Protein 6YIO (pdb70)

Radius of gyration: 30.57 Å; Cα contacts (8 Å, |Δi|>4): 1506; chains: 3; bounding box: 86×61×85 Å

InterPro domains:
  IPR000436 Sushi/SCR/CCP domain [PF00084] (27-78)
  IPR000436 Sushi/SCR/CCP domain [PS50923] (123-186)
  IPR000436 Sushi/SCR/CCP domain [SM00032] (24-82)
  IPR000436 Sushi/SCR/CCP domain [SM00032] (125-184)
  IPR000436 Sushi/SCR/CCP domain [cd00033] (125-184)
  IPR015486 Interleukin-2 receptor alpha [PTHR10573] (1-272)
  IPR035976 Sushi/SCR/CCP superfamily [SSF57535] (23-82)
  IPR035976 Sushi/SCR/CCP superfamily [SSF57535] (124-184)

Solvent-accessible surface area: 27127 Å² total; per-residue (Å²): 167,76,8,125,84,100,6,17,161,21,102,88,16,73,66,77,10,81,22,14,59,65,23,0,44,0,30,1,55,28,106,230,78,98,213,104,72,192,129,29,31,96,94,1,57,1,40,35,89,113,84,70,0,34,35,65,89,92,6,106,28,204,156,135,113,87,137,47,13,145,58,29,81,1,132,94,2,64,104,26,127,58,27,21,134,139,61,73,30,50,14,7,45,40,4,62,0,22,1,7,10,64,176,76,78,36,12,127,51,71,8,60,1,50,0,29,1,98,102,62,193,67,146,19,164,9,46,107,11,133,10,130,7,102,189,24,116,11,71,9,36,54,80,48,75,57,103,69,60,37,47,2,114,0,28,0,91,4,38,55,35,88,7,7,0,0,0,0,0,0,0,25,24,31,89,84,116,26,14,44,5,0,0,0,11,15,0,21,49,43,73,37,44,86,5,157,126,4,137,77,27,7,70,4,60,22,54,48,92,75,7,13,0,62,0,60,0,38,65,2,111,72,108,1,25,0,34,0,7,0,0,19,0,0,5,0,13,14,2,29,2,4,0,30,37,28,0,101,12,2,80,0,10,5,21,89,20,76,80,82,19,12,44,10,16,24,5,28,49,98,88,13,4,0,0,0,3,0,14,37,0,3,9,71,83,15,88,27,45,2,40,99,40,93,34,96,71,33,38,15,57,3,68,24,34,98,26,132,78,21,32,22,11,14,9,0,0,0,30,8,76,52,102,11,39,84,123,93,65,7,42,0,26,3,62,0,158,56,35,131,35,143,44,69,58,114,6,93,74,153,107,2,107,15,84,15,43,54,87,81,31,49,4,42,84,44,51,166,6,67,0,23,0,118,9,67,101,66,0,60,31,50,0,0,0,0,10,16,41,100,85,119,26,4,86,4,0,0,34,68,2,71,42,65,31,105,81,13,49,100,58,6,60,10,64,37,76,19,63,94,1,31,0,27,0,37,58,0,65,95,78,1,31,8,33,0,12,0,0,0,7,35,75,88,30,4,28,21,2,65,9,0,58,2,10,59,102,75,103,77,22,43,10,61,9,44,30,7,47,4,10,85,85,3,19,184,85,37,47,0,2,0,0,0,0,0,4,54,0,10,35,122,135,18,99,22,42,6,42,6,65,131,58,107,41,109,86,42,53,77,87,18,19,17,97,32,39,119,159,57,17,4,2,0,3,6,3,25,0,63,20,53,81,59,71,7,72,153,65,98,59,0,8,0,41,0,60,9,130,31,34,128,70,75,41,71,81,62,28,57,55,82,176

B-factor: mean 33.89, std 12.56, range [16.95, 95.02]

Secondary structure (DSSP, 8-state):
-B-SSPPPP-TTEEEE-SSEETT-EEE--B-TT--PPTT--SEEEEEE-SS-EEEES------S----B-TTEEPPPPP-TTB-SS--EE-BTT-EEEEEEPTT--B-S-S--EEEEEEETTEEEE------B-/--EEEEPPPEEE-TT--EEEEEEEESS--TT--EEEEEE-TT---EEEEEE-TTT--EEE-GGGTT-EEEEEETTTTEEEEEE-S--GGG-EEEEEEEESSSSTTSS-EEEE---EEEEE-S---BPPEEEEE---EEEEEEEEEEEBSS--EEEEGGGTB-TTEEEPPPEE-TTS-EEEEEEEEEEGGGTTT--EEEEEEEGGGTEEEEEEE---/-PPEEEE-SEEEE-TT--EEEEEEESS--TT-EEEEEE-TTS--EEEEETTTEEPTT--TTEEEEEETTEEEEEESS--GGG-SEEEEEE-SSSSPEE---EEEEE----BPPEEEEEPPPHHHHTTTEEEEEEEEEEEBSS--EEEEEETTEEP-SSEEEEEPPPPTTT--EEEEEEEEEEHHHHHT--EEEEEEE-TTSSS-EEEEEETT-

Organism: Homo sapiens (NCBI:txid9606)

Structure (mmCIF, N/CA/C/O backbone):
data_6YIO
#
_entry.id   6YIO
#
_cell.length_a   51.381
_cell.length_b   44.321
_cell.length_c   140.085
_cell.angle_alpha   90.000
_cell.angle_beta   92.410
_cell.angle_gamma   90.000
#
_symmetry.space_group_name_H-M   'P 1 21 1'
#
loop_
_entity.id
_entity.type
_entity.pdbx_description
1 polymer 'Interleukin-2 receptor subunit alpha'
2 polymer 'FAB FRAGMENT HEAVY CHAIN'
3 polymer 'FAB FRGAMENT LIGHT CHAIN'
4 water water
#
loop_
_atom_site.group_PDB
_atom_site.id
_atom_site.type_symbol
_atom_site.label_atom_id
_atom_site.label_alt_id
_atom_site.label_comp_id
_atom_site.label_asym_id
_atom_site.label_entity_id
_atom_site.label_seq_id
_atom_site.pdbx_PDB_ins_code
_atom_site.Cartn_x
_atom_site.Cartn_y
_atom_site.Cartn_z
_atom_site.occupancy
_atom_site.B_iso_or_equiv
_atom_site.auth_seq_id
_atom_site.auth_comp_id
_atom_site.auth_asym_id
_atom_site.auth_atom_id
_atom_site.pdbx_PDB_model_num
ATOM 1 N N . GLU A 1 1 ? -22.310 23.133 -1.397 1.00 40.96 1 GLU B N 1
ATOM 2 C CA . GLU A 1 1 ? -21.861 22.560 -0.140 1.00 39.96 1 GLU B CA 1
ATOM 3 C C . GLU A 1 1 ? -22.277 21.104 0.038 1.00 37.57 1 GLU B C 1
ATOM 4 O O . GLU A 1 1 ? -21.511 20.355 0.618 1.00 36.10 1 GLU B O 1
ATOM 10 N N . LEU A 1 2 ? -23.483 20.703 -0.425 1.00 36.85 2 LEU B N 1
ATOM 11 C CA . LEU A 1 2 ? -23.947 19.318 -0.302 1.00 36.62 2 LEU B CA 1
ATOM 12 C C . LEU A 1 2 ? -23.129 18.390 -1.180 1.00 37.86 2 LEU B C 1
ATOM 13 O O . LEU A 1 2 ? -22.755 18.734 -2.296 1.00 37.05 2 LEU B O 1
ATOM 18 N N . CYS A 1 3 ? -22.942 17.173 -0.706 1.00 39.89 3 CYS B N 1
ATOM 19 C CA . CYS A 1 3 ? -22.297 16.128 -1.474 1.00 42.26 3 CYS B CA 1
ATOM 20 C C . CYS A 1 3 ? -23.430 15.418 -2.205 1.00 44.41 3 CYS B C 1
ATOM 21 O O . CYS A 1 3 ? -24.386 14.983 -1.561 1.00 44.84 3 CYS B O 1
ATOM 24 N N . ASP A 1 4 ? -23.324 15.271 -3.522 1.00 46.07 4 ASP B N 1
ATOM 25 C CA . ASP A 1 4 ? -24.365 14.594 -4.307 1.00 47.67 4 ASP B CA 1
ATOM 26 C C . ASP A 1 4 ? -24.522 13.137 -3.845 1.00 47.39 4 ASP B C 1
ATOM 27 O O . ASP A 1 4 ? -25.623 12.717 -3.476 1.00 48.15 4 ASP B O 1
ATOM 32 N N . ASP A 1 5 ? -23.396 12.419 -3.734 1.00 45.40 5 ASP B N 1
ATOM 33 C CA . ASP A 1 5 ? -23.411 11.038 -3.277 1.00 43.71 5 ASP B CA 1
ATOM 34 C C . ASP A 1 5 ? -23.619 10.883 -1.788 1.00 40.81 5 ASP B C 1
ATOM 35 O O . ASP A 1 5 ? -23.222 11.729 -0.980 1.00 40.09 5 ASP B O 1
ATOM 40 N N . ASP A 1 6 ? -24.231 9.762 -1.430 1.00 39.00 6 ASP B N 1
ATOM 41 C CA . ASP A 1 6 ? -24.328 9.315 -0.050 1.00 37.77 6 ASP B CA 1
ATOM 42 C C . ASP A 1 6 ? -22.944 8.721 0.274 1.00 35.27 6 ASP B C 1
ATOM 43 O O . ASP A 1 6 ? -22.197 8.339 -0.647 1.00 34.87 6 ASP B O 1
ATOM 48 N N . PRO A 1 7 ? -22.565 8.609 1.569 1.00 33.50 7 PRO B N 1
ATOM 49 C CA . PRO A 1 7 ? -21.267 7.991 1.896 1.00 32.17 7 PRO B CA 1
ATOM 50 C C . PRO A 1 7 ? -21.181 6.550 1.370 1.00 30.88 7 PRO B C 1
ATOM 51 O O . PRO A 1 7 ? -22.204 5.900 1.117 1.00 30.04 7 PRO B O 1
ATOM 55 N N . PRO A 1 8 ? -19.958 6.048 1.156 1.00 30.71 8 PRO B N 1
ATOM 56 C CA . PRO A 1 8 ? -19.818 4.695 0.594 1.00 30.32 8 PRO B CA 1
ATOM 57 C C . PRO A 1 8 ? -20.484 3.611 1.427 1.00 30.47 8 PRO B C 1
ATOM 58 O O . PRO A 1 8 ? -20.413 3.621 2.654 1.00 29.98 8 PRO B O 1
ATOM 62 N N . GLU A 1 9 ? -21.164 2.698 0.756 1.00 30.74 9 GLU B N 1
ATOM 63 C CA . GLU A 1 9 ? -21.754 1.544 1.428 1.00 31.95 9 GLU B CA 1
ATOM 64 C C . GLU A 1 9 ? -20.707 0.468 1.434 1.00 31.54 9 GLU B C 1
ATOM 65 O O . GLU A 1 9 ? -20.111 0.181 0.400 1.00 32.38 9 GLU B O 1
ATOM 71 N N . ILE A 1 10 ? -20.450 -0.100 2.589 1.00 30.47 10 ILE B N 1
ATOM 72 C CA . ILE A 1 10 ? -19.480 -1.167 2.716 1.00 29.84 10 ILE B CA 1
ATOM 73 C C . ILE A 1 10 ? -20.277 -2.412 3.084 1.00 28.84 10 ILE B C 1
ATOM 74 O O . ILE A 1 10 ? -20.978 -2.409 4.091 1.00 28.78 10 ILE B O 1
ATOM 79 N N . PRO A 1 11 ? -20.198 -3.479 2.288 1.00 28.11 11 PRO B N 1
ATOM 80 C CA . PRO A 1 11 ? -20.937 -4.711 2.640 1.00 28.08 11 PRO B CA 1
ATOM 81 C C . PRO A 1 11 ? -20.555 -5.257 4.014 1.00 28.40 11 PRO B C 1
ATOM 82 O O . PRO A 1 11 ? -19.362 -5.348 4.332 1.00 27.95 11 PRO B O 1
ATOM 86 N N . HIS A 1 12 ? -21.572 -5.584 4.831 1.00 28.45 12 HIS B N 1
ATOM 87 C CA . HIS A 1 12 ? -21.436 -6.108 6.198 1.00 28.59 12 HIS B CA 1
ATOM 88 C C . HIS A 1 12 ? -20.858 -5.091 7.186 1.00 27.93 12 HIS B C 1
ATOM 89 O O . HIS A 1 12 ? -20.219 -5.458 8.176 1.00 27.72 12 HIS B O 1
ATOM 96 N N . ALA A 1 13 ? -21.119 -3.818 6.931 1.00 27.46 13 ALA B N 1
ATOM 97 C CA . ALA A 1 13 ? -20.694 -2.713 7.760 1.00 27.31 13 ALA B CA 1
ATOM 98 C C . ALA A 1 13 ? -21.761 -1.629 7.750 1.00 27.00 13 ALA B C 1
ATOM 99 O O . ALA A 1 13 ? -22.611 -1.568 6.842 1.00 26.86 13 ALA B O 1
ATOM 101 N N . THR A 1 14 ? -21.756 -0.804 8.779 1.00 26.30 14 THR B N 1
ATOM 102 C CA . THR A 1 14 ? -22.609 0.374 8.833 1.00 27.17 14 THR B CA 1
ATOM 103 C C . THR A 1 14 ? -21.740 1.573 9.184 1.00 27.06 14 THR B C 1
ATOM 104 O O . THR A 1 14 ? -20.628 1.410 9.693 1.00 26.91 14 THR B O 1
ATOM 108 N N . PHE A 1 15 ? -22.240 2.776 8.902 1.00 26.69 15 PHE B N 1
ATOM 109 C CA . PHE A 1 15 ? -21.556 4.000 9.264 1.00 27.45 15 PHE B CA 1
ATOM 110 C C . PHE A 1 15 ? -22.482 4.886 10.088 1.00 28.51 15 PHE B C 1
ATOM 111 O O . PHE A 1 15 ? -23.718 4.737 10.045 1.00 28.69 15 PHE B O 1
ATOM 119 N N . LYS A 1 16 ? -21.886 5.804 10.844 1.00 28.79 16 LYS B N 1
ATOM 120 C CA . LYS A 1 16 ? -22.656 6.808 11.540 1.00 30.56 16 LYS B CA 1
ATOM 121 C C . LYS A 1 16 ? -21.801 8.024 11.806 1.00 31.13 16 LYS B C 1
ATOM 122 O O . LYS A 1 16 ? -20.565 7.937 11.878 1.00 31.09 16 LYS B O 1
ATOM 128 N N . ALA A 1 17 ? -22.452 9.182 11.834 1.00 31.68 17 ALA B N 1
ATOM 129 C CA . ALA A 1 17 ? -21.738 10.421 12.091 1.00 33.15 17 ALA B CA 1
ATOM 130 C C . ALA A 1 17 ? -21.611 10.629 13.588 1.00 34.39 17 ALA B C 1
ATOM 131 O O . ALA A 1 17 ? -22.493 10.245 14.365 1.00 34.71 17 ALA B O 1
ATOM 133 N N . MET A 1 18 ? -20.502 11.231 13.991 1.00 34.92 18 MET B N 1
ATOM 134 C CA . MET A 1 18 ? -20.288 11.585 15.379 1.00 36.13 18 MET B CA 1
ATOM 135 C C . MET A 1 18 ? -21.164 12.794 15.742 1.00 36.16 18 MET B C 1
ATOM 136 O O . MET A 1 18 ? -21.701 12.871 16.844 1.00 36.84 18 MET B O 1
ATOM 141 N N . ALA A 1 19 ? -21.300 13.738 14.794 1.00 35.06 19 ALA B N 1
ATOM 142 C CA . ALA A 1 19 ? -22.090 14.966 14.887 1.00 34.08 19 ALA B CA 1
ATOM 143 C C . ALA A 1 19 ? -22.294 15.482 13.432 1.00 32.41 19 ALA B C 1
ATOM 144 O O . ALA A 1 19 ? -21.479 15.209 12.547 1.00 32.36 19 ALA B O 1
ATOM 146 N N . TYR A 1 20 ? -23.372 16.217 13.193 1.00 31.05 20 TYR B N 1
ATOM 147 C CA . TYR A 1 20 ? -23.713 16.716 11.857 1.00 30.40 20 TYR B CA 1
ATOM 148 C C . TYR A 1 20 ? -23.213 18.123 11.603 1.00 30.03 20 TYR B C 1
ATOM 149 O O . TYR A 1 20 ? -23.563 19.018 12.360 1.00 30.82 20 TYR B O 1
ATOM 158 N N . LYS A 1 21 ? -22.421 18.340 10.541 1.00 28.94 21 LYS B N 1
ATOM 159 C CA . LYS A 1 21 ? -21.933 19.690 10.239 1.00 29.31 21 LYS B CA 1
ATOM 160 C C . LYS A 1 21 ? -23.081 20.646 9.892 1.00 29.64 21 LYS B C 1
ATOM 161 O O . LYS A 1 21 ? -24.147 20.209 9.440 1.00 29.08 21 LYS B O 1
ATOM 167 N N . GLU A 1 22 ? -22.846 21.970 10.046 1.00 30.03 22 GLU B N 1
ATOM 168 C CA . GLU A 1 22 ? -23.818 22.988 9.629 1.00 30.49 22 GLU B CA 1
ATOM 169 C C . GLU A 1 22 ? -23.988 22.872 8.107 1.00 30.85 22 GLU B C 1
ATOM 170 O O . GLU A 1 22 ? -23.006 22.704 7.383 1.00 31.55 22 GLU B O 1
ATOM 176 N N . GLY A 1 23 ? -25.227 22.859 7.653 1.00 30.27 23 GLY B N 1
ATOM 177 C CA . GLY A 1 23 ? -25.528 22.637 6.243 1.00 29.72 23 GLY B CA 1
ATOM 178 C C . GLY A 1 23 ? -26.146 21.265 6.004 1.00 28.79 23 GLY B C 1
ATOM 179 O O . GLY A 1 23 ? -26.773 21.047 4.967 1.00 29.38 23 GLY B O 1
ATOM 180 N N . THR A 1 24 ? -25.994 20.316 6.954 1.00 27.72 24 THR B N 1
ATOM 181 C CA . THR A 1 24 ? -26.593 18.982 6.809 1.00 28.14 24 THR B CA 1
ATOM 182 C C . THR A 1 24 ? -28.108 19.089 6.696 1.00 28.92 24 THR B C 1
ATOM 183 O O . THR A 1 24 ? -28.722 19.877 7.421 1.00 29.27 24 THR B O 1
ATOM 187 N N A MET A 1 25 ? -28.698 18.325 5.782 0.50 28.68 25 MET B N 1
ATOM 188 N N B MET A 1 25 ? -28.713 18.356 5.749 0.50 28.81 25 MET B N 1
ATOM 189 C CA A MET A 1 25 ? -30.135 18.323 5.610 0.50 29.52 25 MET B CA 1
ATOM 190 C CA B MET A 1 25 ? -30.159 18.369 5.582 0.50 29.82 25 MET B CA 1
ATOM 191 C C A MET A 1 25 ? -30.710 16.946 5.919 0.50 30.90 25 MET B C 1
ATOM 192 C C B MET A 1 25 ? -30.753 16.977 5.805 0.50 31.00 25 MET B C 1
ATOM 193 O O A MET A 1 25 ? -30.036 15.935 5.740 0.50 31.19 25 MET B O 1
ATOM 194 O O B MET A 1 25 ? -30.127 15.983 5.463 0.50 31.08 25 MET B O 1
ATOM 203 N N . LEU A 1 26 ? -31.959 16.903 6.375 1.00 31.53 26 LEU B N 1
ATOM 204 C CA . LEU A 1 26 ? -32.637 15.634 6.666 1.00 33.29 26 LEU B CA 1
ATOM 205 C C . LEU A 1 26 ? -34.034 15.751 6.095 1.00 35.12 26 LEU B C 1
ATOM 206 O O . LEU A 1 26 ? -34.716 16.711 6.429 1.00 35.56 26 LEU B O 1
ATOM 211 N N . ASN A 1 27 ? -34.466 14.825 5.226 1.00 36.34 27 ASN B N 1
ATOM 212 C CA . ASN A 1 27 ? -35.814 14.912 4.637 1.00 38.23 27 ASN B CA 1
ATOM 213 C C . ASN A 1 27 ? -36.918 14.737 5.688 1.00 40.57 27 ASN B C 1
ATOM 214 O O . ASN A 1 27 ? -36.802 13.885 6.573 1.00 40.06 27 ASN B O 1
ATOM 219 N N . CYS A 1 28 ? -37.990 15.530 5.578 1.00 42.87 28 CYS B N 1
ATOM 220 C CA . CYS A 1 28 ? -39.140 15.430 6.470 1.00 45.91 28 CYS B CA 1
ATOM 221 C C . CYS A 1 28 ? -40.032 14.313 5.943 1.00 49.21 28 CYS B C 1
ATOM 222 O O . CYS A 1 28 ? -41.038 14.575 5.292 1.00 49.37 28 CYS B O 1
ATOM 225 N N . GLU A 1 29 ? -39.617 13.066 6.165 1.00 51.87 29 GLU B N 1
ATOM 226 C CA . GLU A 1 29 ? -40.340 11.894 5.698 1.00 55.02 29 GLU B CA 1
ATOM 227 C C . GLU A 1 29 ? -41.348 11.433 6.742 1.00 57.99 29 GLU B C 1
ATOM 228 O O . GLU A 1 29 ? -41.101 11.544 7.945 1.00 57.86 29 GLU B O 1
ATOM 234 N N . CYS A 1 30 ? -42.458 10.863 6.281 1.00 60.46 30 CYS B N 1
ATOM 235 C CA . CYS A 1 30 ? -43.489 10.371 7.187 1.00 63.46 30 CYS B CA 1
ATOM 236 C C . CYS A 1 30 ? -43.730 8.864 7.059 1.00 66.24 30 CYS B C 1
ATOM 237 O O . CYS A 1 30 ? -43.378 8.253 6.049 1.00 66.22 30 CYS B O 1
ATOM 240 N N . LYS A 1 31 ? -44.291 8.266 8.124 1.00 68.47 31 LYS B N 1
ATOM 241 C CA . LYS A 1 31 ? -44.624 6.842 8.224 1.00 70.87 31 LYS B CA 1
ATOM 242 C C . LYS A 1 31 ? -45.792 6.483 7.279 1.00 72.85 31 LYS B C 1
ATOM 243 O O . LYS A 1 31 ? -46.539 7.373 6.860 1.00 72.93 31 LYS B O 1
ATOM 249 N N . ARG A 1 32 ? -45.961 5.180 6.952 1.00 74.27 32 ARG B N 1
ATOM 250 C CA . ARG A 1 32 ? -47.044 4.723 6.071 1.00 75.95 32 ARG B CA 1
ATOM 251 C C . ARG A 1 32 ? -48.410 5.135 6.620 1.00 77.31 32 ARG B C 1
ATOM 252 O O . ARG A 1 32 ? -48.679 4.967 7.811 1.00 77.61 32 ARG B O 1
ATOM 260 N N . GLY A 1 33 ? -49.234 5.724 5.763 1.00 77.87 33 GLY B N 1
ATOM 261 C CA . GLY A 1 33 ? -50.545 6.222 6.164 1.00 78.71 33 GLY B CA 1
ATOM 262 C C . GLY A 1 33 ? -50.527 7.673 6.617 1.00 79.30 33 GLY B C 1
ATOM 26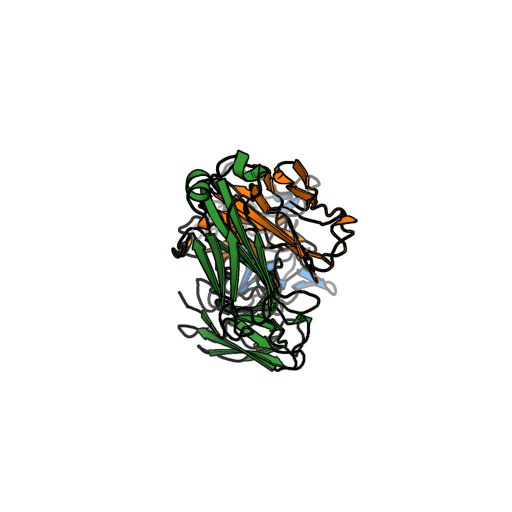3 O O . GLY A 1 33 ? -51.576 8.314 6.692 1.00 79.36 33 GLY B O 1
ATOM 264 N N . PHE A 1 34 ? -49.334 8.210 6.923 1.00 79.62 34 PHE B N 1
ATOM 265 C CA . PHE A 1 34 ? -49.183 9.591 7.366 1.00 80.24 34 PHE B CA 1
ATOM 266 C C . PHE A 1 34 ? -48.505 10.441 6.299 1.00 79.98 34 PHE B C 1
ATOM 267 O O . PHE A 1 34 ? -47.539 10.008 5.669 1.00 79.72 34 PHE B O 1
ATOM 275 N N . ARG A 1 35 ? -49.021 11.652 6.093 1.00 79.68 35 ARG B N 1
ATOM 276 C CA . ARG A 1 35 ? -48.463 12.561 5.101 1.00 79.66 35 ARG B CA 1
ATOM 277 C C . ARG A 1 35 ? -47.805 13.781 5.752 1.00 78.73 35 ARG B C 1
ATOM 278 O O . ARG A 1 35 ? -48.067 14.101 6.912 1.00 78.74 35 ARG B O 1
ATOM 286 N N . ARG A 1 36 ? -46.936 14.448 5.000 1.00 77.77 36 ARG B N 1
ATOM 287 C CA . ARG A 1 36 ? -46.260 15.659 5.441 1.00 77.27 36 ARG B CA 1
ATOM 288 C C . ARG A 1 36 ? -47.299 16.781 5.554 1.00 76.55 36 ARG B C 1
ATOM 289 O O . ARG A 1 36 ? -48.184 16.890 4.703 1.00 76.73 36 ARG B O 1
ATOM 297 N N . ILE A 1 37 ? -47.218 17.588 6.620 1.00 75.54 37 ILE B N 1
ATOM 298 C CA . ILE A 1 37 ? -48.173 18.666 6.871 1.00 74.90 37 ILE B CA 1
ATOM 299 C C . ILE A 1 37 ? -48.198 19.694 5.723 1.00 73.65 37 ILE B C 1
ATOM 300 O O . ILE A 1 37 ? -47.185 19.898 5.050 1.00 73.74 37 ILE B O 1
ATOM 305 N N . LYS A 1 38 ? -49.378 20.293 5.475 1.00 72.31 38 LYS B N 1
ATOM 306 C CA . LYS A 1 38 ? -49.585 21.278 4.410 1.00 71.44 38 LYS B CA 1
ATOM 307 C C . LYS A 1 38 ? -48.708 22.523 4.586 1.00 69.62 38 LYS B C 1
ATOM 308 O O . LYS A 1 38 ? -48.620 23.064 5.689 1.00 69.65 38 LYS B O 1
ATOM 314 N N . SER A 1 39 ? -48.033 22.944 3.493 1.00 67.82 39 SER B N 1
ATOM 315 C CA . SER A 1 39 ? -47.097 24.083 3.439 1.00 66.36 39 SER B CA 1
ATOM 316 C C . SER A 1 39 ? -45.923 23.982 4.441 1.00 63.86 39 SER B C 1
ATOM 317 O O . SER A 1 39 ? -45.253 24.979 4.723 1.00 64.10 39 SER B O 1
ATOM 320 N N . GLY A 1 40 ? -45.685 22.784 4.960 1.00 61.26 40 GLY B N 1
ATOM 321 C CA . GLY A 1 40 ? -44.631 22.552 5.930 1.00 59.12 40 GLY B CA 1
ATOM 322 C C . GLY A 1 40 ? -43.254 22.463 5.313 1.00 56.30 40 GLY B C 1
ATOM 323 O O . GLY A 1 40 ? -43.096 22.548 4.090 1.00 56.56 40 GLY B O 1
ATOM 324 N N . SER A 1 41 ? -42.246 22.294 6.168 1.00 53.15 41 SER B N 1
ATOM 325 C CA . SER A 1 41 ? -40.869 22.170 5.734 1.00 50.52 41 SER B CA 1
ATOM 326 C C . SER A 1 41 ? -40.638 20.800 5.089 1.00 46.90 41 SER B C 1
ATOM 327 O O . SER A 1 41 ? -41.137 19.793 5.592 1.00 46.77 41 SER B O 1
ATOM 330 N N . LEU A 1 42 ? -39.912 20.765 3.961 1.00 43.77 42 LEU B N 1
ATOM 331 C CA . LEU A 1 42 ? -39.573 19.494 3.312 1.00 41.24 42 LEU B CA 1
ATOM 332 C C . LEU A 1 42 ? -38.282 18.911 3.889 1.00 38.63 42 LEU B C 1
ATOM 333 O O . LEU A 1 42 ? -38.058 17.709 3.784 1.00 38.73 42 LEU B O 1
ATOM 338 N N . TYR A 1 43 ? -37.407 19.760 4.461 1.00 36.07 43 TYR B N 1
ATOM 339 C CA . TYR A 1 43 ? -36.152 19.310 5.039 1.00 34.46 43 TYR B CA 1
ATOM 340 C C . TYR A 1 43 ? -35.835 20.074 6.326 1.00 34.34 43 TYR B C 1
ATOM 341 O O . TYR A 1 43 ? -36.163 21.252 6.459 1.00 34.59 43 TYR B O 1
ATOM 350 N N . MET A 1 44 ? -35.127 19.425 7.243 1.00 34.04 44 MET B N 1
ATOM 351 C CA . MET A 1 44 ? -34.596 20.081 8.425 1.00 33.67 44 MET B CA 1
ATOM 352 C C . MET A 1 44 ? -33.163 20.432 8.052 1.00 33.10 44 MET B C 1
ATOM 353 O O . MET A 1 44 ? -32.508 19.666 7.353 1.00 33.25 44 MET B O 1
ATOM 358 N N . LEU A 1 45 ? -32.678 21.587 8.483 1.00 32.68 45 LEU B N 1
ATOM 359 C CA . LEU A 1 45 ? -31.343 22.047 8.126 1.00 32.60 45 LEU B CA 1
ATOM 360 C C . LEU A 1 45 ? -30.547 22.365 9.392 1.00 33.35 45 LEU B C 1
ATOM 361 O O . LEU A 1 45 ? -31.015 23.157 10.217 1.00 33.83 45 LEU B O 1
ATOM 366 N N . CYS A 1 46 ? -29.337 21.801 9.525 1.00 32.75 46 CYS B N 1
ATOM 367 C CA . CYS A 1 46 ? -28.501 22.123 10.681 1.00 33.24 46 CYS B CA 1
ATOM 368 C C . CYS A 1 46 ? -27.860 23.519 10.464 1.00 33.63 46 CYS B C 1
ATOM 369 O O . CYS A 1 46 ? -27.250 23.762 9.431 1.00 33.46 46 CYS B O 1
ATOM 372 N N . THR A 1 47 ? -28.070 24.456 11.393 1.00 34.15 47 THR B N 1
ATOM 373 C CA . THR A 1 47 ? -27.552 25.839 11.285 1.00 35.54 47 THR B CA 1
ATOM 374 C C . THR A 1 47 ? -26.751 26.179 12.555 1.00 36.93 47 THR B C 1
ATOM 375 O O . THR A 1 47 ? -26.762 25.389 13.491 1.00 36.72 47 THR B O 1
ATOM 379 N N . GLY A 1 48 ? -26.108 27.346 12.607 1.00 38.34 48 GLY B N 1
ATOM 380 C CA . GLY A 1 48 ? -25.349 27.732 13.784 1.00 39.78 48 GLY B CA 1
ATOM 381 C C . GLY A 1 48 ? -24.869 29.158 13.766 1.00 41.40 48 GLY B C 1
ATOM 382 O O . GLY A 1 48 ? -25.016 29.867 12.767 1.00 41.55 48 GLY B O 1
ATOM 383 N N . ASN A 1 49 ? -24.315 29.583 14.889 1.00 42.00 49 ASN B N 1
ATOM 384 C CA . ASN A 1 49 ? -23.766 30.921 15.056 1.00 43.33 49 ASN B CA 1
ATOM 385 C C . ASN A 1 49 ? -22.537 30.844 16.003 1.00 43.76 49 ASN B C 1
ATOM 386 O O . ASN A 1 49 ? -21.945 29.771 16.118 1.00 44.43 49 ASN B O 1
ATOM 391 N N . SER A 1 50 ? -22.134 31.940 16.656 1.00 44.02 50 SER B N 1
ATOM 392 C CA . SER A 1 50 ? -20.977 31.905 17.556 1.00 44.69 50 SER B CA 1
ATOM 393 C C . SER A 1 50 ? -21.273 31.235 18.918 1.00 44.49 50 SER B C 1
ATOM 394 O O . SER A 1 50 ? -20.340 30.912 19.653 1.00 44.64 50 SER B O 1
ATOM 397 N N . SER A 1 51 ? -22.560 31.014 19.246 1.00 43.44 51 SER B N 1
ATOM 398 C CA . SER A 1 51 ? -22.932 30.451 20.535 1.00 43.24 51 SER B CA 1
ATOM 399 C C . SER A 1 51 ? -23.539 29.054 20.497 1.00 41.87 51 SER B C 1
ATOM 400 O O . SER A 1 51 ? -23.363 28.307 21.460 1.00 41.66 51 SER B O 1
ATOM 403 N N . HIS A 1 52 ? -24.247 28.695 19.413 1.00 40.57 52 HIS B N 1
ATOM 404 C CA . HIS A 1 52 ? -24.879 27.387 19.355 1.00 40.03 52 HIS B CA 1
ATOM 405 C C . HIS A 1 52 ? -25.187 26.950 17.940 1.00 39.24 52 HIS B C 1
ATOM 406 O O . HIS A 1 52 ? -25.294 27.769 17.033 1.00 38.72 52 HIS B O 1
ATOM 413 N N . SER A 1 53 ? -25.416 25.651 17.780 1.00 38.46 53 SER B N 1
ATOM 414 C CA . SER A 1 53 ? -25.922 25.071 16.553 1.00 38.49 53 SER B CA 1
ATOM 415 C C . SER A 1 53 ? -27.269 24.419 16.887 1.00 37.66 53 SER B C 1
ATOM 416 O O . SER A 1 53 ? -27.513 24.041 18.030 1.00 37.70 53 SER B O 1
ATOM 419 N N . SER A 1 54 ? -28.133 24.292 15.902 1.00 37.05 54 SER B N 1
ATOM 420 C CA . SER A 1 54 ? -29.444 23.671 16.086 1.00 37.39 54 SER B CA 1
ATOM 421 C C . SER A 1 54 ? -30.078 23.359 14.722 1.00 37.36 54 SER B C 1
ATOM 422 O O . SER A 1 54 ? -29.557 23.779 13.690 1.00 37.20 54 SER B O 1
ATOM 425 N N . TRP A 1 55 ? -31.190 22.612 14.717 1.00 36.91 55 TRP B N 1
ATOM 426 C CA . TRP A 1 55 ? -31.886 22.276 13.500 1.00 37.30 55 TRP B CA 1
ATOM 427 C C . TRP A 1 55 ? -32.992 23.278 13.244 1.00 39.38 55 TRP B C 1
ATOM 428 O O . TRP A 1 55 ? -33.807 23.525 14.121 1.00 39.15 55 TRP B O 1
ATOM 439 N N . ASP A 1 56 ? -33.001 23.883 12.062 1.00 40.93 56 ASP B N 1
ATOM 440 C CA . ASP A 1 56 ? -34.014 24.847 11.639 1.00 43.13 56 ASP B CA 1
ATOM 441 C C . A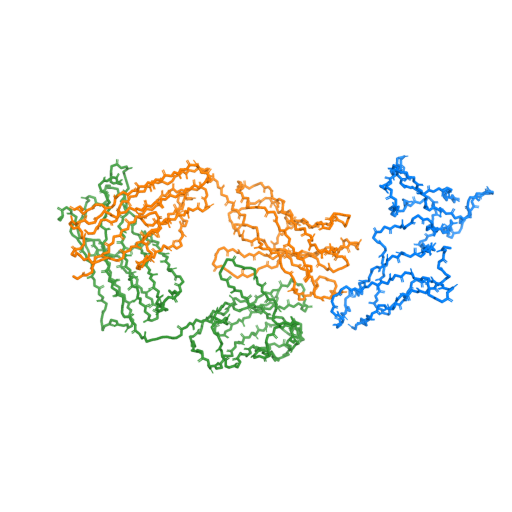SP A 1 56 ? -35.039 24.166 10.750 1.00 44.52 56 ASP B C 1
ATOM 442 O O . ASP A 1 56 ? -34.729 23.159 10.111 1.00 43.93 56 ASP B O 1
ATOM 447 N N . ASN A 1 57 ? -36.240 24.752 10.654 1.00 46.15 57 ASN B N 1
ATOM 448 C CA . ASN A 1 57 ? -37.319 24.260 9.787 1.00 48.55 57 ASN B CA 1
ATOM 449 C C . ASN A 1 57 ? -37.735 22.839 10.141 1.00 50.30 57 ASN B C 1
ATOM 450 O O . ASN A 1 57 ? -37.572 21.924 9.334 1.00 50.76 57 ASN B O 1
ATOM 455 N N . GLN A 1 58 ? -38.252 22.670 11.363 1.00 51.28 58 GLN B N 1
ATOM 456 C CA . GLN A 1 58 ? -38.724 21.422 11.974 1.00 52.84 58 GLN B CA 1
ATOM 457 C C . GLN A 1 58 ? -39.741 20.617 11.120 1.00 54.26 58 GLN B C 1
ATOM 458 O O . GLN A 1 58 ? -40.645 21.200 10.524 1.00 54.39 58 GLN B O 1
ATOM 464 N N . CYS A 1 59 ? -39.599 19.269 11.098 1.00 54.99 59 CYS B N 1
ATOM 465 C CA . CYS A 1 59 ? -40.473 18.338 10.372 1.00 55.98 59 CYS B CA 1
ATOM 466 C C . CYS A 1 59 ? -41.803 18.118 11.067 1.00 58.48 59 CYS B C 1
ATOM 467 O O . CYS A 1 59 ? -41.858 18.131 12.298 1.00 58.90 59 CYS B O 1
ATOM 470 N N . GLN A 1 60 ? -42.859 17.823 10.287 1.00 60.05 60 GLN B N 1
ATOM 471 C CA . GLN A 1 60 ? -44.195 17.588 10.828 1.00 62.28 60 GLN B CA 1
ATOM 472 C C . GLN A 1 60 ? -45.034 16.567 10.036 1.00 63.78 60 GLN B C 1
ATOM 473 O O . GLN A 1 60 ? -45.240 16.737 8.833 1.00 64.28 60 GLN B O 1
ATOM 479 N N . CYS A 1 61 ? -45.558 15.537 10.724 1.00 64.25 61 CYS B N 1
ATOM 480 C CA . CYS A 1 61 ? -46.411 14.514 10.111 1.00 65.16 61 CYS B CA 1
ATOM 481 C C . CYS A 1 61 ? -47.792 14.517 10.784 1.00 65.93 61 CYS B C 1
ATOM 482 O O . CYS A 1 61 ? -48.824 14.395 10.118 1.00 66.27 61 CYS B O 1
ATOM 485 N N . MET A 1 92 ? -41.683 14.796 21.528 1.00 63.00 92 MET B N 1
ATOM 486 C CA . MET A 1 92 ? -42.324 14.351 22.766 1.00 63.23 92 MET B CA 1
ATOM 487 C C . MET A 1 92 ? -41.854 15.230 23.935 1.00 62.41 92 MET B C 1
ATOM 488 O O . MET A 1 92 ? -42.680 15.759 24.686 1.00 62.63 92 MET B O 1
ATOM 493 N N . GLN A 1 93 ? -40.525 15.410 24.065 1.00 61.10 93 GLN B N 1
ATOM 494 C CA . GLN A 1 93 ? -39.930 16.242 25.111 1.00 59.98 93 GLN B CA 1
ATOM 495 C C . GLN A 1 93 ? -40.038 17.727 24.749 1.00 57.64 93 GLN B C 1
ATOM 496 O O . GLN A 1 93 ? -39.637 18.126 23.654 1.00 57.33 93 GLN B O 1
ATOM 502 N N . PRO A 1 94 ? -40.550 18.560 25.676 1.00 55.64 94 PRO B N 1
ATOM 503 C CA . PRO A 1 94 ? -40.709 19.996 25.373 1.00 54.10 94 PRO B CA 1
ATOM 504 C C . PRO A 1 94 ? -39.418 20.764 25.061 1.00 51.98 94 PRO B C 1
ATOM 505 O O . PRO A 1 94 ? -39.452 21.708 24.276 1.00 51.65 94 PRO B O 1
ATOM 509 N N . VAL A 1 95 ? -38.285 20.374 25.669 1.00 50.24 95 VAL B N 1
ATOM 510 C CA . VAL A 1 95 ? -37.019 21.064 25.422 1.00 48.96 95 VAL B CA 1
ATOM 511 C C . VAL A 1 95 ? -36.160 20.298 24.430 1.00 47.21 95 VAL B C 1
ATOM 512 O O . VAL A 1 95 ? -35.860 19.125 24.644 1.00 46.94 95 VAL B O 1
ATOM 516 N N . ASP A 1 96 ? -35.801 20.961 23.326 1.00 45.60 96 ASP B N 1
ATOM 517 C CA . ASP A 1 96 ? -34.957 20.411 22.279 1.00 44.76 96 ASP B CA 1
ATOM 518 C C . ASP A 1 96 ? -33.663 21.226 22.340 1.00 43.67 96 ASP B C 1
ATOM 519 O O . ASP A 1 96 ? -33.555 22.292 21.723 1.00 43.56 96 ASP B O 1
ATOM 524 N N . GLN A 1 97 ? -32.710 20.741 23.139 1.00 42.65 97 GLN B N 1
ATOM 525 C CA . GLN A 1 97 ? -31.447 21.413 23.388 1.00 42.41 97 GLN B CA 1
ATOM 526 C C . GLN A 1 97 ? -30.586 21.686 22.165 1.00 40.77 97 GLN B C 1
ATOM 527 O O . GLN A 1 97 ? -30.399 20.837 21.291 1.00 39.79 97 GLN B O 1
ATOM 533 N N . ALA A 1 98 ? -30.020 22.883 22.145 1.00 40.28 98 ALA B N 1
ATOM 534 C CA . ALA A 1 98 ? -29.094 23.274 21.096 1.00 40.34 98 ALA B CA 1
ATOM 535 C C . ALA A 1 98 ? -27.725 22.610 21.396 1.00 40.17 98 ALA B C 1
ATOM 536 O O . ALA A 1 98 ? -27.453 22.164 22.519 1.00 39.79 98 ALA B O 1
ATOM 538 N N . SER A 1 99 ? -26.881 22.519 20.383 1.00 40.39 99 SER B N 1
ATOM 539 C CA . SER A 1 99 ? -25.543 21.956 20.525 1.00 41.13 99 SER B CA 1
ATOM 540 C C . SER A 1 99 ? -24.509 23.092 20.539 1.00 41.45 99 SER B C 1
ATOM 541 O O . SER A 1 99 ? -24.854 24.248 20.282 1.00 40.42 99 SER B O 1
ATOM 544 N N . LEU A 1 100 ? -23.230 22.760 20.813 1.00 42.40 100 LEU B N 1
ATOM 545 C CA . LEU A 1 100 ? -22.164 23.747 20.719 1.00 43.69 100 LEU B CA 1
ATOM 546 C C . LEU A 1 100 ? -21.954 24.116 19.216 1.00 44.07 100 LEU B C 1
ATOM 547 O O . LEU A 1 100 ? -22.389 23.387 18.316 1.00 43.69 100 LEU B O 1
ATOM 552 N N . PRO A 1 101 ? -21.401 25.310 18.933 1.00 44.82 101 PRO B N 1
ATOM 553 C CA . PRO A 1 101 ? -21.267 25.743 17.525 1.00 45.42 101 PRO B CA 1
ATOM 554 C C . PRO A 1 101 ? -20.467 24.806 16.615 1.00 46.38 101 PRO B C 1
ATOM 555 O O . PRO A 1 101 ? -19.521 24.157 17.056 1.00 47.29 101 PRO B O 1
ATOM 559 N N . GLY A 1 102 ? -20.858 24.749 15.349 1.00 46.00 102 GLY B N 1
ATOM 560 C CA . GLY A 1 102 ? -20.151 23.957 14.354 1.00 45.88 102 GLY B CA 1
ATOM 561 C C . GLY A 1 102 ? -20.744 22.600 14.056 1.00 45.37 102 GLY B C 1
ATOM 562 O O . GLY A 1 102 ? -20.427 22.012 13.022 1.00 45.94 102 GLY B O 1
ATOM 563 N N . HIS A 1 103 ? -21.549 22.056 14.977 1.00 44.19 103 HIS B N 1
ATOM 564 C CA . HIS A 1 103 ? -22.134 20.732 14.780 1.00 43.62 103 HIS B CA 1
ATOM 565 C C . HIS A 1 103 ? -23.464 20.566 15.490 1.00 41.85 103 HIS B C 1
ATOM 566 O O . HIS A 1 103 ? -23.650 21.082 16.583 1.00 42.41 103 HIS B O 1
ATOM 573 N N . CYS A 1 104 ? -24.372 19.808 14.886 1.00 40.10 104 CYS B N 1
ATOM 574 C CA . CYS A 1 104 ? -25.668 19.470 15.455 1.00 39.23 104 CYS B CA 1
ATOM 575 C C . CYS A 1 104 ? -25.629 18.020 15.949 1.00 38.76 104 CYS B C 1
ATOM 576 O O . CYS A 1 104 ? -24.932 17.166 15.384 1.00 38.08 104 CYS B O 1
ATOM 579 N N . ARG A 1 105 ? -26.440 17.726 16.952 1.00 38.71 105 ARG B N 1
ATOM 580 C CA . ARG A 1 105 ? -26.587 16.361 17.448 1.00 39.56 105 ARG B CA 1
ATOM 581 C C . ARG A 1 105 ? -27.729 15.686 16.662 1.00 39.29 105 ARG B C 1
ATOM 582 O O . ARG A 1 105 ? -28.498 16.370 15.983 1.00 38.40 105 ARG B O 1
ATOM 590 N N . GLU A 1 106 ? -27.891 14.353 16.795 1.00 40.07 106 GLU B N 1
ATOM 591 C CA . GLU A 1 106 ? -28.992 13.618 16.153 1.00 41.02 106 GLU B CA 1
ATOM 592 C C . GLU A 1 106 ? -30.339 14.221 16.567 1.00 41.72 106 GLU B C 1
ATOM 593 O O . GLU A 1 106 ? -30.625 14.276 17.760 1.00 41.76 106 GLU B O 1
ATOM 599 N N . PRO A 1 107 ? -31.132 14.759 15.623 1.00 42.19 107 PRO B N 1
ATOM 600 C CA . PRO A 1 107 ? -32.410 15.377 16.017 1.00 43.17 107 PRO B CA 1
ATOM 601 C C . PRO A 1 107 ? -33.379 14.397 16.673 1.00 44.54 107 PRO B C 1
ATOM 602 O O . PRO A 1 107 ? -33.395 13.211 16.343 1.00 43.92 107 PRO B O 1
ATOM 606 N N . PRO A 1 108 ? -34.150 14.878 17.668 1.00 46.08 108 PRO B N 1
ATOM 607 C CA . PRO A 1 108 ? -35.100 13.991 18.348 1.00 47.25 108 PRO B CA 1
ATOM 608 C C . PRO A 1 108 ? -36.181 13.520 17.388 1.00 48.92 108 PRO B C 1
ATOM 609 O O . PRO A 1 108 ? -36.569 14.245 16.462 1.00 48.56 108 PRO B O 1
ATOM 613 N N . PRO A 1 109 ? -36.690 12.296 17.597 1.00 50.29 109 PRO B N 1
ATOM 614 C CA . PRO A 1 109 ? -37.751 11.795 16.717 1.00 51.29 109 PRO B CA 1
ATOM 615 C C . PRO A 1 109 ? -38.983 12.683 16.730 1.00 52.67 109 PRO B C 1
ATOM 616 O O . PRO A 1 109 ? -39.312 13.249 17.765 1.00 52.80 109 PRO B O 1
ATOM 620 N N . TRP A 1 110 ? -39.618 12.859 15.571 1.00 53.82 110 TRP B N 1
ATOM 621 C CA . TRP A 1 110 ? -40.869 13.604 15.481 1.00 55.63 110 TRP B CA 1
ATOM 622 C C . TRP A 1 110 ? -42.025 12.597 15.303 1.00 57.38 110 TRP B C 1
ATOM 623 O O . TRP A 1 110 ? -41.793 11.470 14.864 1.00 57.19 110 TRP B O 1
ATOM 634 N N . GLU A 1 111 ? -43.245 12.968 15.709 1.00 58.99 111 GLU B N 1
ATOM 635 C CA . GLU A 1 111 ? -44.383 12.054 15.640 1.00 61.16 111 GLU B CA 1
ATOM 636 C C . GLU A 1 111 ? -44.738 11.585 14.220 1.00 62.55 111 GLU B C 1
ATOM 637 O O . GLU A 1 111 ? -44.841 12.398 13.297 1.00 62.74 111 GLU B O 1
ATOM 643 N N . ASN A 1 112 ? -44.916 10.253 14.071 1.00 63.17 112 ASN B N 1
ATOM 644 C CA . ASN A 1 112 ? -45.286 9.563 12.832 1.00 64.14 112 ASN B CA 1
ATOM 645 C C . ASN A 1 112 ? -44.229 9.703 11.745 1.00 64.77 112 ASN B C 1
ATOM 646 O O . ASN A 1 112 ? -44.544 9.825 10.561 1.00 65.15 112 ASN B O 1
ATOM 651 N N . GLU A 1 113 ? -42.970 9.672 12.164 1.00 64.58 113 GLU B N 1
ATOM 652 C CA . GLU A 1 113 ? -41.812 9.802 11.303 1.00 64.75 113 GLU B CA 1
ATOM 653 C C . GLU A 1 113 ? -41.468 8.456 10.662 1.00 64.74 113 GLU B C 1
ATOM 654 O O . GLU A 1 113 ? -41.664 7.409 11.283 1.00 65.30 113 GLU B O 1
ATOM 660 N N . ALA A 1 114 ? -40.938 8.484 9.427 1.00 63.84 114 ALA B N 1
ATOM 661 C CA . ALA A 1 114 ? -40.530 7.271 8.724 1.00 63.40 114 ALA B CA 1
ATOM 662 C C . ALA A 1 114 ? -39.406 6.578 9.486 1.00 62.59 114 ALA B C 1
ATOM 663 O O . ALA A 1 114 ? -38.604 7.238 10.151 1.00 63.01 114 ALA B O 1
ATOM 665 N N . THR A 1 115 ? -39.358 5.250 9.414 1.00 61.38 115 THR B N 1
ATOM 666 C CA . THR A 1 115 ? -38.357 4.465 10.137 1.00 60.76 115 THR B CA 1
ATOM 667 C C . THR A 1 115 ? -36.928 4.699 9.617 1.00 59.25 115 THR B C 1
ATOM 668 O O . THR A 1 115 ? -35.972 4.605 10.390 1.00 59.72 115 THR B O 1
ATOM 672 N N . GLU A 1 116 ? -36.783 5.051 8.335 1.00 57.28 116 GLU B N 1
ATOM 673 C CA . GLU A 1 116 ? -35.468 5.312 7.761 1.00 55.75 116 GLU B CA 1
ATOM 674 C C . GLU A 1 116 ? -35.215 6.829 7.653 1.00 53.12 116 GLU B C 1
ATOM 675 O O . GLU A 1 116 ? -36.108 7.575 7.251 1.00 53.24 116 GLU B O 1
ATOM 681 N N . ARG A 1 117 ? -34.019 7.287 8.049 1.00 50.36 117 ARG B N 1
ATOM 682 C CA . ARG A 1 117 ? -33.679 8.709 7.975 1.00 48.25 117 ARG B CA 1
ATOM 683 C C . ARG A 1 117 ? -32.811 8.995 6.745 1.00 46.76 117 ARG B C 1
ATOM 684 O O . ARG A 1 117 ? -31.755 8.380 6.579 1.00 47.07 117 ARG B O 1
ATOM 692 N N . ILE A 1 118 ? -33.268 9.912 5.878 1.00 44.59 118 ILE B N 1
ATOM 693 C CA . ILE A 1 118 ? -32.527 10.290 4.680 1.00 42.91 118 ILE B CA 1
ATOM 694 C C . ILE A 1 118 ? -31.726 11.577 4.937 1.00 40.75 118 ILE B C 1
ATOM 695 O O . ILE A 1 118 ? -32.301 12.673 4.934 1.00 41.35 118 ILE B O 1
ATOM 700 N N . TYR A 1 119 ? -30.418 11.436 5.209 1.00 38.27 119 TYR B N 1
ATOM 701 C CA . TYR A 1 119 ? -29.515 12.565 5.468 1.00 36.70 119 TYR B CA 1
ATOM 702 C C . TYR A 1 119 ? -28.750 12.944 4.221 1.00 33.63 119 TYR B C 1
ATOM 703 O O . TYR A 1 119 ? -28.386 12.070 3.438 1.00 33.66 119 TYR B O 1
ATOM 712 N N . HIS A 1 120 ? -28.453 14.235 4.073 1.00 30.72 120 HIS B N 1
ATOM 713 C CA . HIS A 1 120 ? -27.676 14.806 2.986 1.00 29.68 120 HIS B CA 1
ATOM 714 C C . HIS A 1 120 ? -26.572 15.627 3.642 1.00 28.30 120 HIS B C 1
ATOM 715 O O . HIS A 1 120 ? -26.854 16.627 4.302 1.00 27.54 120 HIS B O 1
ATOM 722 N N . PHE A 1 121 ? -25.328 15.153 3.513 1.00 27.28 121 PHE B N 1
ATOM 723 C CA . PHE A 1 121 ? -24.159 15.733 4.141 1.00 27.51 121 PHE B CA 1
ATOM 724 C C . PHE A 1 121 ? -23.444 16.786 3.296 1.00 27.40 121 PHE B C 1
ATOM 725 O O . PHE A 1 121 ? -23.612 16.833 2.086 1.00 27.78 121 PHE B O 1
ATOM 733 N N . VAL A 1 122 ? -22.626 17.627 3.941 1.00 27.15 122 VAL B N 1
ATOM 734 C CA . VAL A 1 122 ? -21.868 18.664 3.264 1.00 27.98 122 VAL B CA 1
ATOM 735 C C . VAL A 1 122 ? -20.361 18.352 3.227 1.00 29.30 122 VAL B C 1
ATOM 736 O O . VAL A 1 122 ? -19.919 17.390 3.864 1.00 30.19 122 VAL B O 1
ATOM 740 N N . VAL A 1 123 ? -19.577 19.138 2.461 1.00 29.08 123 VAL B N 1
ATOM 741 C CA . VAL A 1 123 ? -18.120 18.999 2.360 1.00 29.59 123 VAL B CA 1
ATOM 742 C C . VAL A 1 123 ? -17.490 19.125 3.752 1.00 29.70 123 VAL B C 1
ATOM 743 O O . VAL A 1 123 ? -17.862 20.015 4.521 1.00 30.11 123 VAL B O 1
ATOM 747 N N . GLY A 1 124 ? -16.567 18.219 4.070 1.00 28.87 124 GLY B N 1
ATOM 748 C CA . GLY A 1 124 ? -15.897 18.174 5.361 1.00 29.21 124 GLY B CA 1
ATOM 749 C C . GLY A 1 124 ? -16.514 17.187 6.335 1.00 29.21 124 GLY B C 1
ATOM 750 O O . GLY A 1 124 ? -15.921 16.910 7.376 1.00 30.25 124 GLY B O 1
ATOM 751 N N . GLN A 1 125 ? -17.717 16.665 6.038 1.00 28.31 125 GLN B N 1
ATOM 752 C CA . GLN A 1 125 ? -18.396 15.722 6.930 1.00 28.02 125 GLN B CA 1
ATOM 753 C C . GLN A 1 125 ? -17.698 14.373 6.977 1.00 28.03 125 GLN B C 1
ATOM 754 O O . GLN A 1 125 ? -17.380 13.796 5.944 1.00 28.02 125 GLN B O 1
ATOM 760 N N A MET A 1 126 ? -17.483 13.858 8.182 0.50 27.82 126 MET B N 1
ATOM 761 N N B MET A 1 126 ? -17.489 13.855 8.181 0.50 27.84 126 MET B N 1
ATOM 762 C CA A MET A 1 126 ? -16.875 12.556 8.372 0.50 27.92 126 MET B CA 1
ATOM 763 C CA B MET A 1 126 ? -16.877 12.555 8.368 0.50 27.96 126 MET B CA 1
ATOM 764 C C A MET A 1 126 ? -17.894 11.578 8.932 0.50 27.50 126 MET B C 1
ATOM 765 C C B MET A 1 126 ? -17.889 11.576 8.936 0.50 27.52 126 MET B C 1
ATOM 766 O O A MET A 1 126 ? -18.726 11.935 9.773 0.50 27.71 126 MET B O 1
ATOM 767 O O B MET A 1 126 ? -18.715 11.930 9.783 0.50 27.75 126 MET B O 1
ATOM 776 N N . VAL A 1 127 ? -17.839 10.343 8.460 1.00 26.77 127 VAL B N 1
ATOM 777 C CA . VAL A 1 127 ? -18.677 9.267 8.978 1.00 26.14 127 VAL B CA 1
ATOM 778 C C . VAL A 1 127 ? -17.719 8.142 9.369 1.00 25.32 127 VAL B C 1
ATOM 779 O O . VAL A 1 127 ? -16.630 8.032 8.800 1.00 24.88 127 VAL B O 1
ATOM 783 N N . TYR A 1 128 ? -18.122 7.310 10.326 1.00 25.11 128 TYR B N 1
ATOM 784 C CA . TYR A 1 128 ? -17.255 6.274 10.887 1.00 25.80 128 TYR B CA 1
ATOM 785 C C . TYR A 1 128 ? -17.922 4.922 10.733 1.00 25.74 128 TYR B C 1
ATOM 786 O O . TYR A 1 128 ? -19.119 4.792 10.980 1.00 25.70 128 TYR B O 1
ATOM 795 N N . TYR A 1 129 ? -17.138 3.913 10.378 1.00 24.73 129 TYR B N 1
ATOM 796 C CA . TYR A 1 129 ? -17.646 2.588 10.095 1.00 25.13 129 TYR B CA 1
ATOM 797 C C . TYR A 1 129 ? -17.363 1.567 11.191 1.00 24.89 129 TYR B C 1
ATOM 798 O O . TYR A 1 129 ? -16.405 1.697 11.944 1.00 24.81 129 TYR B O 1
ATOM 807 N N . GLN A 1 130 ? -18.192 0.534 11.242 1.00 24.27 130 GLN B N 1
ATOM 808 C CA . GLN A 1 130 ? -18.024 -0.619 12.109 1.00 24.36 130 GLN B CA 1
ATOM 809 C C . GLN A 1 130 ? -18.555 -1.812 11.335 1.00 25.83 130 GLN B C 1
ATOM 810 O O . GLN A 1 130 ? -19.612 -1.712 10.697 1.00 25.97 130 GLN B O 1
ATOM 816 N N . CYS A 1 131 ? -17.889 -2.970 11.436 1.00 26.38 131 CYS B N 1
ATOM 817 C CA . CYS A 1 131 ? -18.414 -4.201 10.844 1.00 27.31 131 CYS B CA 1
ATOM 818 C C . CYS A 1 131 ? -19.675 -4.564 11.629 1.00 28.53 131 CYS B C 1
ATOM 819 O O . CYS A 1 131 ? -19.732 -4.333 12.838 1.00 28.02 131 CYS B O 1
ATOM 822 N N . VAL A 1 132 ? -20.629 -5.208 10.967 1.00 29.37 132 VAL B N 1
ATOM 823 C CA . VAL A 1 132 ? -21.825 -5.713 11.606 1.00 31.15 132 VAL B CA 1
ATOM 824 C C . VAL A 1 132 ? -21.390 -6.893 12.495 1.00 32.99 132 VAL B C 1
ATOM 825 O O . VAL A 1 132 ? -20.422 -7.587 12.181 1.00 32.42 132 VAL B O 1
ATOM 829 N N . GLN A 1 133 ? -22.063 -7.091 13.631 1.00 34.69 133 GLN B N 1
ATOM 830 C CA . GLN A 1 133 ? -21.720 -8.149 14.567 1.00 36.26 133 GLN B CA 1
ATOM 831 C C . GLN A 1 133 ? -21.725 -9.540 13.870 1.00 36.73 133 GLN B C 1
ATOM 832 O O . GLN A 1 133 ? -22.629 -9.857 13.100 1.00 37.78 133 GLN B O 1
ATOM 838 N N . GLY A 1 134 ? -20.626 -10.266 14.016 1.00 35.52 134 GLY B N 1
ATOM 839 C CA . GLY A 1 134 ? -20.425 -11.533 13.319 1.00 34.77 134 GLY B CA 1
ATOM 840 C C . GLY A 1 134 ? -19.477 -11.427 12.133 1.00 33.67 134 GLY B C 1
ATOM 841 O O . GLY A 1 134 ? -19.125 -12.437 11.519 1.00 34.29 134 GLY B O 1
ATOM 842 N N . TYR A 1 135 ? -19.038 -10.207 11.815 1.00 32.34 135 TYR B N 1
ATOM 843 C CA . TYR A 1 135 ? -18.119 -9.888 10.724 1.00 32.20 135 TYR B CA 1
ATOM 844 C C . TYR A 1 135 ? -16.903 -9.164 11.291 1.00 31.24 135 TYR B C 1
ATOM 845 O O . TYR A 1 135 ? -17.002 -8.442 12.285 1.00 30.93 135 TYR B O 1
ATOM 854 N N . ARG A 1 136 ? -15.752 -9.407 10.689 1.00 30.43 136 ARG B N 1
ATOM 855 C CA . ARG A 1 136 ? -14.504 -8.831 11.150 1.00 30.55 136 ARG B CA 1
ATOM 856 C C . ARG A 1 136 ? -13.737 -8.179 10.010 1.00 30.77 136 ARG B C 1
ATOM 857 O O . ARG A 1 136 ? -13.944 -8.504 8.838 1.00 30.64 136 ARG B O 1
ATOM 865 N N . ALA A 1 137 ? -12.867 -7.228 10.357 1.00 30.68 137 ALA B N 1
ATOM 866 C CA . ALA A 1 137 ? -12.054 -6.497 9.399 1.00 30.53 137 ALA B CA 1
ATOM 867 C C . ALA A 1 137 ? -10.558 -6.799 9.520 1.00 30.53 137 ALA B C 1
ATOM 868 O O . ALA A 1 137 ? -9.998 -6.759 10.618 1.00 29.75 137 ALA B O 1
ATOM 870 N N . LEU A 1 138 ? -9.884 -7.024 8.377 1.00 31.10 138 LEU B N 1
ATOM 871 C CA . LEU A 1 138 ? -8.420 -7.168 8.368 1.00 31.12 138 LEU B CA 1
ATOM 872 C C . LEU A 1 138 ? -7.788 -5.767 8.436 1.00 30.26 138 LEU B C 1
ATOM 873 O O . LEU A 1 138 ? -6.702 -5.609 9.003 1.00 31.25 138 LEU B O 1
ATOM 878 N N . HIS A 1 139 ? -8.473 -4.738 7.887 1.00 28.93 139 HIS B N 1
ATOM 879 C CA . HIS A 1 139 ? -8.045 -3.343 7.924 1.00 28.59 139 HIS B CA 1
ATOM 880 C C . HIS A 1 139 ? -7.676 -2.909 9.344 1.00 28.17 139 HIS B C 1
ATOM 881 O O . HIS A 1 139 ? -8.471 -3.081 10.271 1.00 28.93 139 HIS B O 1
ATOM 888 N N . ARG A 1 140 ? -6.468 -2.367 9.504 1.00 26.79 140 ARG B N 1
ATOM 889 C CA . ARG A 1 140 ? -6.016 -1.921 10.804 1.00 26.14 140 ARG B CA 1
ATOM 890 C C . ARG A 1 140 ? -6.342 -0.464 10.982 1.00 26.49 140 ARG B C 1
ATOM 891 O O . ARG A 1 140 ? -6.160 0.328 10.056 1.00 27.16 140 ARG B O 1
ATOM 899 N N . GLY A 1 141 ? -6.774 -0.114 12.189 1.00 25.84 141 GLY B N 1
ATOM 900 C CA . GLY A 1 141 ? -7.044 1.264 12.547 1.00 26.19 141 GLY B CA 1
ATOM 901 C C . GLY A 1 141 ? -8.398 1.789 12.127 1.00 26.04 141 GLY B C 1
ATOM 902 O O . GLY A 1 141 ? -9.305 1.028 11.765 1.00 25.33 141 GLY B O 1
ATOM 903 N N . PRO A 1 142 ? -8.531 3.130 12.190 1.00 26.42 142 PRO B N 1
ATOM 904 C CA . PRO A 1 142 ? -9.822 3.761 11.876 1.00 26.23 142 PRO B CA 1
ATOM 905 C C . PRO A 1 142 ? -10.355 3.490 10.468 1.00 26.60 142 PRO B C 1
ATOM 906 O O . PRO A 1 142 ? -9.575 3.381 9.528 1.00 27.19 142 PRO B O 1
ATOM 910 N N . ALA A 1 143 ? -11.693 3.356 10.333 1.00 25.73 143 ALA B N 1
ATOM 911 C CA . ALA A 1 143 ? -12.376 3.170 9.050 1.00 25.82 143 ALA B CA 1
ATOM 912 C C . ALA A 1 143 ? -13.344 4.353 8.997 1.00 25.38 143 ALA B C 1
ATOM 913 O O . ALA A 1 143 ? -14.288 4.432 9.792 1.00 24.11 143 ALA B O 1
ATOM 915 N N . GLU A 1 144 ? -13.011 5.334 8.170 1.00 26.06 144 GLU B N 1
ATOM 916 C CA . GLU A 1 144 ? -13.766 6.582 8.080 1.00 27.17 144 GLU B CA 1
ATOM 917 C C . GLU A 1 144 ? -13.892 7.014 6.618 1.00 27.82 144 GLU B C 1
ATOM 918 O O . GLU A 1 144 ? -13.093 6.615 5.768 1.00 28.09 144 GLU B O 1
ATOM 924 N N . SER A 1 145 ? -14.859 7.868 6.343 1.00 28.25 145 SER B N 1
ATOM 925 C CA . SER A 1 145 ? -15.024 8.444 5.018 1.00 29.53 145 SER B CA 1
ATOM 926 C C . SER A 1 145 ? -15.309 9.933 5.191 1.00 31.33 145 SER B C 1
ATOM 927 O O . SER A 1 145 ? -16.110 10.308 6.052 1.00 31.76 145 SER B O 1
ATOM 930 N N . VAL A 1 146 ? -14.641 10.779 4.408 1.00 32.09 146 VAL B N 1
ATOM 931 C CA . VAL A 1 146 ? -14.868 12.219 4.480 1.00 34.06 146 VAL B CA 1
ATOM 932 C C . VAL A 1 146 ? -15.314 12.750 3.109 1.00 35.18 146 VAL B C 1
ATOM 933 O O . VAL A 1 146 ? -14.831 12.276 2.067 1.00 35.00 146 VAL B O 1
ATOM 937 N N . CYS A 1 147 ? -16.257 13.702 3.103 1.00 36.02 147 CYS B N 1
ATOM 938 C CA . CYS A 1 147 ? -16.681 14.307 1.838 1.00 37.70 147 CYS B CA 1
ATOM 939 C C . CYS A 1 147 ? -15.719 15.404 1.454 1.00 39.45 147 CYS B C 1
ATOM 940 O O . CYS A 1 147 ? -15.565 16.362 2.202 1.00 38.93 147 CYS B O 1
ATOM 943 N N . LYS A 1 148 ? -15.074 15.275 0.294 1.00 41.27 148 LYS B N 1
ATOM 944 C CA . LYS A 1 148 ? -14.118 16.264 -0.173 1.00 44.48 148 LYS B CA 1
ATOM 945 C C . LYS A 1 148 ? -14.550 16.890 -1.482 1.00 48.30 148 LYS B C 1
ATOM 946 O O . LYS A 1 148 ? -15.212 16.246 -2.290 1.00 48.33 148 LYS B O 1
ATOM 952 N N . MET A 1 149 ? -14.146 18.136 -1.707 1.00 51.27 149 MET B N 1
ATOM 953 C CA . MET A 1 149 ? -14.395 18.806 -2.964 1.00 55.03 149 MET B CA 1
ATOM 954 C C . MET A 1 149 ? -13.089 18.592 -3.729 1.00 58.67 149 MET B C 1
ATOM 955 O O . MET A 1 149 ? -12.070 19.192 -3.397 1.00 59.14 149 MET B O 1
ATOM 960 N N . THR A 1 150 ? -13.099 17.654 -4.677 1.00 60.88 150 THR B N 1
ATOM 961 C CA . THR A 1 150 ? -11.936 17.297 -5.488 1.00 63.28 150 THR B CA 1
ATOM 962 C C . THR A 1 150 ? -12.259 17.452 -6.980 1.00 64.61 150 THR B C 1
ATOM 963 O O . THR A 1 150 ? -13.203 16.829 -7.471 1.00 65.18 150 THR B O 1
ATOM 967 N N . HIS A 1 151 ? -11.507 18.327 -7.678 1.00 64.88 151 HIS B N 1
ATOM 968 C CA . HIS A 1 151 ? -11.658 18.639 -9.110 1.00 65.31 151 HIS B CA 1
ATOM 969 C C . HIS A 1 151 ? -12.978 19.354 -9.460 1.00 64.83 151 HIS B C 1
ATOM 970 O O . HIS A 1 151 ? -13.517 19.150 -10.551 1.00 65.01 151 HIS B O 1
ATOM 977 N N . GLY A 1 152 ? -13.484 20.177 -8.544 1.00 63.72 152 GLY B N 1
ATOM 978 C CA . GLY A 1 152 ? -14.726 20.912 -8.767 1.00 62.71 152 GLY B CA 1
ATOM 979 C C . GLY A 1 152 ? -15.997 20.146 -8.441 1.00 61.33 152 GLY B C 1
ATOM 980 O O . GLY A 1 152 ? -17.100 20.685 -8.577 1.00 61.95 152 GLY B O 1
ATOM 981 N N . LYS A 1 153 ? -15.865 18.880 -8.013 1.00 59.40 153 LYS B N 1
ATOM 982 C CA . LYS A 1 153 ? -17.005 18.033 -7.661 1.00 57.54 153 LYS B CA 1
ATOM 983 C C . LYS A 1 153 ? -16.798 17.401 -6.288 1.00 54.21 153 LYS B C 1
ATOM 984 O O . LYS A 1 153 ? -15.660 17.250 -5.844 1.00 54.63 153 LYS B O 1
ATOM 990 N N . THR A 1 154 ? -17.889 17.002 -5.624 1.00 50.75 154 THR B N 1
ATOM 991 C CA . THR A 1 154 ? -17.781 16.348 -4.321 1.00 47.86 154 THR B CA 1
ATOM 992 C C . THR A 1 154 ? -17.617 14.844 -4.491 1.00 45.36 154 THR B C 1
ATOM 993 O O . THR A 1 154 ? -18.133 14.246 -5.442 1.00 45.13 154 THR B O 1
ATOM 997 N N . ARG A 1 155 ? -16.877 14.233 -3.574 1.00 42.88 155 ARG B N 1
ATOM 998 C CA . ARG A 1 155 ? -16.635 12.799 -3.591 1.00 41.31 155 ARG B CA 1
ATOM 999 C C . ARG A 1 155 ? -16.286 12.352 -2.173 1.00 38.12 155 ARG B C 1
ATOM 1000 O O . ARG A 1 155 ? -15.597 13.080 -1.456 1.00 38.46 155 ARG B O 1
ATOM 1008 N N . TRP A 1 156 ? -16.767 11.182 -1.757 1.00 34.56 156 TRP B N 1
ATOM 1009 C CA . TRP A 1 156 ? -16.427 10.659 -0.438 1.00 32.03 156 TRP B CA 1
ATOM 1010 C C . TRP A 1 156 ? -15.158 9.837 -0.580 1.00 31.06 156 TRP B C 1
ATOM 1011 O O . TRP A 1 156 ? -14.993 9.118 -1.576 1.00 30.00 156 TRP B O 1
ATOM 1022 N N . THR A 1 157 ? -14.250 9.921 0.413 1.00 31.29 157 THR B N 1
ATOM 1023 C CA . THR A 1 157 ? -13.052 9.082 0.396 1.00 31.86 157 THR B CA 1
ATOM 1024 C C . THR A 1 157 ? -13.486 7.640 0.636 1.00 32.47 157 THR B C 1
ATOM 1025 O O . THR A 1 157 ? -14.512 7.388 1.278 1.00 32.05 157 THR B O 1
ATOM 1029 N N . GLN A 1 158 ? -12.733 6.702 0.080 1.00 33.20 158 GLN B N 1
ATOM 1030 C CA . GLN A 1 158 ? -13.086 5.296 0.200 1.00 34.46 158 GLN B CA 1
ATOM 1031 C C . GLN A 1 158 ? -12.439 4.690 1.409 1.00 34.78 158 GLN B C 1
ATOM 1032 O O . GLN A 1 158 ? -11.211 4.595 1.462 1.00 35.77 158 GLN B O 1
ATOM 1038 N N . PRO A 1 159 ? -13.236 4.242 2.397 1.00 34.14 159 PRO B N 1
ATOM 1039 C CA . PRO A 1 159 ? -12.641 3.510 3.522 1.00 34.10 159 PRO B CA 1
ATOM 1040 C C . PRO A 1 159 ? -12.083 2.191 2.981 1.00 33.89 159 PRO B C 1
ATOM 1041 O O . PRO A 1 159 ? -12.707 1.551 2.130 1.00 34.39 159 PRO B O 1
ATOM 1045 N N . GLN A 1 160 ? -10.859 1.857 3.358 1.00 33.09 160 GLN B N 1
ATOM 1046 C CA . GLN A 1 160 ? -10.213 0.646 2.865 1.00 32.56 160 GLN B CA 1
ATOM 1047 C C . GLN A 1 160 ? -10.692 -0.498 3.731 1.00 31.26 160 GLN B C 1
ATOM 1048 O O . GLN A 1 160 ? -9.894 -1.150 4.396 1.00 31.36 160 GLN B O 1
ATOM 1054 N N . LEU A 1 161 ? -12.012 -0.723 3.741 1.00 29.78 161 LEU B N 1
ATOM 1055 C CA . LEU A 1 161 ? -12.624 -1.682 4.641 1.00 28.78 161 LEU B CA 1
ATOM 1056 C C . LEU A 1 161 ? -13.373 -2.825 3.972 1.00 29.00 161 LEU B C 1
ATOM 1057 O O . LEU A 1 161 ? -14.248 -2.608 3.123 1.00 28.69 161 LEU B O 1
ATOM 1062 N N . ILE A 1 162 ? -13.024 -4.056 4.372 1.00 28.97 162 ILE B N 1
ATOM 1063 C CA . ILE A 1 162 ? -13.694 -5.290 3.941 1.00 29.85 162 ILE B CA 1
ATOM 1064 C C . ILE A 1 162 ? -14.120 -6.030 5.226 1.00 29.25 162 ILE B C 1
ATOM 1065 O O . ILE A 1 162 ? -13.275 -6.319 6.068 1.00 29.28 162 ILE B O 1
ATOM 1070 N N . CYS A 1 163 ? -15.410 -6.346 5.372 1.00 28.69 163 CYS B N 1
ATOM 1071 C CA . CYS A 1 163 ? -15.919 -7.075 6.542 1.00 28.91 163 CYS B CA 1
ATOM 1072 C C . CYS A 1 163 ? -16.272 -8.509 6.144 1.00 30.31 163 CYS B C 1
ATOM 1073 O O . CYS A 1 163 ? -17.073 -8.722 5.231 1.00 30.83 163 CYS B O 1
ATOM 1076 N N . THR A 1 164 ? -15.624 -9.494 6.774 1.00 30.91 164 THR B N 1
ATOM 1077 C CA . THR A 1 164 ? -15.770 -10.895 6.388 1.00 33.36 164 THR B CA 1
ATOM 1078 C C . THR A 1 164 ? -16.321 -11.771 7.505 1.00 33.81 164 THR B C 1
ATOM 1079 O O . THR A 1 164 ? -15.968 -11.544 8.665 1.00 34.23 164 THR B O 1
ATOM 1083 N N . GLN B 2 1 ? 1.276 7.212 17.428 1.00 51.53 1 GLN H N 1
ATOM 1084 C CA . GLN B 2 1 ? 0.701 8.559 17.422 1.00 51.70 1 GLN H CA 1
ATOM 1085 C C . GLN B 2 1 ? -0.366 8.743 18.541 1.00 49.52 1 GLN H C 1
ATOM 1086 O O . GLN B 2 1 ? -0.121 9.470 19.506 1.00 49.72 1 GLN H O 1
ATOM 1092 N N . VAL B 2 2 ? -1.527 8.080 18.418 1.00 47.15 2 VAL H N 1
ATOM 1093 C CA . VAL B 2 2 ? -2.602 8.183 19.399 1.00 45.22 2 VAL H CA 1
ATOM 1094 C C . VAL B 2 2 ? -2.185 7.502 20.714 1.00 41.27 2 VAL H C 1
ATOM 1095 O O . VAL B 2 2 ? -1.558 6.444 20.701 1.00 40.88 2 VAL H O 1
ATOM 1099 N N . GLN B 2 3 ? -2.440 8.175 21.833 1.00 38.18 3 GLN H N 1
ATOM 1100 C CA . GLN B 2 3 ? -2.106 7.675 23.157 1.00 35.79 3 GLN H CA 1
ATOM 1101 C C . GLN B 2 3 ? -3.336 7.722 24.056 1.00 32.30 3 GLN H C 1
ATOM 1102 O O . GLN B 2 3 ? -4.277 8.474 23.801 1.00 32.54 3 GLN H O 1
ATOM 1108 N N . LEU B 2 4 ? -3.334 6.903 25.101 1.00 28.99 4 LEU H N 1
ATOM 1109 C CA . LEU B 2 4 ? -4.409 6.883 26.062 1.00 26.90 4 LEU H CA 1
ATOM 1110 C C . LEU B 2 4 ? -3.856 7.286 27.435 1.00 25.84 4 LEU H C 1
ATOM 1111 O O . LEU B 2 4 ? -2.923 6.665 27.949 1.00 25.63 4 LEU H O 1
ATOM 1116 N N . VAL B 2 5 ? -4.423 8.350 28.003 1.00 24.88 5 VAL H N 1
ATOM 1117 C CA . VAL B 2 5 ? -4.034 8.872 29.315 1.00 24.96 5 VAL H CA 1
ATOM 1118 C C . VAL B 2 5 ? -5.149 8.616 30.328 1.00 22.88 5 VAL H C 1
ATOM 1119 O O . VAL B 2 5 ? -6.253 9.119 30.177 1.00 22.64 5 VAL H O 1
ATOM 1123 N N . GLN B 2 6 ? -4.851 7.857 31.365 1.00 22.49 6 GLN H N 1
ATOM 1124 C CA . GLN B 2 6 ? -5.823 7.524 32.385 1.00 22.49 6 GLN H CA 1
ATOM 1125 C C . GLN B 2 6 ? -5.707 8.422 33.627 1.00 23.62 6 GLN H C 1
ATOM 1126 O O . GLN B 2 6 ? -4.660 9.016 33.902 1.00 23.08 6 GLN H O 1
ATOM 1132 N N . SER B 2 7 ? -6.785 8.471 34.390 1.00 23.54 7 SER H N 1
ATOM 1133 C CA . SER B 2 7 ? -6.828 9.216 35.639 1.00 23.80 7 SER H CA 1
ATOM 1134 C C . SER B 2 7 ? -5.924 8.571 36.707 1.00 24.03 7 SER H C 1
ATOM 1135 O O . SER B 2 7 ? -5.462 7.429 36.553 1.00 23.85 7 SER H O 1
ATOM 1138 N N . GLY B 2 8 ? -5.636 9.328 37.767 1.00 24.19 8 GLY H N 1
ATOM 1139 C CA . GLY B 2 8 ? -4.741 8.908 38.834 1.00 24.43 8 GLY H CA 1
ATOM 1140 C C . GLY B 2 8 ? -5.283 7.848 39.773 1.00 24.53 8 GLY H C 1
ATOM 1141 O O . GLY B 2 8 ? -6.476 7.541 39.768 1.00 24.50 8 GLY H O 1
ATOM 1142 N N . ALA B 2 9 ? -4.398 7.328 40.620 1.00 24.47 9 ALA H N 1
ATOM 1143 C CA . ALA B 2 9 ? -4.692 6.280 41.592 1.00 24.68 9 ALA H CA 1
ATOM 1144 C C . ALA B 2 9 ? -5.860 6.637 42.513 1.00 24.82 9 ALA H C 1
ATOM 1145 O O . ALA B 2 9 ? -6.039 7.798 42.872 1.00 25.74 9 ALA H O 1
ATOM 1147 N N . GLU B 2 10 ? -6.648 5.639 42.885 1.00 23.66 10 GLU H N 1
ATOM 1148 C CA . GLU B 2 10 ? -7.808 5.851 43.756 1.00 23.91 10 GLU H CA 1
ATOM 1149 C C . GLU B 2 10 ? -7.718 4.915 44.933 1.00 23.16 10 GLU H C 1
ATOM 1150 O O . GLU B 2 10 ? -7.281 3.765 44.801 1.00 23.55 10 GLU H O 1
ATOM 1156 N N . VAL B 2 11 ? -8.123 5.407 46.087 1.00 21.68 11 VAL H N 1
ATOM 1157 C CA . VAL B 2 11 ? -8.177 4.610 47.289 1.00 21.59 11 VAL H CA 1
ATOM 1158 C C . VAL B 2 11 ? -9.634 4.692 47.723 1.00 21.83 11 VAL H C 1
ATOM 1159 O O . VAL B 2 11 ? -10.196 5.783 47.841 1.00 22.07 11 VAL H O 1
ATOM 1163 N N . LYS B 2 12 ? -10.287 3.540 47.789 1.00 21.47 12 LYS H N 1
ATOM 1164 C CA . LYS B 2 12 ? -11.732 3.457 48.002 1.00 22.04 12 LYS H CA 1
ATOM 1165 C C . LYS B 2 12 ? -12.108 2.537 49.147 1.00 23.01 12 LYS H C 1
ATOM 1166 O O . LYS B 2 12 ? -11.452 1.526 49.366 1.00 23.45 12 LYS H O 1
ATOM 1172 N N . LYS B 2 13 ? -13.213 2.839 49.832 1.00 23.20 13 LYS H N 1
ATOM 1173 C CA . LYS B 2 13 ? -13.719 1.958 50.885 1.00 23.63 13 LYS H CA 1
ATOM 1174 C C . LYS B 2 13 ? -14.576 0.858 50.255 1.00 23.15 13 LYS H C 1
ATOM 1175 O O . LYS B 2 13 ? -15.293 1.150 49.301 1.00 22.55 13 LYS H O 1
ATOM 1181 N N . PRO B 2 14 ? -14.664 -0.365 50.837 1.00 23.98 14 PRO H N 1
ATOM 1182 C CA . PRO B 2 14 ? -15.632 -1.356 50.311 1.00 25.27 14 PRO H CA 1
ATOM 1183 C C . PRO B 2 14 ? -17.059 -0.821 50.284 1.00 25.46 14 PRO H C 1
ATOM 1184 O O . PRO B 2 14 ? -17.471 -0.052 51.165 1.00 25.87 14 PRO H O 1
ATOM 1188 N N . GLY B 2 15 ? -17.802 -1.230 49.276 1.00 25.49 15 GLY H N 1
ATOM 1189 C CA . GLY B 2 15 ? -19.186 -0.830 49.089 1.00 26.15 15 GLY H CA 1
ATOM 1190 C C . GLY B 2 15 ? -19.337 0.432 48.266 1.00 27.03 15 GLY H C 1
ATOM 1191 O O . GLY B 2 15 ? -20.444 0.754 47.852 1.00 27.47 15 GLY H O 1
ATOM 1192 N N . SER B 2 16 ? -18.230 1.167 47.994 1.00 26.52 16 SER H N 1
ATOM 1193 C CA . SER B 2 16 ? -18.312 2.403 47.206 1.00 26.31 16 SER H CA 1
ATOM 1194 C C . SER B 2 16 ? -18.166 2.122 45.684 1.00 25.96 16 SER H C 1
ATOM 1195 O O . SER B 2 16 ? -18.043 0.969 45.257 1.00 25.49 16 SER H O 1
ATOM 1198 N N . SER B 2 17 ? -18.246 3.173 44.874 1.00 25.60 17 SER H N 1
ATOM 1199 C CA . SER B 2 17 ? -18.074 3.072 43.436 1.00 26.20 17 SER H CA 1
ATOM 1200 C C . SER B 2 17 ? -16.877 3.893 43.030 1.00 26.24 17 SER H C 1
ATOM 1201 O O . SER B 2 17 ? -16.565 4.906 43.658 1.00 26.60 17 SER H O 1
ATOM 1204 N N . VAL B 2 18 ? -16.208 3.472 41.957 1.00 25.72 18 VAL H N 1
ATOM 1205 C CA . VAL B 2 18 ? -15.071 4.198 41.429 1.00 25.11 18 VAL H CA 1
ATOM 1206 C C . VAL B 2 18 ? -15.354 4.450 39.953 1.00 25.57 18 VAL H C 1
ATOM 1207 O O . VAL B 2 18 ? -15.932 3.590 39.265 1.00 25.76 18 VAL H O 1
ATOM 1211 N N . LYS B 2 19 ? -14.977 5.629 39.466 1.00 25.08 19 LYS H N 1
ATOM 1212 C CA . LYS B 2 19 ? -15.143 5.971 38.052 1.00 25.05 19 LYS H CA 1
ATOM 1213 C C . LYS B 2 19 ? -13.785 6.378 37.499 1.00 24.70 19 LYS H C 1
ATOM 1214 O O . LYS B 2 19 ? -13.233 7.398 37.898 1.00 25.20 19 LYS H O 1
ATOM 1220 N N . VAL B 2 20 ? -13.204 5.538 36.666 1.00 24.12 20 VAL H N 1
ATOM 1221 C CA . VAL B 2 20 ? -11.883 5.807 36.093 1.00 24.49 20 VAL H CA 1
ATOM 1222 C C . VAL B 2 20 ? -12.057 6.359 34.669 1.00 23.82 20 VAL H C 1
ATOM 1223 O O . VAL B 2 20 ? -12.942 5.908 33.950 1.00 23.90 20 VAL H O 1
ATOM 1227 N N . SER B 2 21 ? -11.224 7.326 34.257 1.00 23.74 21 SER H N 1
ATOM 1228 C CA . SER B 2 21 ? -11.309 7.905 32.912 1.00 23.30 21 SER H CA 1
ATOM 1229 C C . SER B 2 21 ? -10.099 7.543 32.053 1.00 23.29 21 SER H C 1
ATOM 1230 O O . SER B 2 21 ? -9.024 7.260 32.561 1.00 23.25 21 SER H O 1
ATOM 1233 N N . CYS B 2 22 ? -10.294 7.563 30.747 1.00 23.93 22 CYS H N 1
ATOM 1234 C CA . CYS B 2 22 ? -9.324 7.166 29.736 1.00 25.55 22 CYS H CA 1
ATOM 1235 C C . CYS B 2 22 ? -9.480 8.164 28.580 1.00 27.45 22 CYS H C 1
ATOM 1236 O O . CYS B 2 22 ? -10.451 8.113 27.839 1.00 27.86 22 CYS H O 1
ATOM 1239 N N . LYS B 2 23 ? -8.533 9.079 28.452 1.00 28.21 23 LYS H N 1
ATOM 1240 C CA . LYS B 2 23 ? -8.596 10.143 27.471 1.00 29.90 23 LYS H CA 1
ATOM 1241 C C . LYS B 2 23 ? -7.591 9.983 26.327 1.00 30.39 23 LYS H C 1
ATOM 1242 O O . LYS B 2 23 ? -6.400 9.757 26.551 1.00 29.56 23 LYS H O 1
ATOM 1248 N N . ALA B 2 24 ? -8.079 10.155 25.098 1.00 32.05 24 ALA H N 1
ATOM 1249 C CA . ALA B 2 24 ? -7.236 10.101 23.916 1.00 34.26 24 ALA H CA 1
ATOM 1250 C C . ALA B 2 24 ? -6.422 11.380 23.862 1.00 37.03 24 ALA H C 1
ATOM 1251 O O . ALA B 2 24 ? -6.962 12.471 24.023 1.00 37.02 24 ALA H O 1
ATOM 1253 N N . SER B 2 25 ? -5.122 11.245 23.657 1.00 39.41 25 SER H N 1
ATOM 1254 C CA . SER B 2 25 ? -4.209 12.374 23.564 1.00 42.19 25 SER H CA 1
ATOM 1255 C C . SER B 2 25 ? -3.503 12.261 22.213 1.00 43.98 25 SER H C 1
ATOM 1256 O O . SER B 2 25 ? -2.980 11.199 21.878 1.00 44.60 25 SER H O 1
ATOM 1259 N N . GLY B 2 26 ? -3.549 13.320 21.412 1.00 45.05 26 GLY H N 1
ATOM 1260 C CA . GLY B 2 26 ? -2.910 13.312 20.098 1.00 45.83 26 GLY H CA 1
ATOM 1261 C C . GLY B 2 26 ? -3.720 12.585 19.047 1.00 46.58 26 GLY H C 1
ATOM 1262 O O . GLY B 2 26 ? -3.172 11.903 18.175 1.00 46.84 26 GLY H O 1
ATOM 1263 N N . GLY B 2 27 ? -5.031 12.745 19.136 1.00 46.74 27 GLY H N 1
ATOM 1264 C CA . GLY B 2 27 ? -5.974 12.123 18.226 1.00 47.07 27 GLY H CA 1
ATOM 1265 C C . GLY B 2 27 ? -7.375 12.067 18.803 1.00 47.07 27 GLY H C 1
ATOM 1266 O O . GLY B 2 27 ? -7.689 12.736 19.799 1.00 47.51 27 GLY H O 1
ATOM 1267 N N . THR B 2 28 ? -8.231 11.290 18.150 1.00 46.19 28 THR H N 1
ATOM 1268 C CA . THR B 2 28 ? -9.631 11.106 18.530 1.00 45.56 28 THR H CA 1
ATOM 1269 C C . THR B 2 28 ? -9.956 9.621 18.653 1.00 43.34 28 THR H C 1
ATOM 1270 O O . THR B 2 28 ? -9.167 8.774 18.220 1.00 43.43 28 THR H O 1
ATOM 1274 N N . PHE B 2 29 ? -11.103 9.291 19.260 1.00 40.96 29 PHE H N 1
ATOM 1275 C CA . PHE B 2 29 ? -11.491 7.901 19.459 1.00 39.13 29 PHE H CA 1
ATOM 1276 C C . PHE B 2 29 ? -11.873 7.115 18.211 1.00 38.56 29 PHE H C 1
ATOM 1277 O O . PHE B 2 29 ? -11.781 5.863 18.218 1.00 39.55 29 PHE H O 1
ATOM 1285 N N . SER B 2 30 ? -12.429 7.818 17.207 1.00 35.79 30 SER H 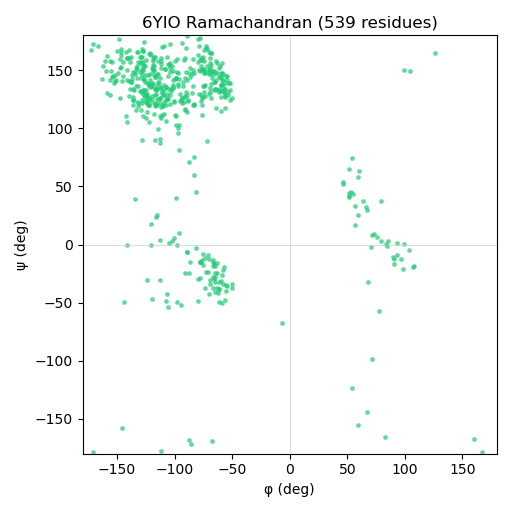N 1
ATOM 1286 C CA . SER B 2 30 ? -12.959 7.194 15.985 1.00 34.08 30 SER H CA 1
ATOM 1287 C C . SER B 2 30 ? -14.078 6.187 16.386 1.00 31.14 30 SER H C 1
ATOM 1288 O O . SER B 2 30 ? -14.647 6.334 17.466 1.00 31.67 30 SER H O 1
ATOM 1291 N N . SER B 2 31 ? -14.361 5.162 15.577 1.00 28.45 31 SER H N 1
ATOM 1292 C CA . SER B 2 31 ? -15.301 4.121 15.971 1.00 27.26 31 SER H CA 1
ATOM 1293 C C . SER B 2 31 ? -14.565 2.888 16.558 1.00 25.75 31 SER H C 1
ATOM 1294 O O . SER B 2 31 ? -15.203 1.872 16.777 1.00 26.43 31 SER H O 1
ATOM 1297 N N . LEU B 2 32 ? -13.257 2.977 16.828 1.00 23.71 32 LEU H N 1
ATOM 1298 C CA . LEU B 2 32 ? -12.516 1.858 17.414 1.00 22.83 32 LEU H CA 1
ATOM 1299 C C . LEU B 2 32 ? -12.934 1.607 18.866 1.00 22.05 32 LEU H C 1
ATOM 1300 O O . LEU B 2 32 ? -12.984 2.536 19.670 1.00 21.75 32 LEU H O 1
ATOM 1305 N N . ALA B 2 33 ? -13.225 0.350 19.205 1.00 21.36 33 ALA H N 1
ATOM 1306 C CA . ALA B 2 33 ? -13.640 -0.009 20.558 1.00 21.64 33 ALA H CA 1
ATOM 1307 C C . ALA B 2 33 ? -12.648 0.449 21.638 1.00 20.89 33 ALA H C 1
ATOM 1308 O O . ALA B 2 33 ? -11.433 0.436 21.409 1.00 20.50 33 ALA H O 1
ATOM 1310 N N . ILE B 2 34 ? -13.173 0.899 22.786 1.00 20.46 34 ILE H N 1
ATOM 1311 C CA . ILE B 2 34 ? -12.353 1.242 23.945 1.00 20.47 34 ILE H CA 1
ATOM 1312 C C . ILE B 2 34 ? -12.777 0.231 24.995 1.00 20.73 34 ILE H C 1
ATOM 1313 O O . ILE B 2 34 ? -13.964 0.131 25.325 1.00 20.26 34 ILE H O 1
ATOM 1318 N N . SER B 2 35 ? -11.820 -0.566 25.460 1.00 19.86 35 SER H N 1
ATOM 1319 C CA . SER B 2 35 ? -12.092 -1.648 26.392 1.00 19.74 35 SER H CA 1
ATOM 1320 C C . SER B 2 35 ? -11.299 -1.497 27.674 1.00 19.37 35 SER H C 1
ATOM 1321 O O . SER B 2 35 ? -10.303 -0.761 27.729 1.00 19.07 35 SER H O 1
ATOM 1324 N N . TRP B 2 36 ? -11.723 -2.232 28.704 1.00 19.79 36 TRP H N 1
ATOM 1325 C CA . TRP B 2 36 ? -11.101 -2.169 30.010 1.00 19.69 36 TRP H CA 1
ATOM 1326 C C . TRP B 2 36 ? -10.665 -3.553 30.448 1.00 19.00 36 TRP H C 1
ATOM 1327 O O . TRP B 2 36 ? -11.454 -4.499 30.391 1.00 18.79 36 TRP H O 1
ATOM 1338 N N . VAL B 2 37 ? -9.419 -3.649 30.936 1.00 18.11 37 VAL H N 1
ATOM 1339 C CA . VAL B 2 37 ? -8.754 -4.887 31.371 1.00 17.73 37 VAL H CA 1
ATOM 1340 C C . VAL B 2 37 ? -8.075 -4.594 32.689 1.00 17.78 37 VAL H C 1
ATOM 1341 O O . VAL B 2 37 ? -7.382 -3.591 32.796 1.00 17.71 37 VAL H O 1
ATOM 1345 N N . ARG B 2 38 ? -8.237 -5.467 33.683 1.00 16.95 38 ARG H N 1
ATOM 1346 C CA . ARG B 2 38 ? -7.611 -5.234 34.987 1.00 17.25 38 ARG H CA 1
ATOM 1347 C C . ARG B 2 38 ? -6.634 -6.326 35.342 1.00 17.78 38 ARG H C 1
ATOM 1348 O O . ARG B 2 38 ? -6.674 -7.421 34.786 1.00 18.09 38 ARG H O 1
ATOM 1356 N N . GLN B 2 39 ? -5.728 -6.007 36.261 1.00 17.55 39 GLN H N 1
ATOM 1357 C CA . GLN B 2 39 ? -4.704 -6.944 36.682 1.00 18.09 39 GLN H CA 1
ATOM 1358 C C . GLN B 2 39 ? -4.508 -6.750 38.177 1.00 19.85 39 GLN H C 1
ATOM 1359 O O . GLN B 2 39 ? -4.001 -5.712 38.609 1.00 18.85 39 GLN H O 1
ATOM 1365 N N . ALA B 2 40 ? -4.928 -7.746 38.955 1.00 21.11 40 ALA H N 1
ATOM 1366 C CA . ALA B 2 40 ? -4.785 -7.767 40.409 1.00 22.73 40 ALA H CA 1
ATOM 1367 C C . ALA B 2 40 ? -3.293 -7.936 40.737 1.00 25.14 40 ALA H C 1
ATOM 1368 O O . ALA B 2 40 ? -2.549 -8.490 39.929 1.00 25.20 40 ALA H O 1
ATOM 1370 N N . PRO B 2 41 ? -2.807 -7.406 41.877 1.00 27.15 41 PRO H N 1
ATOM 1371 C CA . PRO B 2 41 ? -1.354 -7.512 42.169 1.00 28.31 41 PRO H CA 1
ATOM 1372 C C . PRO B 2 41 ? -0.805 -8.950 42.068 1.00 28.84 41 PRO H C 1
ATOM 1373 O O . PRO B 2 41 ? -1.372 -9.882 42.644 1.00 29.88 41 PRO H O 1
ATOM 1377 N N . GLY B 2 42 ? 0.214 -9.133 41.235 1.00 28.63 42 GLY H N 1
ATOM 1378 C CA . GLY B 2 42 ? 0.841 -10.435 41.015 1.00 29.15 42 GLY H CA 1
ATOM 1379 C C . GLY B 2 42 ? 0.034 -11.430 40.198 1.00 29.16 42 GLY H C 1
ATOM 1380 O O . GLY B 2 42 ? 0.400 -12.601 40.104 1.00 29.75 42 GLY H O 1
ATOM 1381 N N . GLN B 2 43 ? -1.074 -10.982 39.601 1.00 27.79 43 GLN H N 1
ATOM 1382 C CA . GLN B 2 43 ? -1.927 -11.851 38.817 1.00 27.11 43 GLN H CA 1
ATOM 1383 C C . GLN B 2 43 ? -1.877 -11.490 37.300 1.00 26.33 43 GLN H C 1
ATOM 1384 O O . GLN B 2 43 ? -1.113 -10.624 36.876 1.00 25.36 43 GLN H O 1
ATOM 1390 N N . GLY B 2 44 ? -2.661 -12.207 36.511 1.00 25.86 44 GLY H N 1
ATOM 1391 C CA . GLY B 2 44 ? -2.765 -12.006 35.079 1.00 25.74 44 GLY H CA 1
ATOM 1392 C C . GLY B 2 44 ? -3.814 -10.971 34.709 1.00 24.70 44 GLY H C 1
ATOM 1393 O O . GLY B 2 44 ? -4.293 -10.225 35.557 1.00 24.28 44 GLY H O 1
ATOM 1394 N N . LEU B 2 45 ? -4.141 -10.910 33.436 1.00 24.33 45 LEU H N 1
ATOM 1395 C CA . LEU B 2 45 ? -5.070 -9.932 32.860 1.00 23.10 45 LEU H CA 1
ATOM 1396 C C . LEU B 2 45 ? -6.493 -10.452 32.848 1.00 22.70 45 LEU H C 1
ATOM 1397 O O . LEU B 2 45 ? -6.703 -11.627 32.606 1.00 22.98 45 LEU H O 1
ATOM 1402 N N . GLU B 2 46 ? -7.475 -9.577 33.095 1.00 21.35 46 GLU H N 1
ATOM 1403 C CA . GLU B 2 46 ? -8.870 -9.973 33.072 1.00 21.19 46 GLU H CA 1
ATOM 1404 C C . GLU B 2 46 ? -9.701 -8.910 32.333 1.00 20.73 46 GLU H C 1
ATOM 1405 O O . GLU B 2 46 ? -9.702 -7.732 32.707 1.00 20.20 46 GLU H O 1
ATOM 1411 N N . TRP B 2 47 ? -10.430 -9.343 31.297 1.00 19.36 47 TRP H N 1
ATOM 1412 C CA . TRP B 2 47 ? -11.278 -8.447 30.528 1.00 18.99 47 TRP H CA 1
ATOM 1413 C C . TRP B 2 47 ? -12.543 -8.098 31.322 1.00 19.79 47 TRP H C 1
ATOM 1414 O O . TRP B 2 47 ? -13.196 -8.978 31.915 1.00 21.29 47 TRP H O 1
ATOM 1425 N N . MET B 2 48 ? -12.907 -6.825 31.305 1.00 19.46 48 MET H N 1
ATOM 1426 C CA . MET B 2 48 ? -14.112 -6.373 32.001 1.00 19.62 48 MET H CA 1
ATOM 1427 C C . MET B 2 48 ? -15.228 -6.059 30.999 1.00 19.86 48 MET H C 1
ATOM 1428 O O . MET B 2 48 ? -16.400 -6.330 31.260 1.00 20.51 48 MET H O 1
ATOM 1433 N N . GLY B 2 49 ? -14.867 -5.406 29.916 1.00 18.64 49 GLY H N 1
ATOM 1434 C CA . GLY B 2 49 ? -15.834 -5.014 28.905 1.00 19.09 49 GLY H CA 1
ATOM 1435 C C . GLY B 2 49 ? -15.266 -4.024 27.915 1.00 19.02 49 GLY H C 1
ATOM 1436 O O . GLY B 2 49 ? -14.089 -3.660 27.990 1.00 19.27 49 GLY H O 1
ATOM 1437 N N . GLY B 2 50 ? -16.105 -3.598 26.981 1.00 19.75 50 GLY H N 1
ATOM 1438 C CA . GLY B 2 50 ? -15.721 -2.613 25.992 1.00 20.25 50 GLY H CA 1
ATOM 1439 C C . GLY B 2 50 ? -16.910 -1.867 25.419 1.00 20.50 50 GLY H C 1
ATOM 1440 O O . GLY B 2 50 ? -18.037 -2.361 25.457 1.00 20.79 50 GLY H O 1
ATOM 1441 N N . ILE B 2 51 ? -16.671 -0.689 24.886 1.00 19.82 51 ILE H N 1
ATOM 1442 C CA . ILE B 2 51 ? -17.716 0.107 24.240 1.00 20.75 51 ILE H CA 1
ATOM 1443 C C . ILE B 2 51 ? -17.244 0.504 22.857 1.00 20.41 51 ILE H C 1
ATOM 1444 O O . ILE B 2 51 ? -16.056 0.702 22.650 1.00 20.36 51 ILE H O 1
ATOM 1449 N N . ILE B 2 52 ? -18.174 0.676 21.933 1.00 20.64 52 ILE H N 1
ATOM 1450 C CA . ILE B 2 52 ? -17.864 1.181 20.615 1.00 21.47 52 ILE H CA 1
ATOM 1451 C C . ILE B 2 52 ? -18.222 2.663 20.642 1.00 22.78 52 ILE H C 1
ATOM 1452 O O . ILE B 2 52 ? -19.403 2.986 20.753 1.00 22.27 52 ILE H O 1
ATOM 1457 N N . PRO B 2 53 ? -17.248 3.588 20.575 1.00 23.61 53 PRO H N 1
ATOM 1458 C CA . PRO B 2 53 ? -17.606 5.023 20.551 1.00 24.82 53 PRO H CA 1
ATOM 1459 C C . PRO B 2 53 ? -18.447 5.344 19.315 1.00 26.21 53 PRO H C 1
ATOM 1460 O O . PRO B 2 53 ? -18.346 4.676 18.276 1.00 25.75 53 PRO H O 1
ATOM 1464 N N . ILE B 2 54 ? -19.300 6.365 19.444 1.00 27.31 54 ILE H N 1
ATOM 1465 C CA . ILE B 2 54 ? -20.245 6.852 18.435 1.00 28.39 54 ILE H CA 1
ATOM 1466 C C . ILE B 2 54 ? -21.452 5.919 18.370 1.00 28.82 54 ILE H C 1
ATOM 1467 O O . ILE B 2 54 ? -22.579 6.360 18.596 1.00 29.73 54 ILE H O 1
ATOM 1472 N N . PHE B 2 55 ? -21.218 4.631 18.100 1.00 27.96 55 PHE H N 1
ATOM 1473 C CA . PHE B 2 55 ? -22.276 3.639 18.022 1.00 28.09 55 PHE H CA 1
ATOM 1474 C C . PHE B 2 55 ? -22.916 3.423 19.414 1.00 29.09 55 PHE H C 1
ATOM 1475 O O . PHE B 2 55 ? -24.129 3.319 19.501 1.00 29.56 55 PHE H O 1
ATOM 1483 N N . GLY B 2 56 ? -22.103 3.449 20.471 1.00 28.62 56 GLY H N 1
ATOM 1484 C CA . GLY B 2 56 ? -22.529 3.353 21.866 1.00 28.93 56 GLY H CA 1
ATOM 1485 C C . GLY B 2 56 ? -22.748 1.955 22.412 1.00 29.07 56 GLY H C 1
ATOM 1486 O O . GLY B 2 56 ? -23.120 1.798 23.574 1.00 30.88 56 GLY H O 1
ATOM 1487 N N . THR B 2 57 ? -22.531 0.940 21.592 1.00 27.33 57 THR H N 1
ATOM 1488 C CA . THR B 2 57 ? -22.715 -0.471 21.916 1.00 27.12 57 THR H CA 1
ATOM 1489 C C . THR B 2 57 ? -21.676 -0.951 22.935 1.00 26.86 57 THR H C 1
ATOM 1490 O O . THR B 2 57 ? -20.491 -0.837 22.670 1.00 26.26 57 THR H O 1
ATOM 1494 N N . ALA B 2 58 ? -22.115 -1.546 24.054 1.00 26.83 58 ALA H N 1
ATOM 1495 C CA . ALA B 2 58 ? -21.197 -2.027 25.093 1.00 27.12 58 ALA H CA 1
ATOM 1496 C C . ALA B 2 58 ? -21.437 -3.485 25.418 1.00 28.02 58 ALA H C 1
ATOM 1497 O O . ALA B 2 58 ? -22.579 -3.951 25.352 1.00 29.24 58 ALA H O 1
ATOM 1499 N N . ASN B 2 59 ? -20.363 -4.214 25.739 1.00 26.66 59 ASN H N 1
ATOM 1500 C CA . ASN B 2 59 ? -20.408 -5.637 26.103 1.00 26.40 59 ASN H CA 1
ATOM 1501 C C . ASN B 2 59 ? -19.634 -5.769 27.415 1.00 25.50 59 ASN H C 1
ATOM 1502 O O . ASN B 2 59 ? -18.612 -5.100 27.598 1.00 25.08 59 ASN H O 1
ATOM 1507 N N . TYR B 2 60 ? -20.095 -6.640 28.309 1.00 24.59 60 TYR H N 1
ATOM 1508 C CA . TYR B 2 60 ? -19.441 -6.826 29.600 1.00 23.98 60 TYR H CA 1
ATOM 1509 C C . TYR B 2 60 ? -19.212 -8.276 29.922 1.00 24.03 60 TYR H C 1
ATOM 1510 O O . TYR B 2 60 ? -19.964 -9.120 29.455 1.00 24.08 60 TYR H O 1
ATOM 1519 N N . ALA B 2 61 ? -18.243 -8.561 30.798 1.00 24.24 61 ALA H N 1
ATOM 1520 C CA . ALA B 2 61 ? -17.996 -9.905 31.314 1.00 24.61 61 ALA H CA 1
ATOM 1521 C C . ALA B 2 61 ? -19.130 -10.155 32.340 1.00 26.49 61 ALA H C 1
ATOM 1522 O O . ALA B 2 61 ? -19.370 -9.308 33.203 1.00 26.01 61 ALA H O 1
ATOM 1524 N N . GLN B 2 62 ? -19.874 -11.276 32.202 1.00 27.81 62 GLN H N 1
ATOM 1525 C CA . GLN B 2 62 ? -21.001 -11.619 33.095 1.00 28.76 62 GLN H CA 1
ATOM 1526 C C . GLN B 2 62 ? -20.567 -11.754 34.544 1.00 28.31 62 GLN H C 1
ATOM 1527 O O . GLN B 2 62 ? -21.348 -11.436 35.443 1.00 28.20 62 GLN H O 1
ATOM 1533 N N . LYS B 2 63 ? -19.315 -12.198 34.789 1.00 27.50 63 LYS H N 1
ATOM 1534 C CA . LYS B 2 63 ? -18.813 -12.355 36.155 1.00 28.40 63 LYS H CA 1
ATOM 1535 C C . LYS B 2 63 ? -18.854 -11.062 36.976 1.00 27.74 63 LYS H C 1
ATOM 1536 O O . LYS B 2 63 ? -18.874 -11.131 38.204 1.00 28.41 63 LYS H O 1
ATOM 1542 N N . PHE B 2 64 ? -18.882 -9.893 36.317 1.00 26.56 64 PHE H N 1
ATOM 1543 C CA . PHE B 2 64 ? -18.983 -8.635 37.039 1.00 26.79 64 PHE H CA 1
ATOM 1544 C C . PHE B 2 64 ? -20.395 -8.385 37.606 1.00 28.07 64 PHE H C 1
ATOM 1545 O O . PHE B 2 64 ? -20.547 -7.477 38.418 1.00 28.97 64 PHE H O 1
ATOM 1553 N N . GLN B 2 65 ? -21.403 -9.187 37.194 1.00 28.07 65 GLN H N 1
ATOM 1554 C CA . GLN B 2 65 ? -22.771 -9.141 37.703 1.00 28.86 65 GLN H CA 1
ATOM 1555 C C . GLN B 2 65 ? -23.398 -7.744 37.632 1.00 28.27 65 GLN H C 1
ATOM 1556 O O . GLN B 2 65 ? -24.016 -7.295 38.598 1.00 28.89 65 GLN H O 1
ATOM 1562 N N . GLY B 2 66 ? -23.222 -7.068 36.495 1.00 26.69 66 GLY H N 1
ATOM 1563 C CA . GLY B 2 66 ? -23.772 -5.736 36.291 1.00 25.91 66 GLY H CA 1
ATOM 1564 C C . GLY B 2 66 ? -23.096 -4.624 37.076 1.00 24.34 66 GLY H C 1
ATOM 1565 O O . GLY B 2 66 ? -23.577 -3.488 37.046 1.00 24.44 66 GLY H O 1
ATOM 1566 N N . ARG B 2 67 ? -21.954 -4.911 37.748 1.00 22.69 67 ARG H N 1
ATOM 1567 C CA . ARG B 2 67 ? -21.258 -3.865 38.514 1.00 22.15 67 ARG H CA 1
ATOM 1568 C C . ARG B 2 67 ? -20.440 -2.897 37.652 1.00 22.14 67 ARG H C 1
ATOM 1569 O O . ARG B 2 67 ? -20.008 -1.849 38.148 1.00 22.26 67 ARG H O 1
ATOM 1577 N N . VAL B 2 68 ? -20.181 -3.245 36.397 1.00 21.55 68 VAL H N 1
ATOM 1578 C CA . VAL B 2 68 ? -19.382 -2.402 35.505 1.00 21.35 68 VAL H CA 1
ATOM 1579 C C . VAL B 2 68 ? -20.257 -1.641 34.500 1.00 20.70 68 VAL H C 1
ATOM 1580 O O . VAL B 2 68 ? -21.114 -2.235 33.836 1.00 20.43 68 VAL H O 1
ATOM 1584 N N . THR B 2 69 ? -20.017 -0.330 34.368 1.00 20.35 69 THR H N 1
ATOM 1585 C CA . THR B 2 69 ? -20.683 0.472 33.346 1.00 21.65 69 THR H CA 1
ATOM 1586 C C . THR B 2 69 ? -19.568 1.177 32.578 1.00 21.88 69 THR H C 1
ATOM 1587 O O . THR B 2 69 ? -18.698 1.805 33.183 1.00 22.48 69 THR H O 1
ATOM 1591 N N . ILE B 2 70 ? -19.569 1.063 31.255 1.00 21.57 70 ILE H N 1
ATOM 1592 C CA . ILE B 2 70 ? -18.575 1.724 30.413 1.00 21.70 70 ILE H CA 1
ATOM 1593 C C . ILE B 2 70 ? -19.275 2.730 29.506 1.00 23.12 70 ILE H C 1
ATOM 1594 O O . ILE B 2 70 ? -20.288 2.402 28.892 1.00 23.68 70 ILE H O 1
ATOM 1599 N N . THR B 2 71 ? -18.788 3.972 29.488 1.00 23.68 71 THR H N 1
ATOM 1600 C CA . THR B 2 71 ? -19.377 5.037 28.655 1.00 25.45 71 THR H CA 1
ATOM 1601 C C . THR B 2 71 ? -18.265 5.768 27.869 1.00 26.16 71 THR H C 1
ATOM 1602 O O . THR B 2 71 ? -17.074 5.577 28.138 1.00 25.49 71 THR H O 1
ATOM 1606 N N . ALA B 2 72 ? -18.648 6.552 26.858 1.00 27.66 72 ALA H N 1
ATOM 1607 C CA . ALA B 2 72 ? -17.686 7.322 26.087 1.00 29.25 72 ALA H CA 1
ATOM 1608 C C . ALA B 2 72 ? -18.278 8.694 25.753 1.00 31.07 72 ALA H C 1
ATOM 1609 O O . ALA B 2 72 ? -19.480 8.825 25.503 1.00 30.92 72 ALA H O 1
ATOM 1611 N N . ASP B 2 73 ? -17.434 9.726 25.804 1.00 31.76 73 ASP H N 1
ATOM 1612 C CA . ASP B 2 73 ? -17.814 11.095 25.479 1.00 32.43 73 ASP H CA 1
ATOM 1613 C C . ASP B 2 73 ? -17.005 11.393 24.241 1.00 32.66 73 ASP H C 1
ATOM 1614 O O . ASP B 2 73 ? -15.810 11.665 24.334 1.00 32.32 73 ASP H O 1
ATOM 1619 N N . GLU B 2 74 ? -17.642 11.291 23.070 1.00 32.73 74 GLU H N 1
ATOM 1620 C CA . GLU B 2 74 ? -16.964 11.490 21.793 1.00 33.27 74 GLU H CA 1
ATOM 1621 C C . GLU B 2 74 ? -16.368 12.891 21.612 1.00 33.58 74 GLU H C 1
ATOM 1622 O O . GLU B 2 74 ? -15.258 13.007 21.086 1.00 34.29 74 GLU H O 1
ATOM 1628 N N . SER B 2 75 ? -17.062 13.937 22.076 1.00 33.14 75 SER H N 1
ATOM 1629 C CA . SER B 2 75 ? -16.567 15.311 21.939 1.00 33.88 75 SER H CA 1
ATOM 1630 C C . SER B 2 75 ? -15.241 15.552 22.704 1.00 33.43 75 SER H C 1
ATOM 1631 O O . SER B 2 75 ? -14.364 16.244 22.196 1.00 34.47 75 SER H O 1
ATOM 1634 N N . THR B 2 76 ? -15.073 14.950 23.888 1.00 31.99 76 THR H N 1
ATOM 1635 C CA . THR B 2 76 ? -13.815 15.098 24.642 1.00 31.14 76 THR H CA 1
ATOM 1636 C C . THR B 2 76 ? -12.874 13.900 24.494 1.00 30.59 76 THR H C 1
ATOM 1637 O O . THR B 2 76 ? -11.873 13.847 25.220 1.00 30.94 76 THR H O 1
ATOM 1641 N N . SER B 2 77 ? -13.220 12.907 23.626 1.00 29.75 77 SER H N 1
ATOM 1642 C CA . SER B 2 77 ? -12.472 11.662 23.417 1.00 30.03 77 SER H CA 1
ATOM 1643 C C . SER B 2 77 ? -12.063 11.014 24.752 1.00 28.46 77 SER H C 1
ATOM 1644 O O . SER B 2 77 ? -10.894 10.728 24.991 1.00 28.67 77 SER H O 1
ATOM 1647 N N . THR B 2 78 ? -13.045 10.832 25.637 1.00 27.33 78 THR H N 1
ATOM 1648 C CA . THR B 2 78 ? -12.812 10.237 26.937 1.00 26.49 78 THR H CA 1
ATOM 1649 C C . THR B 2 78 ? -13.757 9.071 27.173 1.00 25.06 78 THR H C 1
ATOM 1650 O O . THR B 2 78 ? -14.955 9.201 26.989 1.00 25.65 78 THR H O 1
ATOM 1654 N N . ALA B 2 79 ? -13.231 7.948 27.641 1.00 24.48 79 ALA H N 1
ATOM 1655 C CA . ALA B 2 79 ? -14.048 6.790 27.997 1.00 24.00 79 ALA H CA 1
ATOM 1656 C C . ALA B 2 79 ? -13.967 6.642 29.496 1.00 24.07 79 ALA H C 1
ATOM 1657 O O . ALA B 2 79 ? -12.971 7.020 30.123 1.00 24.13 79 ALA H O 1
ATOM 1659 N N . TYR B 2 80 ? -15.009 6.092 30.068 1.00 23.83 80 TYR H N 1
ATOM 1660 C CA . TYR B 2 80 ? -15.073 5.902 31.499 1.00 24.68 80 TYR H CA 1
ATOM 1661 C C . TYR B 2 80 ? -15.421 4.474 31.830 1.00 23.68 80 TYR H C 1
ATOM 1662 O O . TYR B 2 80 ? -16.166 3.831 31.095 1.00 24.44 80 TYR H O 1
ATOM 1671 N N . MET B 2 81 ? -14.955 4.003 32.983 1.00 22.31 81 MET H N 1
ATOM 1672 C CA . MET B 2 81 ? -15.328 2.708 33.505 1.00 21.96 81 MET H CA 1
ATOM 1673 C C . MET B 2 81 ? -15.731 2.967 34.939 1.00 22.06 81 MET H C 1
ATOM 1674 O O . MET B 2 81 ? -14.923 3.455 35.734 1.00 22.80 81 MET H O 1
ATOM 1679 N N . GLU B 2 82 ? -16.9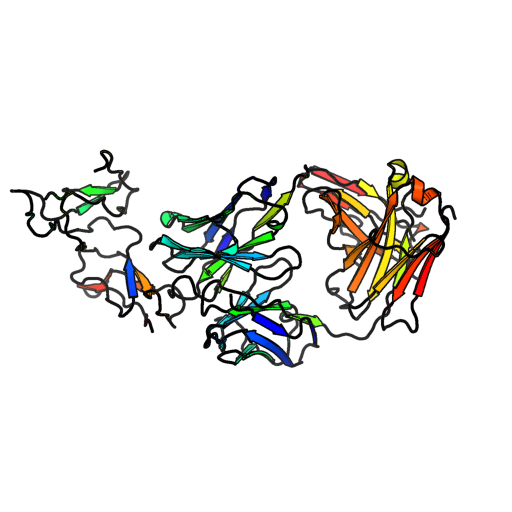58 2.615 35.282 1.00 21.07 82 GLU H N 1
ATOM 1680 C CA . GLU B 2 82 ? -17.450 2.766 36.632 1.00 21.40 82 GLU H CA 1
ATOM 1681 C C . GLU B 2 82 ? -17.677 1.366 37.195 1.00 21.04 82 GLU H C 1
ATOM 1682 O O . GLU B 2 82 ? -18.399 0.583 36.587 1.00 21.43 82 GLU H O 1
ATOM 1688 N N . LEU B 2 83 ? -17.069 1.053 38.339 1.00 20.89 83 LEU H N 1
ATOM 1689 C CA . LEU B 2 83 ? -17.238 -0.227 39.014 1.00 20.56 83 LEU H CA 1
ATOM 1690 C C . LEU B 2 83 ? -17.895 0.068 40.373 1.00 20.85 83 LEU H C 1
ATOM 1691 O O . LEU B 2 83 ? -17.353 0.816 41.185 1.00 21.14 83 LEU H O 1
ATOM 1696 N N . SER B 2 84 ? -19.084 -0.499 40.586 1.00 20.38 84 SER H N 1
ATOM 1697 C CA A SER B 2 84 ? -19.876 -0.313 41.799 0.50 21.53 84 SER H CA 1
ATOM 1698 C CA B SER B 2 84 ? -19.879 -0.303 41.797 0.50 20.71 84 SER H CA 1
ATOM 1699 C C . SER B 2 84 ? -19.712 -1.458 42.795 1.00 22.18 84 SER H C 1
ATOM 1700 O O . SER B 2 84 ? -19.155 -2.504 42.437 1.00 22.75 84 SER H O 1
ATOM 1705 N N . SER B 2 85 ? -20.165 -1.257 44.069 1.00 23.46 85 SER H N 1
ATOM 1706 C CA . SER B 2 85 ? -20.080 -2.219 45.188 1.00 24.37 85 SER H CA 1
ATOM 1707 C C . SER B 2 85 ? -18.701 -2.829 45.290 1.00 23.05 85 SER H C 1
ATOM 1708 O O . SER B 2 85 ? -18.530 -4.057 45.278 1.00 22.00 85 SER H O 1
ATOM 1711 N N . LEU B 2 86 ? -17.702 -1.961 45.368 1.00 23.16 86 LEU H N 1
ATOM 1712 C CA . LEU B 2 86 ? -16.319 -2.387 45.425 1.00 23.20 86 LEU H CA 1
ATOM 1713 C C . LEU B 2 86 ? -16.010 -3.308 46.592 1.00 25.09 86 LEU H C 1
ATOM 1714 O O . LEU B 2 86 ? -16.516 -3.126 47.689 1.00 25.63 86 LEU H O 1
ATOM 1719 N N . ARG B 2 87 ? -15.171 -4.297 46.354 1.00 25.84 87 ARG H N 1
ATOM 1720 C CA . ARG B 2 87 ? -14.709 -5.166 47.420 1.00 27.01 87 ARG H CA 1
ATOM 1721 C C . ARG B 2 87 ? -13.207 -5.315 47.315 1.00 26.44 87 ARG H C 1
ATOM 1722 O O . ARG B 2 87 ? -12.616 -4.898 46.315 1.00 25.91 87 ARG H O 1
ATOM 1730 N N . SER B 2 88 ? -12.562 -5.835 48.357 1.00 26.79 88 SER H N 1
ATOM 1731 C CA . SER B 2 88 ? -11.103 -5.965 48.385 1.00 28.13 88 SER H CA 1
ATOM 1732 C C . SER B 2 88 ? -10.510 -6.643 47.139 1.00 28.11 88 SER H C 1
ATOM 1733 O O . SER B 2 88 ? -9.466 -6.201 46.664 1.00 28.55 88 SER H O 1
ATOM 1736 N N . GLU B 2 89 ? -11.210 -7.661 46.586 1.00 27.79 89 GLU H N 1
ATOM 1737 C CA . GLU B 2 89 ? -10.830 -8.392 45.369 1.00 27.67 89 GLU H CA 1
ATOM 1738 C C . GLU B 2 89 ? -10.801 -7.519 44.122 1.00 25.65 89 GLU H C 1
ATOM 1739 O O . GLU B 2 89 ? -10.223 -7.928 43.126 1.00 25.55 89 GLU H O 1
ATOM 1745 N N . ASP B 2 90 ? -11.419 -6.324 44.162 1.00 23.08 90 ASP H N 1
ATOM 1746 C CA . ASP B 2 90 ? -11.345 -5.371 43.061 1.00 21.90 90 ASP H CA 1
ATOM 1747 C C . ASP B 2 90 ? -10.045 -4.553 43.076 1.00 21.81 90 ASP H C 1
ATOM 1748 O O . ASP B 2 90 ? -9.836 -3.770 42.155 1.00 21.93 90 ASP H O 1
ATOM 1753 N N . THR B 2 91 ? -9.154 -4.735 44.084 1.00 21.27 91 THR H N 1
ATOM 1754 C CA . THR B 2 91 ? -7.864 -4.047 44.125 1.00 20.44 91 THR H CA 1
ATOM 1755 C C . THR B 2 91 ? -7.042 -4.516 42.929 1.00 20.60 91 THR H C 1
ATOM 1756 O O . THR B 2 91 ? -6.794 -5.711 42.783 1.00 21.42 91 THR H O 1
ATOM 1760 N N . ALA B 2 92 ? -6.705 -3.595 42.039 1.00 19.88 92 ALA H N 1
ATOM 1761 C CA . ALA B 2 92 ? -6.023 -3.941 40.797 1.00 20.89 92 ALA H CA 1
ATOM 1762 C C . ALA B 2 92 ? -5.588 -2.672 40.053 1.00 21.14 92 ALA H C 1
ATOM 1763 O O . ALA B 2 92 ? -6.051 -1.561 40.371 1.00 21.88 92 ALA H O 1
ATOM 1765 N N . VAL B 2 93 ? -4.721 -2.846 39.025 1.00 19.71 93 VAL H N 1
ATOM 1766 C CA . VAL B 2 93 ? -4.403 -1.801 38.091 1.00 19.64 93 VAL H CA 1
ATOM 1767 C C . VAL B 2 93 ? -5.439 -2.003 36.978 1.00 20.19 93 VAL H C 1
ATOM 1768 O O . VAL B 2 93 ? -5.561 -3.121 36.452 1.00 19.81 93 VAL H O 1
ATOM 1772 N N . TYR B 2 94 ? -6.170 -0.943 36.623 1.00 19.62 94 TYR H N 1
ATOM 1773 C CA . TYR B 2 94 ? -7.181 -0.979 35.568 1.00 18.85 94 TYR H CA 1
ATOM 1774 C C . TYR B 2 94 ? -6.616 -0.294 34.342 1.00 19.72 94 TYR H C 1
ATOM 1775 O O . TYR B 2 94 ? -6.095 0.814 34.454 1.00 20.64 94 TYR H O 1
ATOM 1784 N N . TYR B 2 95 ? -6.688 -0.950 33.191 1.00 18.69 95 TYR H N 1
ATOM 1785 C CA . TYR B 2 95 ? -6.191 -0.403 31.950 1.00 19.06 95 TYR H CA 1
ATOM 1786 C C . TYR B 2 95 ? -7.316 -0.180 30.981 1.00 19.27 95 TYR H C 1
ATOM 1787 O O . TYR B 2 95 ? -8.206 -1.016 30.859 1.00 18.64 95 TYR H O 1
ATOM 1796 N N . CYS B 2 96 ? -7.175 0.849 30.176 1.00 19.68 96 CYS H N 1
ATOM 1797 C CA . CYS B 2 96 ? -8.043 1.017 29.031 1.00 20.76 96 CYS H CA 1
ATOM 1798 C C . CYS B 2 96 ? -7.166 0.711 27.800 1.00 20.60 96 CYS H C 1
ATOM 1799 O O . CYS B 2 96 ? -5.933 0.848 27.845 1.00 19.72 96 CYS H O 1
ATOM 1802 N N . ALA B 2 97 ? -7.794 0.220 26.729 1.00 19.68 97 ALA H N 1
ATOM 1803 C CA . ALA B 2 97 ? -7.058 -0.154 25.535 1.00 20.28 97 ALA H CA 1
ATOM 1804 C C . ALA B 2 97 ? -7.959 -0.021 24.319 1.00 20.42 97 ALA H C 1
ATOM 1805 O O . ALA B 2 97 ? -9.149 -0.312 24.387 1.00 20.08 97 ALA H O 1
ATOM 1807 N N . ARG B 2 98 ? -7.398 0.488 23.243 1.00 21.29 98 ARG H N 1
ATOM 1808 C CA . ARG B 2 98 ? -8.084 0.685 21.984 1.00 22.49 98 ARG H CA 1
ATOM 1809 C C . ARG B 2 98 ? -8.030 -0.589 21.129 1.00 22.00 98 ARG H C 1
ATOM 1810 O O . ARG B 2 98 ? -7.022 -1.290 21.139 1.00 22.05 98 ARG H O 1
ATOM 1818 N N . GLY B 2 99 ? -9.103 -0.859 20.393 1.00 20.65 99 GLY H N 1
ATOM 1819 C CA . GLY B 2 99 ? -9.142 -2.000 19.483 1.00 21.01 99 GLY H CA 1
ATOM 1820 C C . GLY B 2 99 ? -8.319 -1.770 18.228 1.00 21.05 99 GLY H C 1
ATOM 1821 O O . GLY B 2 99 ? -8.225 -0.646 17.732 1.00 21.59 99 GLY H O 1
ATOM 1822 N N . GLY B 2 100 ? -7.740 -2.847 17.707 1.00 20.71 100 GLY H N 1
ATOM 1823 C CA . GLY B 2 100 ? -6.902 -2.840 16.518 1.00 21.11 100 GLY H CA 1
ATOM 1824 C C . GLY B 2 100 ? -7.654 -2.638 15.217 1.00 21.75 100 GLY H C 1
ATOM 1825 O O . GLY B 2 100 ? -7.061 -2.229 14.222 1.00 22.81 100 GLY H O 1
ATOM 1826 N N . SER B 2 101 ? -8.951 -2.958 15.200 1.00 21.02 101 SER H N 1
ATOM 1827 C CA . SER B 2 101 ? -9.784 -2.840 14.001 1.00 20.87 101 SER H CA 1
ATOM 1828 C C . SER B 2 101 ? -11.254 -2.553 14.357 1.00 20.43 101 SER H C 1
ATOM 1829 O O . SER B 2 101 ? -11.646 -2.661 15.528 1.00 20.09 101 SER H O 1
ATOM 1832 N N . VAL B 2 102 ? -12.064 -2.143 13.352 1.00 20.82 102 VAL H N 1
ATOM 1833 C CA . VAL B 2 102 ? -13.484 -1.821 13.577 1.00 21.59 102 VAL H CA 1
ATOM 1834 C C . VAL B 2 102 ? -14.350 -3.104 13.589 1.00 23.80 102 VAL H C 1
ATOM 1835 O O . VAL B 2 102 ? -15.431 -3.145 12.995 1.00 24.48 102 VAL H O 1
ATOM 1839 N N . SER B 2 103 ? -13.874 -4.136 14.301 1.00 24.18 103 SER H N 1
ATOM 1840 C CA . SER B 2 103 ? -14.523 -5.438 14.456 1.00 24.87 103 SER H CA 1
ATOM 1841 C C . SER B 2 103 ? -15.293 -5.529 15.799 1.00 24.95 103 SER H C 1
ATOM 1842 O O . SER B 2 103 ? -15.255 -6.553 16.471 1.00 25.35 103 SER H O 1
ATOM 1845 N N . GLY B 2 104 ? -15.965 -4.457 16.179 1.00 24.38 104 GLY H N 1
ATOM 1846 C CA . GLY B 2 104 ? -16.727 -4.427 17.421 1.00 24.30 104 GLY H CA 1
ATOM 1847 C C . GLY B 2 104 ? -15.826 -4.504 18.638 1.00 24.08 104 GLY H C 1
ATOM 1848 O O . GLY B 2 104 ? -14.701 -4.012 18.599 1.00 24.36 104 GLY H O 1
ATOM 1849 N N . THR B 2 105 ? -16.268 -5.192 19.689 1.00 23.26 105 THR H N 1
ATOM 1850 C CA . THR B 2 105 ? -15.460 -5.318 20.902 1.00 23.84 105 THR H CA 1
ATOM 1851 C C . THR B 2 105 ? -14.674 -6.641 20.963 1.00 24.07 105 THR H C 1
ATOM 1852 O O . THR B 2 105 ? -13.904 -6.833 21.909 1.00 25.14 105 THR H O 1
ATOM 1856 N N . LEU B 2 106 ? -14.803 -7.526 19.959 1.00 23.44 106 LEU H N 1
ATOM 1857 C CA . LEU B 2 106 ? -14.027 -8.777 19.945 1.00 24.39 106 LEU H CA 1
ATOM 1858 C C . LEU B 2 106 ? -12.804 -8.517 19.091 1.00 24.60 106 LEU H C 1
ATOM 1859 O O . LEU B 2 106 ? -12.799 -8.815 17.899 1.00 26.02 106 LEU H O 1
ATOM 1864 N N . VAL B 2 107 ? -11.796 -7.883 19.685 1.00 22.69 107 VAL H N 1
ATOM 1865 C CA . VAL B 2 107 ? -10.626 -7.402 18.971 1.00 22.14 107 VAL H CA 1
ATOM 1866 C C . VAL B 2 107 ? -9.341 -7.594 19.806 1.00 21.40 107 VAL H C 1
ATOM 1867 O O . VAL B 2 107 ? -9.379 -7.800 21.026 1.00 20.37 107 VAL H O 1
ATOM 1871 N N . ASP B 2 108 ? -8.206 -7.461 19.136 1.00 21.45 108 ASP H N 1
ATOM 1872 C CA . ASP B 2 108 ? -6.907 -7.365 19.774 1.00 20.73 108 ASP H CA 1
ATOM 1873 C C . ASP B 2 108 ? -6.783 -5.872 20.276 1.00 20.61 108 ASP H C 1
ATOM 1874 O O . ASP B 2 108 ? -7.434 -4.968 19.731 1.00 20.75 108 ASP H O 1
ATOM 1879 N N . PHE B 2 109 ? -5.943 -5.615 21.274 1.00 19.77 109 PHE H N 1
ATOM 1880 C CA . PHE B 2 109 ? -5.773 -4.278 21.853 1.00 20.63 109 PHE H CA 1
ATOM 1881 C C . PHE B 2 109 ? -4.428 -3.706 21.428 1.00 20.76 109 PHE H C 1
ATOM 1882 O O . PHE B 2 109 ? -3.397 -4.158 21.937 1.00 20.01 109 PHE H O 1
ATOM 1890 N N . ASP B 2 110 ? -4.423 -2.722 20.491 1.00 20.81 110 ASP H N 1
ATOM 1891 C CA . ASP B 2 110 ? -3.135 -2.237 19.974 1.00 21.55 110 ASP H CA 1
ATOM 1892 C C . ASP B 2 110 ? -2.543 -1.059 20.727 1.00 22.36 110 ASP H C 1
ATOM 1893 O O . ASP B 2 110 ? -1.339 -0.858 20.641 1.00 21.87 110 ASP H O 1
ATOM 1898 N N . ILE B 2 111 ? -3.368 -0.250 21.407 1.00 22.63 111 ILE H N 1
ATOM 1899 C CA . ILE B 2 111 ? -2.879 0.926 22.158 1.00 24.12 111 ILE H CA 1
ATOM 1900 C C . ILE B 2 111 ? -3.438 0.818 23.556 1.00 23.59 111 ILE H C 1
ATOM 1901 O O . ILE B 2 111 ? -4.637 0.636 23.697 1.00 23.76 111 ILE H O 1
ATOM 1906 N N . TRP B 2 112 ? -2.609 0.965 24.575 1.00 23.25 112 TRP H N 1
ATOM 1907 C CA . TRP B 2 112 ? -3.024 0.836 25.964 1.00 22.92 112 TRP H CA 1
ATOM 1908 C C . TRP B 2 112 ? -2.747 2.102 26.755 1.00 23.18 112 TRP H C 1
ATOM 1909 O O . TRP B 2 112 ? -1.718 2.772 26.540 1.00 22.75 112 TRP H O 1
ATOM 1920 N N . GLY B 2 113 ? -3.622 2.367 27.722 1.00 22.03 113 GLY H N 1
ATOM 1921 C CA . GLY B 2 113 ? -3.401 3.409 28.717 1.00 21.73 113 GLY H CA 1
ATOM 1922 C C . GLY B 2 113 ? -2.305 2.979 29.688 1.00 21.35 113 GLY H C 1
ATOM 1923 O O . GLY B 2 113 ? -1.846 1.821 29.670 1.00 21.33 113 GLY H O 1
ATOM 1924 N N . GLN B 2 114 ? -1.815 3.908 30.512 1.00 21.97 114 GLN H N 1
ATOM 1925 C CA . GLN B 2 114 ? -0.729 3.600 31.459 1.00 22.46 114 GLN H CA 1
ATOM 1926 C C . GLN B 2 114 ? -1.185 2.787 32.689 1.00 22.91 114 GLN H C 1
ATOM 1927 O O . GLN B 2 114 ? -0.354 2.229 33.405 1.00 23.09 114 GLN H O 1
ATOM 1933 N N . GLY B 2 115 ? -2.480 2.766 32.956 1.00 22.65 115 GLY H N 1
ATOM 1934 C CA . GLY B 2 115 ? -3.022 2.030 34.086 1.00 22.97 115 GLY H CA 1
ATOM 1935 C C . GLY B 2 115 ? -3.409 2.948 35.227 1.00 22.66 115 GLY H C 1
ATOM 1936 O O . GLY B 2 115 ? -2.830 4.024 35.396 1.00 23.06 115 GLY H O 1
ATOM 1937 N N . THR B 2 116 ? -4.415 2.549 35.989 1.00 21.84 116 THR H N 1
ATOM 1938 C CA . THR B 2 116 ? -4.903 3.289 37.151 1.00 21.69 116 THR H CA 1
ATOM 1939 C C . THR B 2 116 ? -4.961 2.290 38.295 1.00 21.29 116 THR H C 1
ATOM 1940 O O . THR B 2 116 ? -5.729 1.326 38.221 1.00 20.84 116 THR H O 1
ATOM 1944 N N . MET B 2 117 ? -4.159 2.498 39.342 1.00 21.13 117 MET H N 1
ATOM 1945 C CA . MET B 2 117 ? -4.209 1.615 40.500 1.00 21.76 117 MET H CA 1
ATOM 1946 C C . MET B 2 117 ? -5.444 2.000 41.318 1.00 21.90 117 MET H C 1
ATOM 1947 O O . MET B 2 117 ? -5.664 3.174 41.584 1.00 22.66 117 MET H O 1
ATOM 1952 N N . VAL B 2 118 ? -6.282 1.034 41.654 1.00 21.29 118 VAL H N 1
ATOM 1953 C CA . VAL B 2 118 ? -7.441 1.253 42.499 1.00 20.82 118 VAL H CA 1
ATOM 1954 C C . VAL B 2 118 ? -7.257 0.302 43.693 1.00 21.28 118 VAL H C 1
ATOM 1955 O O . VAL B 2 118 ? -7.177 -0.915 43.498 1.00 20.85 118 VAL H O 1
ATOM 1959 N N . THR B 2 119 ? -7.187 0.855 44.917 1.00 20.97 119 THR H N 1
ATOM 1960 C CA . THR B 2 119 ? -7.069 0.060 46.136 1.00 21.67 119 THR H CA 1
ATOM 1961 C C . THR B 2 119 ? -8.418 0.103 46.863 1.00 21.82 119 THR H C 1
ATOM 1962 O O . THR B 2 119 ? -8.914 1.188 47.137 1.00 22.49 119 THR H O 1
ATOM 1966 N N . VAL B 2 120 ? -8.996 -1.055 47.182 1.00 20.79 120 VAL H N 1
ATOM 1967 C CA . VAL B 2 120 ? -10.251 -1.125 47.919 1.00 20.29 120 VAL H CA 1
ATOM 1968 C C . VAL B 2 120 ? -9.903 -1.706 49.285 1.00 20.73 120 VAL H C 1
ATOM 1969 O O . VAL B 2 120 ? -9.410 -2.847 49.385 1.00 20.40 120 VAL H O 1
ATOM 1973 N N . SER B 2 121 ? -10.149 -0.921 50.324 1.00 20.90 121 SER H N 1
ATOM 1974 C CA . SER B 2 121 ? -9.804 -1.334 51.676 1.00 22.06 121 SER H CA 1
ATOM 1975 C C . SER B 2 121 ? -10.574 -0.578 52.742 1.00 22.92 121 SER H C 1
ATOM 1976 O O . SER B 2 121 ? -10.878 0.612 52.592 1.00 22.48 121 SER H O 1
ATOM 1979 N N . SER B 2 122 ? -10.823 -1.261 53.864 1.00 23.60 122 SER H N 1
ATOM 1980 C CA . SER B 2 122 ? -11.460 -0.629 55.008 1.00 25.24 122 SER H CA 1
ATOM 1981 C C . SER B 2 122 ? -10.444 0.237 55.810 1.00 26.28 122 SER H C 1
ATOM 1982 O O . SER B 2 122 ? -10.870 1.036 56.649 1.00 26.42 122 SER H O 1
ATOM 1985 N N . ALA B 2 123 ? -9.116 0.064 55.568 1.00 25.94 123 ALA H N 1
ATOM 1986 C CA . ALA B 2 123 ? -8.047 0.784 56.262 1.00 26.60 123 ALA H CA 1
ATOM 1987 C C . ALA B 2 123 ? -8.090 2.298 55.999 1.00 28.11 123 ALA H C 1
ATOM 1988 O O . ALA B 2 123 ? -8.652 2.754 55.014 1.00 28.87 123 ALA H O 1
ATOM 1990 N N . SER B 2 124 ? -7.519 3.063 56.912 1.00 28.35 124 SER H N 1
ATOM 1991 C CA . SER B 2 124 ? -7.438 4.503 56.786 1.00 29.11 124 SER H CA 1
ATOM 1992 C C . SER B 2 124 ? -5.970 4.879 56.583 1.00 27.48 124 SER H C 1
ATOM 1993 O O . SER B 2 124 ? -5.083 4.124 56.993 1.00 27.05 124 SER H O 1
ATOM 1996 N N . THR B 2 125 ? -5.694 6.063 56.008 1.00 26.47 125 THR H N 1
ATOM 1997 C CA . THR B 2 125 ? -4.312 6.532 55.837 1.00 26.83 125 THR H CA 1
ATOM 1998 C C . THR B 2 125 ? -3.522 6.486 57.146 1.00 26.53 125 THR H C 1
ATOM 1999 O O . THR B 2 125 ? -4.033 6.875 58.178 1.00 26.93 125 THR H O 1
ATOM 2003 N N . LYS B 2 126 ? -2.314 5.946 57.094 1.00 25.41 126 LYS H N 1
ATOM 2004 C CA . LYS B 2 126 ? -1.467 5.788 58.256 1.00 25.37 126 LYS H CA 1
ATOM 2005 C C . LYS B 2 126 ? -0.036 5.722 57.777 1.00 25.63 126 LYS H C 1
ATOM 2006 O O . LYS B 2 126 ? 0.263 4.971 56.843 1.00 25.62 126 LYS H O 1
ATOM 2012 N N . GLY B 2 127 ? 0.818 6.540 58.376 1.00 25.32 127 GLY H N 1
ATOM 2013 C CA . GLY B 2 127 ? 2.248 6.560 58.083 1.00 26.00 127 GLY H CA 1
ATOM 2014 C C . GLY B 2 127 ? 2.937 5.371 58.728 1.00 26.19 127 GLY H C 1
ATOM 2015 O O . GLY B 2 127 ? 2.425 4.792 59.690 1.00 26.43 127 GLY H O 1
ATOM 2016 N N . PRO B 2 128 ? 4.109 4.988 58.223 1.00 26.45 128 PRO H N 1
ATOM 2017 C CA . PRO B 2 128 ? 4.763 3.793 58.756 1.00 26.72 128 PRO H CA 1
ATOM 2018 C C . PRO B 2 128 ? 5.579 4.025 60.000 1.00 26.97 128 PRO H C 1
ATOM 2019 O O . PRO B 2 128 ? 5.999 5.145 60.284 1.00 27.44 128 PRO H O 1
ATOM 2023 N N . SER B 2 129 ? 5.833 2.943 60.728 1.00 26.21 129 SER H N 1
ATOM 2024 C CA . SER B 2 129 ? 6.794 2.974 61.818 1.00 26.43 129 SER H CA 1
ATOM 2025 C C . SER B 2 129 ? 8.055 2.418 61.130 1.00 25.06 129 SER H C 1
ATOM 2026 O O . SER B 2 129 ? 7.948 1.453 60.375 1.00 25.97 129 SER H O 1
ATOM 2029 N N . VAL B 2 130 ? 9.228 3.006 61.351 1.00 23.61 130 VAL H N 1
ATOM 2030 C CA . VAL B 2 130 ? 10.455 2.532 60.696 1.00 23.28 130 VAL H CA 1
ATOM 2031 C C . VAL B 2 130 ? 11.417 1.939 61.731 1.00 23.30 130 VAL H C 1
ATOM 2032 O O . VAL B 2 130 ? 11.915 2.653 62.602 1.00 23.70 130 VAL H O 1
ATOM 2036 N N . PHE B 2 131 ? 11.609 0.619 61.695 1.00 22.55 131 PHE H N 1
ATOM 2037 C CA . PHE B 2 131 ? 12.457 -0.067 62.657 1.00 22.76 131 PHE H CA 1
ATOM 2038 C C . PHE B 2 131 ? 13.767 -0.482 62.003 1.00 23.44 131 PHE H C 1
ATOM 2039 O O . PHE B 2 131 ? 13.780 -0.898 60.840 1.00 23.07 131 PHE H O 1
ATOM 2047 N N . PRO B 2 132 ? 14.876 -0.448 62.760 1.00 23.28 132 PRO H N 1
ATOM 2048 C CA . PRO B 2 132 ? 16.144 -0.871 62.180 1.00 23.17 132 PRO H CA 1
ATOM 2049 C C . PRO B 2 132 ? 16.271 -2.389 62.127 1.00 23.43 132 PRO H C 1
ATOM 2050 O O . PRO B 2 132 ? 15.694 -3.109 62.937 1.00 22.97 132 PRO H O 1
ATOM 2054 N N . LEU B 2 133 ? 17.008 -2.870 61.140 1.00 23.51 133 LEU H N 1
ATOM 2055 C CA . LEU B 2 133 ? 17.415 -4.263 61.017 1.00 23.87 133 LEU H CA 1
ATOM 2056 C C . LEU B 2 133 ? 18.925 -4.110 61.238 1.00 24.61 133 LEU H C 1
ATOM 2057 O O . LEU B 2 133 ? 19.663 -3.834 60.307 1.00 24.37 133 LEU H O 1
ATOM 2062 N N . ALA B 2 134 ? 19.345 -4.144 62.506 1.00 26.13 134 ALA H N 1
ATOM 2063 C CA . ALA B 2 134 ? 20.723 -3.881 62.915 1.00 27.78 134 ALA H CA 1
ATOM 2064 C C . ALA B 2 134 ? 21.743 -4.881 62.400 1.00 30.12 134 ALA H C 1
ATOM 2065 O O . ALA B 2 134 ? 21.493 -6.089 62.374 1.00 30.58 134 ALA H O 1
ATOM 2067 N N . PRO B 2 135 ? 22.941 -4.392 62.015 1.00 31.77 135 PRO H N 1
ATOM 2068 C CA . PRO B 2 135 ? 23.971 -5.321 61.536 1.00 33.19 135 PRO H CA 1
ATOM 2069 C C . PRO B 2 135 ? 24.458 -6.215 62.671 1.00 35.34 135 PRO H C 1
ATOM 2070 O O . PRO B 2 135 ? 24.886 -5.671 63.687 1.00 37.02 135 PRO H O 1
ATOM 2074 N N . GLY B 2 143 ? 33.389 -10.471 56.920 1.00 33.26 143 GLY H N 1
ATOM 2075 C CA . GLY B 2 143 ? 33.575 -9.846 55.615 1.00 32.24 143 GLY H CA 1
ATOM 2076 C C . GLY B 2 143 ? 32.458 -8.884 55.244 1.00 30.57 143 GLY H C 1
ATOM 2077 O O . GLY B 2 143 ? 32.666 -7.670 55.175 1.00 30.56 143 GLY H O 1
ATOM 2078 N N . THR B 2 144 ? 31.266 -9.416 55.018 1.00 28.86 144 THR H N 1
ATOM 2079 C CA . THR B 2 144 ? 30.124 -8.611 54.599 1.00 29.31 144 THR H CA 1
ATOM 2080 C C . THR B 2 144 ? 29.038 -8.620 55.669 1.00 28.10 144 THR H C 1
ATOM 2081 O O . THR B 2 144 ? 28.751 -9.664 56.233 1.00 29.17 144 THR H O 1
ATOM 2085 N N . ALA B 2 145 ? 28.446 -7.468 55.940 1.00 26.04 145 ALA H N 1
ATOM 2086 C CA . ALA B 2 145 ? 27.371 -7.311 56.905 1.00 25.79 145 ALA H CA 1
ATOM 2087 C C . ALA B 2 145 ? 26.099 -6.901 56.187 1.00 25.59 145 ALA H C 1
ATOM 2088 O O . ALA B 2 145 ? 26.161 -6.177 55.203 1.00 26.22 145 ALA H O 1
ATOM 2090 N N . ALA B 2 146 ? 24.957 -7.340 56.679 1.00 24.14 146 ALA H N 1
ATOM 2091 C CA . ALA B 2 146 ? 23.679 -6.927 56.134 1.00 23.21 146 ALA H CA 1
ATOM 2092 C C . ALA B 2 146 ? 22.956 -6.102 57.189 1.00 22.91 146 ALA H C 1
ATOM 2093 O O . ALA B 2 146 ? 23.078 -6.353 58.404 1.00 23.14 146 ALA H O 1
ATOM 2095 N N . LEU B 2 147 ? 22.324 -5.035 56.744 1.00 21.44 147 LEU H N 1
ATOM 2096 C CA . LEU B 2 147 ? 21.532 -4.175 57.604 1.00 21.46 147 LEU H CA 1
ATOM 2097 C C . LEU B 2 147 ? 20.357 -3.637 56.768 1.00 21.63 147 LEU H C 1
ATOM 2098 O O . LEU B 2 147 ? 20.363 -3.758 55.549 1.00 21.91 147 LEU H O 1
ATOM 2103 N N . GLY B 2 148 ? 19.390 -3.026 57.416 1.00 21.52 148 GLY H N 1
ATOM 2104 C CA . GLY B 2 148 ? 18.249 -2.481 56.699 1.00 21.46 148 GLY H CA 1
ATOM 2105 C C . GLY B 2 148 ? 17.246 -1.797 57.573 1.00 21.06 148 GLY H C 1
ATOM 2106 O O . GLY B 2 148 ? 17.540 -1.425 58.718 1.00 20.87 148 GLY H O 1
ATOM 2107 N N A CYS B 2 149 ? 16.048 -1.632 57.022 0.50 20.19 149 CYS H N 1
ATOM 2108 N N B CYS B 2 149 ? 16.048 -1.600 57.030 0.50 21.17 149 CYS H N 1
ATOM 2109 C CA A CYS B 2 149 ? 14.924 -1.017 57.687 0.50 20.06 149 CYS H CA 1
ATOM 2110 C CA B CYS B 2 149 ? 14.955 -0.993 57.759 0.50 22.02 149 CYS H CA 1
ATOM 2111 C C A CYS B 2 149 ? 13.675 -1.812 57.401 0.50 20.97 149 CYS H C 1
ATOM 2112 C C B CYS B 2 149 ? 13.653 -1.698 57.401 0.50 21.92 149 CYS H C 1
ATOM 2113 O O A CYS B 2 149 ? 13.462 -2.265 56.272 0.50 21.18 149 CYS H O 1
ATOM 2114 O O B CYS B 2 149 ? 13.419 -2.041 56.237 0.50 22.17 149 CYS H O 1
ATOM 2119 N N . LEU B 2 150 ? 12.828 -1.946 58.418 1.00 21.46 150 LEU H N 1
ATOM 2120 C CA . LEU B 2 150 ? 11.547 -2.584 58.290 1.00 22.30 150 LEU H CA 1
ATOM 2121 C C . LEU B 2 150 ? 10.554 -1.413 58.409 1.00 22.55 150 LEU H C 1
ATOM 2122 O O . LEU B 2 150 ? 10.479 -0.769 59.454 1.00 22.05 150 LEU H O 1
ATOM 2127 N N . VAL B 2 151 ? 9.878 -1.093 57.300 1.00 22.40 151 VAL H N 1
ATOM 2128 C CA . VAL B 2 151 ? 8.902 0.008 57.162 1.00 22.03 151 VAL H CA 1
ATOM 2129 C C . VAL B 2 151 ? 7.552 -0.634 57.344 1.00 23.21 151 VAL H C 1
ATOM 2130 O O . VAL B 2 151 ? 7.016 -1.235 56.422 1.00 23.80 151 VAL H O 1
ATOM 2134 N N . LYS B 2 152 ? 7.030 -0.575 58.562 1.00 22.87 152 LYS H N 1
ATOM 2135 C CA . LYS B 2 152 ? 5.855 -1.325 58.929 1.00 23.41 152 LYS H CA 1
ATOM 2136 C C . LYS B 2 152 ? 4.577 -0.534 59.131 1.00 23.31 152 LYS H C 1
ATOM 2137 O O . LYS B 2 152 ? 4.602 0.601 59.598 1.00 22.96 152 LYS H O 1
ATOM 2143 N N . ASP B 2 153 ? 3.456 -1.191 58.867 1.00 22.77 153 ASP H N 1
ATOM 2144 C CA . ASP B 2 153 ? 2.114 -0.713 59.190 1.00 22.96 153 ASP H CA 1
ATOM 2145 C C . ASP B 2 153 ? 1.730 0.621 58.567 1.00 23.57 153 ASP H C 1
ATOM 2146 O O . ASP B 2 153 ? 1.281 1.544 59.275 1.00 24.78 153 ASP H O 1
ATOM 2151 N N . TYR B 2 154 ? 1.789 0.683 57.231 1.00 22.58 154 TYR H N 1
ATOM 2152 C CA . TYR B 2 154 ? 1.337 1.895 56.554 1.00 22.52 154 TYR H CA 1
ATOM 2153 C C . TYR B 2 154 ? 0.209 1.590 55.583 1.00 22.32 154 TYR H C 1
ATOM 2154 O O . TYR B 2 154 ? -0.025 0.438 55.204 1.00 22.03 154 TYR H O 1
ATOM 2163 N N . PHE B 2 155 ? -0.481 2.643 55.154 1.00 22.42 155 PHE H N 1
ATOM 2164 C CA . PHE B 2 155 ? -1.565 2.526 54.193 1.00 23.12 155 PHE H CA 1
ATOM 2165 C C . PHE B 2 155 ? -1.822 3.928 53.643 1.00 24.20 155 PHE H C 1
ATOM 2166 O O . PHE B 2 155 ? -1.866 4.889 54.406 1.00 24.62 155 PHE H O 1
ATOM 2174 N N . PRO B 2 156 ? -2.129 4.045 52.346 1.00 24.60 156 PRO H N 1
ATOM 2175 C CA . PRO B 2 156 ? -2.047 3.003 51.312 1.00 24.68 156 PRO H CA 1
ATOM 2176 C C . PRO B 2 156 ? -0.620 2.950 50.732 1.00 25.46 156 PRO H C 1
ATOM 2177 O O . PRO B 2 156 ? 0.295 3.578 51.253 1.00 25.67 156 PRO H O 1
ATOM 2181 N N . GLU B 2 157 ? -0.420 2.181 49.657 1.00 25.55 157 GLU H N 1
ATOM 2182 C CA . GLU B 2 157 ? 0.835 2.200 48.908 1.00 25.95 157 GLU H CA 1
ATOM 2183 C C . GLU B 2 157 ? 0.859 3.561 48.155 1.00 26.48 157 GLU H C 1
ATOM 2184 O O . GLU B 2 157 ? -0.183 4.176 47.901 1.00 26.63 157 GLU H O 1
ATOM 2190 N N . PRO B 2 158 ? 2.044 4.082 47.839 1.00 26.58 158 PRO H N 1
ATOM 2191 C CA . PRO B 2 158 ? 3.359 3.473 48.034 1.00 25.82 158 PRO H CA 1
ATOM 2192 C C . PRO B 2 158 ? 4.214 4.164 49.094 1.00 25.38 158 PRO H C 1
ATOM 2193 O O . PRO B 2 158 ? 3.919 5.268 49.559 1.00 24.90 158 PRO H O 1
ATOM 2197 N N . VAL B 2 159 ? 5.322 3.520 49.441 1.00 25.70 159 VAL H N 1
ATOM 2198 C CA . VAL B 2 159 ? 6.380 4.162 50.193 1.00 26.41 159 VAL H CA 1
ATOM 2199 C C . VAL B 2 159 ? 7.620 4.129 49.279 1.00 26.49 159 VAL H C 1
ATOM 2200 O O . VAL B 2 159 ? 7.749 3.240 48.415 1.00 26.17 159 VAL H O 1
ATOM 2204 N N . THR B 2 160 ? 8.536 5.082 49.479 1.00 26.13 160 THR H N 1
ATOM 2205 C CA . THR B 2 160 ? 9.802 5.055 48.760 1.00 26.49 160 THR H CA 1
ATOM 2206 C C . THR B 2 160 ? 10.905 4.929 49.779 1.00 25.40 160 THR H C 1
ATOM 2207 O O . THR B 2 160 ? 10.793 5.460 50.884 1.00 25.02 160 THR H O 1
ATOM 2211 N N . VAL B 2 161 ? 11.984 4.211 49.415 1.00 24.49 161 VAL H N 1
ATOM 2212 C CA . VAL B 2 161 ? 13.117 4.069 50.307 1.00 23.09 161 VAL H CA 1
ATOM 2213 C C . VAL B 2 161 ? 14.403 4.392 49.553 1.00 23.19 161 VAL H C 1
ATOM 2214 O O . VAL B 2 161 ? 14.628 3.839 48.482 1.00 23.79 161 VAL H O 1
ATOM 2218 N N . SER B 2 162 ? 15.274 5.212 50.127 1.00 22.89 162 SER H N 1
ATOM 2219 C CA . SER B 2 162 ? 16.617 5.436 49.600 1.00 23.59 162 SER H CA 1
ATOM 2220 C C . SER B 2 162 ? 17.602 5.215 50.787 1.00 22.72 162 SER H C 1
ATOM 2221 O O . SER B 2 162 ? 17.182 5.090 51.943 1.00 22.52 162 SER H O 1
ATOM 2224 N N . TRP B 2 163 ? 18.892 5.138 50.486 1.00 22.55 163 TRP H N 1
ATOM 2225 C CA . TRP B 2 163 ? 19.932 4.967 51.482 1.00 22.67 163 TRP H CA 1
ATOM 2226 C C . TRP B 2 163 ? 20.933 6.068 51.315 1.00 23.52 163 TRP H C 1
ATOM 2227 O O . TRP B 2 163 ? 21.341 6.367 50.181 1.00 23.59 163 TRP H O 1
ATOM 2238 N N . ASN B 2 164 ? 21.253 6.739 52.432 1.00 24.48 164 ASN H N 1
ATOM 2239 C CA . ASN B 2 164 ? 22.182 7.877 52.500 1.00 26.41 164 ASN H CA 1
ATOM 2240 C C . ASN B 2 164 ? 21.848 8.958 51.477 1.00 28.20 164 ASN H C 1
ATOM 2241 O O . ASN B 2 164 ? 22.723 9.449 50.765 1.00 28.28 164 ASN H O 1
ATOM 2246 N N . SER B 2 165 ? 20.550 9.281 51.377 1.00 29.09 165 SER H N 1
ATOM 2247 C CA . SER B 2 165 ? 19.994 10.280 50.463 1.00 30.74 165 SER H CA 1
ATOM 2248 C C . SER B 2 165 ? 20.343 10.007 48.998 1.00 32.08 165 SER H C 1
ATOM 2249 O O . SER B 2 165 ? 20.522 10.939 48.222 1.00 32.87 165 SER H O 1
ATOM 2252 N N . GLY B 2 166 ? 20.440 8.733 48.635 1.00 31.51 166 GLY H N 1
ATOM 2253 C CA . GLY B 2 166 ? 20.743 8.360 47.264 1.00 32.01 166 GLY H CA 1
ATOM 2254 C C . GLY B 2 166 ? 22.209 8.133 46.968 1.00 32.25 166 GLY H C 1
ATOM 2255 O O . GLY B 2 166 ? 22.540 7.632 45.893 1.00 33.17 166 GLY H O 1
ATOM 2256 N N . ALA B 2 167 ? 23.092 8.466 47.898 1.00 31.82 167 ALA H N 1
ATOM 2257 C CA . ALA B 2 167 ? 24.528 8.241 47.727 1.00 31.92 167 ALA H CA 1
ATOM 2258 C C . ALA B 2 167 ? 24.885 6.737 47.797 1.00 31.89 167 ALA H C 1
ATOM 2259 O O . ALA B 2 167 ? 25.914 6.328 47.258 1.00 32.89 167 ALA H O 1
ATOM 2261 N N . LEU B 2 168 ? 24.045 5.917 48.457 1.00 30.64 168 LEU H N 1
ATOM 2262 C CA . LEU B 2 168 ? 24.293 4.486 48.560 1.00 29.14 168 LEU H CA 1
ATOM 2263 C C . LEU B 2 168 ? 23.252 3.711 47.736 1.00 27.76 168 LEU H C 1
ATOM 2264 O O . LEU B 2 168 ? 22.078 3.671 48.095 1.00 26.50 168 LEU H O 1
ATOM 2269 N N . THR B 2 169 ? 23.694 3.085 46.635 1.00 28.03 169 THR H N 1
ATOM 2270 C CA . THR B 2 169 ? 22.830 2.279 45.759 1.00 28.55 169 THR H CA 1
ATOM 2271 C C . THR B 2 169 ? 23.364 0.845 45.591 1.00 27.58 169 THR H C 1
ATOM 2272 O O . THR B 2 169 ? 22.588 -0.068 45.345 1.00 27.03 169 THR H O 1
ATOM 2276 N N . SER B 2 170 ? 24.689 0.659 45.661 1.00 27.36 170 SER H N 1
ATOM 2277 C CA . SER B 2 170 ? 25.270 -0.678 45.523 1.00 27.98 170 SER H CA 1
ATOM 2278 C C . SER B 2 170 ? 24.821 -1.584 46.681 1.00 27.47 170 SER H C 1
ATOM 2279 O O . SER B 2 170 ? 24.856 -1.174 47.848 1.00 27.90 170 SER H O 1
ATOM 2282 N N . GLY B 2 171 ? 24.410 -2.794 46.352 1.00 25.82 171 GLY H N 1
ATOM 2283 C CA . GLY B 2 171 ? 24.016 -3.777 47.352 1.00 25.38 171 GLY H CA 1
ATOM 2284 C C . GLY B 2 171 ? 22.659 -3.576 47.993 1.00 23.74 171 GLY H C 1
ATOM 2285 O O . GLY B 2 171 ? 22.307 -4.304 48.928 1.00 23.63 171 GLY H O 1
ATOM 2286 N N . VAL B 2 172 ? 21.881 -2.603 47.506 1.00 22.10 172 VAL H N 1
ATOM 2287 C CA . VAL B 2 172 ? 20.565 -2.305 48.076 1.00 21.41 172 VAL H CA 1
ATOM 2288 C C . VAL B 2 172 ? 19.494 -3.225 47.485 1.00 21.73 172 VAL H C 1
ATOM 2289 O O . VAL B 2 172 ? 19.447 -3.396 46.276 1.00 22.08 172 VAL H O 1
ATOM 2293 N N . HIS B 2 173 ? 18.603 -3.765 48.318 1.00 21.54 173 HIS H N 1
ATOM 2294 C CA . HIS B 2 173 ? 17.461 -4.525 47.837 1.00 22.35 173 HIS H CA 1
ATOM 2295 C C . HIS B 2 173 ? 16.237 -4.016 48.591 1.00 22.73 173 HIS H C 1
ATOM 2296 O O . HIS B 2 173 ? 16.172 -4.166 49.807 1.00 23.61 173 HIS H O 1
ATOM 2303 N N . THR B 2 174 ? 15.273 -3.406 47.879 1.00 21.96 174 THR H N 1
ATOM 2304 C CA . THR B 2 174 ? 14.041 -2.913 48.467 1.00 21.60 174 THR H CA 1
ATOM 2305 C C . THR B 2 174 ? 12.949 -3.846 47.961 1.00 21.23 174 THR H C 1
ATOM 2306 O O . THR B 2 174 ? 12.679 -3.906 46.754 1.00 21.58 174 THR H O 1
ATOM 2310 N N . PHE B 2 175 ? 12.382 -4.612 48.874 1.00 19.96 175 PHE H N 1
ATOM 2311 C CA . PHE B 2 175 ? 11.427 -5.647 48.573 1.00 20.18 175 PHE H CA 1
ATOM 2312 C C . PHE B 2 175 ? 10.051 -5.123 48.261 1.00 20.67 175 PHE H C 1
ATOM 2313 O O . PHE B 2 175 ? 9.664 -4.049 48.737 1.00 20.38 175 PHE H O 1
ATOM 2321 N N . PRO B 2 176 ? 9.259 -5.881 47.472 1.00 20.55 176 PRO H N 1
ATOM 2322 C CA . PRO B 2 176 ? 7.858 -5.486 47.280 1.00 20.97 176 PRO H CA 1
ATOM 2323 C C . PRO B 2 176 ? 7.136 -5.484 48.642 1.00 21.70 176 PRO H C 1
ATOM 2324 O O . PRO B 2 176 ? 7.419 -6.323 49.509 1.00 22.17 176 PRO H O 1
ATOM 2328 N N . ALA B 2 177 ? 6.225 -4.552 48.824 1.00 21.09 177 ALA H N 1
ATOM 2329 C CA . ALA B 2 177 ? 5.419 -4.495 50.039 1.00 22.62 177 ALA H CA 1
ATOM 2330 C C . ALA B 2 177 ? 4.512 -5.700 50.116 1.00 23.13 177 ALA H C 1
ATOM 2331 O O . ALA B 2 177 ? 4.076 -6.220 49.084 1.00 23.99 177 ALA H O 1
ATOM 2333 N N . VAL B 2 178 ? 4.211 -6.130 51.323 1.00 22.08 178 VAL H N 1
ATOM 2334 C CA . VAL B 2 178 ? 3.248 -7.186 51.547 1.00 23.59 178 VAL H CA 1
ATOM 2335 C C . VAL B 2 178 ? 2.072 -6.597 52.338 1.00 23.81 178 VAL H C 1
ATOM 2336 O O . VAL B 2 178 ? 2.254 -5.728 53.198 1.00 23.41 178 VAL H O 1
ATOM 2340 N N . LEU B 2 179 ? 0.876 -7.077 52.040 1.00 23.74 179 LEU H N 1
ATOM 2341 C CA . LEU B 2 179 ? -0.335 -6.674 52.737 1.00 24.16 179 LEU H CA 1
ATOM 2342 C C . LEU B 2 179 ? -0.532 -7.642 53.882 1.00 25.07 179 LEU H C 1
ATOM 2343 O O . LEU B 2 179 ? -0.690 -8.846 53.658 1.00 24.79 179 LEU H O 1
ATOM 2348 N N . GLN B 2 180 ? -0.484 -7.134 55.112 1.00 25.23 180 GLN H N 1
ATOM 2349 C CA . GLN B 2 180 ? -0.666 -7.938 56.303 1.00 26.32 180 GLN H CA 1
ATOM 2350 C C . GLN B 2 180 ? -2.151 -8.202 56.551 1.00 28.43 180 GLN H C 1
ATOM 2351 O O . GLN B 2 180 ? -2.999 -7.492 56.014 1.00 28.10 180 GLN H O 1
ATOM 2357 N N . SER B 2 181 ? -2.453 -9.201 57.399 1.00 29.56 181 SER H N 1
ATOM 2358 C CA . SER B 2 181 ? -3.823 -9.569 57.797 1.00 30.68 181 SER H CA 1
ATOM 2359 C C . SER B 2 181 ? -4.554 -8.388 58.467 1.00 30.61 181 SER H C 1
ATOM 2360 O O . SER B 2 181 ? -5.770 -8.312 58.404 1.00 30.98 181 SER H O 1
ATOM 2363 N N . SER B 2 182 ? -3.806 -7.454 59.080 1.00 29.97 182 SER H N 1
ATOM 2364 C CA . SER B 2 182 ? -4.356 -6.229 59.673 1.00 29.59 182 SER H CA 1
ATOM 2365 C C . SER B 2 182 ? -4.931 -5.271 58.622 1.00 28.86 182 SER H C 1
ATOM 2366 O O . SER B 2 182 ? -5.653 -4.356 58.991 1.00 30.02 182 SER H O 1
ATOM 2369 N N . GLY B 2 183 ? -4.553 -5.436 57.362 1.00 27.27 183 GLY H N 1
ATOM 2370 C CA . GLY B 2 183 ? -4.934 -4.550 56.267 1.00 26.50 183 GLY H CA 1
ATOM 2371 C C . GLY B 2 183 ? -3.916 -3.448 56.007 1.00 24.95 183 GLY H C 1
ATOM 2372 O O . GLY B 2 183 ? -4.102 -2.617 55.112 1.00 25.73 183 GLY H O 1
ATOM 2373 N N . LEU B 2 184 ? -2.818 -3.439 56.756 1.00 22.64 184 LEU H N 1
ATOM 2374 C CA . LEU B 2 184 ? -1.756 -2.469 56.576 1.00 22.06 184 LEU H CA 1
ATOM 2375 C C . LEU B 2 184 ? -0.568 -3.148 55.817 1.00 21.54 184 LEU H C 1
ATOM 2376 O O . LEU B 2 184 ? -0.388 -4.365 55.898 1.00 22.37 184 LEU H O 1
ATOM 2381 N N . TYR B 2 185 ? 0.231 -2.370 55.097 1.00 20.05 185 TYR H N 1
ATOM 2382 C CA . TYR B 2 185 ? 1.363 -2.900 54.359 1.00 19.50 185 TYR H CA 1
ATOM 2383 C C . TYR B 2 185 ? 2.649 -2.876 55.200 1.00 19.34 185 TYR H C 1
ATOM 2384 O O . TYR B 2 185 ? 2.771 -2.103 56.154 1.00 19.00 185 TYR H O 1
ATOM 2393 N N . SER B 2 186 ? 3.615 -3.698 54.822 1.00 19.16 186 SER H N 1
ATOM 2394 C CA . SER B 2 186 ? 4.942 -3.690 55.448 1.00 20.16 186 SER H CA 1
ATOM 2395 C C . SER B 2 186 ? 5.935 -3.879 54.293 1.00 21.09 186 SER H C 1
ATOM 2396 O O . SER B 2 186 ? 5.661 -4.629 53.337 1.00 20.35 186 SER H O 1
ATOM 2399 N N . LEU B 2 187 ? 7.074 -3.165 54.347 1.00 21.62 187 LEU H N 1
ATOM 2400 C CA . LEU B 2 187 ? 8.098 -3.248 53.309 1.00 22.66 187 LEU H CA 1
ATOM 2401 C C . LEU B 2 187 ? 9.459 -3.292 54.020 1.00 22.82 187 LEU H C 1
ATOM 2402 O O . LEU B 2 187 ? 9.660 -2.619 55.027 1.00 22.60 187 LEU H O 1
ATOM 2407 N N . SER B 2 188 ? 10.375 -4.108 53.523 1.00 23.08 188 SER H N 1
ATOM 2408 C CA . SER B 2 188 ? 11.723 -4.172 54.050 1.00 23.93 188 SER H CA 1
ATOM 2409 C C . SER B 2 188 ? 12.680 -3.726 52.941 1.00 22.17 188 SER H C 1
ATOM 2410 O O . SER B 2 188 ? 12.443 -3.988 51.756 1.00 21.22 188 SER H O 1
ATOM 2413 N N . SER B 2 189 ? 13.744 -3.028 53.330 1.00 21.60 189 SER H N 1
ATOM 2414 C CA . SER B 2 189 ? 14.797 -2.568 52.427 1.00 20.78 189 SER H CA 1
ATOM 2415 C C . SER B 2 189 ? 16.088 -2.877 53.162 1.00 20.34 189 SER H C 1
ATOM 2416 O O . SER B 2 189 ? 16.212 -2.575 54.350 1.00 19.49 189 SER H O 1
ATOM 2419 N N . VAL B 2 190 ? 16.981 -3.579 52.509 1.00 20.17 190 VAL H N 1
ATOM 2420 C CA . VAL B 2 190 ? 18.243 -3.992 53.112 1.00 21.34 190 VAL H CA 1
ATOM 2421 C C . VAL B 2 190 ? 19.413 -3.570 52.213 1.00 22.08 190 VAL H C 1
ATOM 2422 O O . VAL B 2 190 ? 19.244 -3.234 51.032 1.00 21.71 190 VAL H O 1
ATOM 2426 N N . VAL B 2 191 ? 20.620 -3.634 52.766 1.00 22.81 191 VAL H N 1
ATOM 2427 C CA . VAL B 2 191 ? 21.834 -3.341 52.039 1.00 23.22 191 VAL H CA 1
ATOM 2428 C C . VAL B 2 191 ? 22.964 -4.142 52.670 1.00 24.02 191 VAL H C 1
ATOM 2429 O O . VAL B 2 191 ? 22.995 -4.301 53.901 1.00 24.49 191 VAL H O 1
ATOM 2433 N N . THR B 2 192 ? 23.866 -4.685 51.835 1.00 23.51 192 THR H N 1
ATOM 2434 C CA . THR B 2 192 ? 25.041 -5.359 52.339 1.00 23.63 192 THR H CA 1
ATOM 2435 C C . THR B 2 192 ? 26.201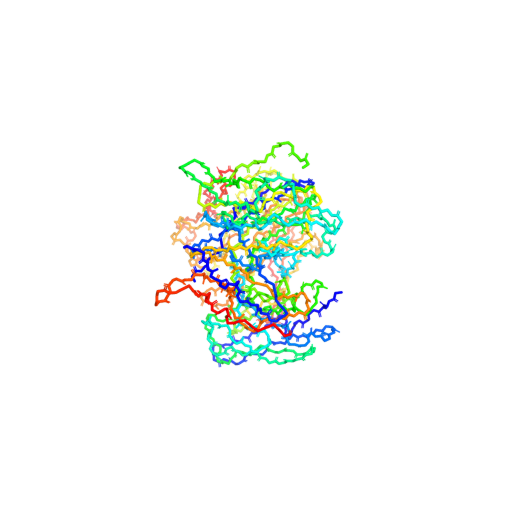 -4.383 52.187 1.00 23.68 192 THR H C 1
ATOM 2436 O O . THR B 2 192 ? 26.349 -3.727 51.151 1.00 23.36 192 THR H O 1
ATOM 2440 N N . VAL B 2 193 ? 27.017 -4.279 53.228 1.00 23.26 193 VAL H N 1
ATOM 2441 C CA . VAL B 2 193 ? 28.150 -3.372 53.306 1.00 24.12 193 VAL H CA 1
ATOM 2442 C C . VAL B 2 193 ? 29.332 -4.122 53.929 1.00 25.51 193 VAL H C 1
ATOM 2443 O O . VAL B 2 193 ? 29.158 -5.161 54.574 1.00 26.14 193 VAL H O 1
ATOM 2447 N N . PRO B 2 194 ? 30.556 -3.628 53.748 1.00 26.04 194 PRO H N 1
ATOM 2448 C CA . PRO B 2 194 ? 31.699 -4.279 54.409 1.00 25.96 194 PRO H CA 1
ATOM 2449 C C . PRO B 2 194 ? 31.549 -4.139 55.933 1.00 25.61 194 PRO H C 1
ATOM 2450 O O . PRO B 2 194 ? 31.144 -3.075 56.429 1.00 24.85 194 PRO H O 1
ATOM 2454 N N . SER B 2 195 ? 31.874 -5.212 56.680 1.00 25.93 195 SER H N 1
ATOM 2455 C CA A SER B 2 195 ? 31.796 -5.156 58.141 0.50 26.48 195 SER H CA 1
ATOM 2456 C CA B SER B 2 195 ? 31.825 -5.183 58.144 0.50 26.40 195 SER H CA 1
ATOM 2457 C C . SER B 2 195 ? 32.818 -4.149 58.693 1.00 26.41 195 SER H C 1
ATOM 2458 O O . SER B 2 195 ? 32.562 -3.533 59.728 1.00 27.32 195 SER H O 1
ATOM 2463 N N . SER B 2 196 ? 33.936 -3.947 57.986 1.00 24.86 196 SER H N 1
ATOM 2464 C CA . SER B 2 196 ? 34.985 -3.000 58.362 1.00 25.29 196 SER H CA 1
ATOM 2465 C C . SER B 2 196 ? 34.510 -1.535 58.308 1.00 25.65 196 SER H C 1
ATOM 2466 O O . SER B 2 196 ? 35.190 -0.665 58.840 1.00 26.81 196 SER H O 1
ATOM 2469 N N . SER B 2 197 ? 33.399 -1.251 57.637 1.00 24.92 197 SER H N 1
ATOM 2470 C CA . SER B 2 197 ? 32.859 0.101 57.541 1.00 24.59 197 SER H CA 1
ATOM 2471 C C . SER B 2 197 ? 31.929 0.494 58.723 1.00 25.67 197 SER H C 1
ATOM 2472 O O . SER B 2 197 ? 31.599 1.671 58.879 1.00 25.45 197 SER H O 1
ATOM 2475 N N . LEU B 2 198 ? 31.479 -0.481 59.511 1.00 26.41 198 LEU H N 1
ATOM 2476 C CA . LEU B 2 198 ? 30.466 -0.275 60.564 1.00 27.61 198 LEU H CA 1
ATOM 2477 C C . LEU B 2 198 ? 30.877 0.633 61.729 1.00 28.44 198 LEU H C 1
ATOM 2478 O O . LEU B 2 198 ? 30.025 1.271 62.343 1.00 29.41 198 LEU H O 1
ATOM 2483 N N . GLY B 2 199 ? 32.160 0.694 62.020 1.00 28.48 199 GLY H N 1
ATOM 2484 C CA . GLY B 2 199 ? 32.646 1.577 63.069 1.00 29.45 199 GLY H CA 1
ATOM 2485 C C . GLY B 2 199 ? 32.726 3.021 62.591 1.00 30.10 199 GLY H C 1
ATOM 2486 O O . GLY B 2 199 ? 32.626 3.939 63.397 1.00 30.95 199 GLY H O 1
ATOM 2487 N N . THR B 2 200 ? 32.944 3.243 61.287 1.00 29.12 200 THR H N 1
ATOM 2488 C CA . THR B 2 200 ? 33.121 4.579 60.729 1.00 30.36 200 THR H CA 1
ATOM 2489 C C . THR B 2 200 ? 31.875 5.218 60.093 1.00 31.29 200 THR H C 1
ATOM 2490 O O . THR B 2 200 ? 31.564 6.380 60.361 1.00 32.48 200 THR H O 1
ATOM 2494 N N . GLN B 2 201 ? 31.189 4.481 59.220 1.00 30.76 201 GLN H N 1
ATOM 2495 C CA . GLN B 2 201 ? 30.079 5.011 58.467 1.00 30.72 201 GLN H CA 1
ATOM 2496 C C . GLN B 2 201 ? 28.774 4.918 59.188 1.00 30.12 201 GLN H C 1
ATOM 2497 O O . GLN B 2 201 ? 28.560 4.009 59.985 1.00 31.35 201 GLN H O 1
ATOM 2503 N N . THR B 2 202 ? 27.879 5.841 58.873 1.00 28.72 202 THR H N 1
ATOM 2504 C CA . THR B 2 202 ? 26.520 5.860 59.391 1.00 28.20 202 THR H CA 1
ATOM 2505 C C . THR B 2 202 ? 25.622 5.575 58.189 1.00 26.18 202 THR H C 1
ATOM 2506 O O . THR B 2 202 ? 25.753 6.234 57.151 1.00 25.94 202 THR H O 1
ATOM 2510 N N . TYR B 2 203 ? 24.766 4.565 58.304 1.00 24.07 203 TYR H N 1
ATOM 2511 C CA . TYR B 2 203 ? 23.871 4.194 57.228 1.00 23.66 203 TYR H CA 1
ATOM 2512 C C . TYR B 2 203 ? 22.488 4.645 57.603 1.00 24.13 203 TYR H C 1
ATOM 2513 O O . TYR B 2 203 ? 22.008 4.316 58.683 1.00 24.22 203 TYR H O 1
ATOM 2522 N N . ILE B 2 204 ? 21.868 5.437 56.729 1.00 23.46 204 ILE H N 1
ATOM 2523 C CA . ILE B 2 204 ? 20.565 6.009 56.961 1.00 24.07 204 ILE H CA 1
ATOM 2524 C C . ILE B 2 204 ? 19.572 5.582 55.904 1.00 24.18 204 ILE H C 1
ATOM 2525 O O . ILE B 2 204 ? 19.833 5.720 54.715 1.00 23.86 204 ILE H O 1
ATOM 2530 N N A CYS B 2 205 ? 18.420 5.036 56.330 0.50 23.82 205 CYS H N 1
ATOM 2531 N N B CYS B 2 205 ? 18.433 5.084 56.350 0.50 24.81 205 CYS H N 1
ATOM 2532 C CA A CYS B 2 205 ? 17.361 4.736 55.372 0.50 23.65 205 CYS H CA 1
ATOM 2533 C CA B CYS B 2 205 ? 17.338 4.645 55.510 0.50 25.64 205 CYS H CA 1
ATOM 2534 C C A CYS B 2 205 ? 16.399 5.903 55.418 0.50 24.07 205 CYS H C 1
ATOM 2535 C C B CYS B 2 205 ? 16.325 5.821 55.455 0.50 25.10 205 CYS H C 1
ATOM 2536 O O A CYS B 2 205 ? 15.992 6.351 56.483 0.50 24.11 205 CYS H O 1
ATOM 2537 O O B CYS B 2 205 ? 15.779 6.177 56.495 0.50 25.35 205 CYS H O 1
ATOM 2542 N N . ASN B 2 206 ? 16.128 6.458 54.267 1.00 24.37 206 ASN H N 1
ATOM 2543 C CA . ASN B 2 206 ? 15.226 7.600 54.101 1.00 24.06 206 ASN H CA 1
ATOM 2544 C C . ASN B 2 206 ? 13.934 7.077 53.534 1.00 23.95 206 ASN H C 1
ATOM 2545 O O . ASN B 2 206 ? 13.905 6.595 52.407 1.00 23.83 206 ASN H O 1
ATOM 2550 N N . VAL B 2 207 ? 12.874 7.146 54.324 1.00 23.94 207 VAL H N 1
ATOM 2551 C CA . VAL B 2 207 ? 11.574 6.613 53.991 1.00 24.74 207 VAL H CA 1
ATOM 2552 C C . VAL B 2 207 ? 10.612 7.764 53.766 1.00 25.52 207 VAL H C 1
ATOM 2553 O O . VAL B 2 207 ? 10.579 8.699 54.574 1.00 26.29 207 VAL H O 1
ATOM 2557 N N . ASN B 2 208 ? 9.859 7.715 52.666 1.00 25.22 208 ASN H N 1
ATOM 2558 C CA . ASN B 2 208 ? 8.854 8.727 52.414 1.00 26.61 208 ASN H CA 1
ATOM 2559 C C . ASN B 2 208 ? 7.540 8.038 52.147 1.00 25.54 208 ASN H C 1
ATOM 2560 O O . ASN B 2 208 ? 7.502 7.104 51.354 1.00 24.98 208 ASN H O 1
ATOM 2565 N N . HIS B 2 209 ? 6.462 8.511 52.784 1.00 25.08 209 HIS H N 1
ATOM 2566 C CA . HIS B 2 209 ? 5.142 7.961 52.543 1.00 25.42 209 HIS H CA 1
ATOM 2567 C C . HIS B 2 209 ? 4.286 9.181 52.231 1.00 26.86 209 HIS H C 1
ATOM 2568 O O . HIS B 2 209 ? 3.777 9.814 53.162 1.00 26.36 209 HIS H O 1
ATOM 2575 N N . LYS B 2 210 ? 4.210 9.564 50.932 1.00 27.74 210 LYS H N 1
ATOM 2576 C CA . LYS B 2 210 ? 3.478 10.769 50.506 1.00 29.45 210 LYS H CA 1
ATOM 2577 C C . LYS B 2 210 ? 1.992 10.820 50.938 1.00 30.12 210 LYS H C 1
ATOM 2578 O O . LYS B 2 210 ? 1.568 11.881 51.406 1.00 30.42 210 LYS H O 1
ATOM 2584 N N . PRO B 2 211 ? 1.211 9.722 50.898 1.00 29.90 211 PRO H N 1
ATOM 2585 C CA . PRO B 2 211 ? -0.206 9.821 51.333 1.00 30.21 211 PRO H CA 1
ATOM 2586 C C . PRO B 2 211 ? -0.429 10.382 52.739 1.00 31.26 211 PRO H C 1
ATOM 2587 O O . PRO B 2 211 ? -1.390 11.129 52.960 1.00 31.67 211 PRO H O 1
ATOM 2591 N N . SER B 2 212 ? 0.467 10.074 53.692 1.00 30.73 212 SER H N 1
ATOM 2592 C CA . SER B 2 212 ? 0.342 10.607 55.049 1.00 31.42 212 SER H CA 1
ATOM 2593 C C . SER B 2 212 ? 1.305 11.786 55.325 1.00 33.03 212 SER H C 1
ATOM 2594 O O . SER B 2 212 ? 1.379 12.230 56.466 1.00 33.45 212 SER H O 1
ATOM 2597 N N . ASN B 2 213 ? 2.080 12.235 54.321 1.00 34.52 213 ASN H N 1
ATOM 2598 C CA . ASN B 2 213 ? 3.101 13.287 54.464 1.00 36.78 213 ASN H CA 1
ATOM 2599 C C . ASN B 2 213 ? 4.096 12.929 55.557 1.00 37.18 213 ASN H C 1
ATOM 2600 O O . ASN B 2 213 ? 4.429 13.757 56.411 1.00 37.44 213 ASN H O 1
ATOM 2605 N N . THR B 2 214 ? 4.518 11.662 55.573 1.00 36.73 214 THR H N 1
ATOM 2606 C CA . THR B 2 214 ? 5.457 11.176 56.578 1.00 37.08 214 THR H CA 1
ATOM 2607 C C . THR B 2 214 ? 6.812 11.033 55.914 1.00 36.29 214 THR H C 1
ATOM 2608 O O . THR B 2 214 ? 6.905 10.489 54.820 1.00 36.63 214 THR H O 1
ATOM 2612 N N . LYS B 2 215 ? 7.850 11.520 56.560 1.00 35.43 215 LYS H N 1
ATOM 2613 C CA . LYS B 2 215 ? 9.218 11.386 56.077 1.00 35.55 215 LYS H CA 1
ATOM 2614 C C . LYS B 2 215 ? 10.067 10.997 57.303 1.00 34.78 215 LYS H C 1
ATOM 2615 O O . LYS B 2 215 ? 9.977 11.644 58.350 1.00 35.08 215 LYS H O 1
ATOM 2621 N N . VAL B 2 216 ? 10.798 9.877 57.214 1.00 33.68 216 VAL H N 1
ATOM 2622 C CA . VAL B 2 216 ? 11.618 9.372 58.324 1.00 33.43 216 VAL H CA 1
ATOM 2623 C C . VAL B 2 216 ? 13.040 9.102 57.811 1.00 32.54 216 VAL H C 1
ATOM 2624 O O . VAL B 2 216 ? 13.193 8.444 56.795 1.00 32.20 216 VAL H O 1
ATOM 2628 N N . ASP B 2 217 ? 14.061 9.568 58.513 1.00 31.68 217 ASP H N 1
ATOM 2629 C CA . ASP B 2 217 ? 15.454 9.297 58.144 1.00 31.81 217 ASP H CA 1
ATOM 2630 C C . ASP B 2 217 ? 16.033 8.506 59.300 1.00 30.71 217 ASP H C 1
ATOM 2631 O O . ASP B 2 217 ? 16.463 9.098 60.271 1.00 32.02 217 ASP H O 1
ATOM 2636 N N . LYS B 2 218 ? 15.933 7.169 59.245 1.00 28.73 218 LYS H N 1
ATOM 2637 C CA . LYS B 2 218 ? 16.337 6.288 60.325 1.00 28.04 218 LYS H CA 1
ATOM 2638 C C . LYS B 2 218 ? 17.811 5.847 60.244 1.00 27.02 218 LYS H C 1
ATOM 2639 O O . LYS B 2 218 ? 18.175 5.136 59.315 1.00 26.34 218 LYS H O 1
ATOM 2645 N N . LYS B 2 219 ? 18.642 6.273 61.212 1.00 26.65 219 LYS H N 1
ATOM 2646 C CA . LYS B 2 219 ? 20.039 5.830 61.256 1.00 26.71 219 LYS H CA 1
ATOM 2647 C C . LYS B 2 219 ? 20.026 4.379 61.736 1.00 26.78 219 LYS H C 1
ATOM 2648 O O . LYS B 2 219 ? 19.361 4.080 62.718 1.00 28.40 219 LYS H O 1
ATOM 2654 N N . VAL B 2 220 ? 20.671 3.470 61.015 1.00 25.87 220 VAL H N 1
ATOM 2655 C CA . VAL B 2 220 ? 20.688 2.055 61.391 1.00 26.35 220 VAL H CA 1
ATOM 2656 C C . VAL B 2 220 ? 21.964 1.749 62.095 1.00 28.26 220 VAL H C 1
ATOM 2657 O O . VAL B 2 220 ? 23.017 1.689 61.466 1.00 27.94 220 VAL H O 1
ATOM 2661 N N . GLU B 2 221 ? 21.880 1.638 63.418 1.00 30.20 221 GLU H N 1
ATOM 2662 C CA . GLU B 2 221 ? 23.029 1.523 64.312 1.00 33.00 221 GLU H CA 1
ATOM 2663 C C . GLU B 2 221 ? 23.365 0.091 64.734 1.00 36.99 221 GLU H C 1
ATOM 2664 O O . GLU B 2 221 ? 22.478 -0.754 64.857 1.00 36.06 221 GLU H O 1
ATOM 2670 N N . PRO B 2 222 ? 24.656 -0.184 64.965 1.00 41.47 222 PRO H N 1
ATOM 2671 C CA . PRO B 2 222 ? 25.057 -1.548 65.343 1.00 44.66 222 PRO H CA 1
ATOM 2672 C C . PRO B 2 222 ? 24.657 -1.935 66.759 1.00 48.21 222 PRO H C 1
ATOM 2673 O O . PRO B 2 222 ? 25.440 -1.710 67.667 1.00 49.46 222 PRO H O 1
ATOM 2677 N N . LYS B 2 223 ? 23.451 -2.505 66.959 1.00 50.32 223 LYS H N 1
ATOM 2678 C CA . LYS B 2 223 ? 22.994 -2.939 68.282 1.00 52.39 223 LYS H CA 1
ATOM 2679 C C . LYS B 2 223 ? 23.924 -4.016 68.843 1.00 53.96 223 LYS H C 1
ATOM 2680 O O . LYS B 2 223 ? 24.348 -3.929 69.994 1.00 54.79 223 LYS H O 1
ATOM 2686 N N . ASP C 3 1 ? -16.985 -20.162 29.420 1.00 37.80 1 ASP L N 1
ATOM 2687 C CA . ASP C 3 1 ? -15.820 -19.378 29.014 1.00 37.98 1 ASP L CA 1
ATOM 2688 C C . ASP C 3 1 ? -14.724 -20.264 28.405 1.00 38.00 1 ASP L C 1
ATOM 2689 O O . ASP C 3 1 ? -14.582 -21.435 28.775 1.00 39.22 1 ASP L O 1
ATOM 2694 N N . ILE C 3 2 ? -13.900 -19.677 27.535 1.00 35.94 2 ILE L N 1
ATOM 2695 C CA . ILE C 3 2 ? -12.765 -20.378 26.968 1.00 33.83 2 ILE L CA 1
ATOM 2696 C C . ILE C 3 2 ? -11.572 -20.186 27.900 1.00 32.44 2 ILE L C 1
ATOM 2697 O O . ILE C 3 2 ? -11.230 -19.052 28.232 1.00 32.26 2 ILE L O 1
ATOM 2702 N N . GLN C 3 3 ? -10.969 -21.289 28.352 1.00 31.49 3 GLN L N 1
ATOM 2703 C CA . GLN C 3 3 ? -9.803 -21.226 29.223 1.00 31.61 3 GLN L CA 1
ATOM 2704 C C . GLN C 3 3 ? -8.548 -21.290 28.368 1.00 29.76 3 GLN L C 1
ATOM 2705 O O . GLN C 3 3 ? -8.391 -22.226 27.591 1.00 28.59 3 GLN L O 1
ATOM 2711 N N . MET C 3 4 ? -7.649 -20.310 28.540 1.00 28.94 4 MET L N 1
ATOM 2712 C CA . MET C 3 4 ? -6.398 -20.238 27.804 1.00 28.80 4 MET L CA 1
ATOM 2713 C C . MET C 3 4 ? -5.317 -20.683 28.755 1.00 28.87 4 MET L C 1
ATOM 2714 O O . MET C 3 4 ? -5.174 -20.110 29.825 1.00 28.48 4 MET L O 1
ATOM 2719 N N . THR C 3 5 ? -4.591 -21.737 28.384 1.00 29.33 5 THR L N 1
ATOM 2720 C CA . THR C 3 5 ? -3.518 -22.293 29.187 1.00 30.38 5 THR L CA 1
ATOM 2721 C C . THR C 3 5 ? -2.170 -22.023 28.532 1.00 29.36 5 THR L C 1
ATOM 2722 O O . THR C 3 5 ? -1.905 -22.490 27.421 1.00 30.10 5 THR L O 1
ATOM 2726 N N . GLN C 3 6 ? -1.309 -21.324 29.239 1.00 28.27 6 GLN L N 1
ATOM 2727 C CA . GLN C 3 6 ? 0.022 -21.038 28.745 1.00 28.30 6 GLN L CA 1
ATOM 2728 C C . GLN C 3 6 ? 1.023 -21.913 29.417 1.00 30.44 6 GLN L C 1
ATOM 2729 O O . GLN C 3 6 ? 0.873 -22.262 30.594 1.00 31.56 6 GLN L O 1
ATOM 2735 N N . SER C 3 7 ? 2.073 -22.231 28.686 1.00 30.34 7 SER L N 1
ATOM 2736 C CA . SER C 3 7 ? 3.154 -23.020 29.219 1.00 31.39 7 SER L CA 1
ATOM 2737 C C . SER C 3 7 ? 4.452 -22.725 28.482 1.00 31.78 7 SER L C 1
ATOM 2738 O O . SER C 3 7 ? 4.447 -22.455 27.286 1.00 32.27 7 SER L O 1
ATOM 2741 N N . PRO C 3 8 ? 5.587 -22.752 29.197 1.00 31.57 8 PRO L N 1
ATOM 2742 C CA . PRO C 3 8 ? 5.699 -22.933 30.651 1.00 31.67 8 PRO L CA 1
ATOM 2743 C C . PRO C 3 8 ? 5.235 -21.669 31.377 1.00 31.95 8 PRO L C 1
ATOM 2744 O O . PRO C 3 8 ? 4.997 -20.624 30.748 1.00 32.17 8 PRO L O 1
ATOM 2748 N N . SER C 3 9 ? 5.071 -21.759 32.704 1.00 31.46 9 SER L N 1
ATOM 2749 C CA . SER C 3 9 ? 4.745 -20.577 33.511 1.00 31.69 9 SER L CA 1
ATOM 2750 C C . SER C 3 9 ? 5.961 -19.622 33.547 1.00 29.80 9 SER L C 1
ATOM 2751 O O . SER C 3 9 ? 5.816 -18.405 33.627 1.00 28.67 9 SER L O 1
ATOM 2754 N N . THR C 3 10 ? 7.158 -20.196 33.530 1.00 29.80 10 THR L N 1
ATOM 2755 C CA . THR C 3 10 ? 8.415 -19.475 33.535 1.00 30.49 10 THR L CA 1
ATOM 2756 C C . THR C 3 10 ? 9.440 -20.253 32.756 1.00 30.37 10 THR L C 1
ATOM 2757 O O . THR C 3 10 ? 9.411 -21.486 32.713 1.00 30.84 10 THR L O 1
ATOM 2761 N N . LEU C 3 11 ? 10.397 -19.538 32.190 1.00 30.06 11 LEU L N 1
ATOM 2762 C CA . LEU C 3 11 ? 11.514 -20.167 31.501 1.00 30.48 11 LEU L CA 1
ATOM 2763 C C . LEU C 3 11 ? 12.738 -19.289 31.629 1.00 30.88 11 LEU L C 1
ATOM 2764 O O . LEU C 3 11 ? 12.620 -18.058 31.742 1.00 31.33 11 LEU L O 1
ATOM 2769 N N . SER C 3 12 ? 13.904 -19.924 31.687 1.00 29.99 12 SER L N 1
ATOM 2770 C CA . SER C 3 12 ? 15.180 -19.234 31.823 1.00 30.61 12 SER L CA 1
ATOM 2771 C C . SER C 3 12 ? 15.919 -19.348 30.514 1.00 30.26 12 SER L C 1
ATOM 2772 O O . SER C 3 12 ? 16.107 -20.459 30.020 1.00 30.71 12 SER L O 1
ATOM 2775 N N . ALA C 3 13 ? 16.387 -18.225 29.981 1.00 29.57 13 ALA L N 1
ATOM 2776 C CA . ALA C 3 13 ? 17.106 -18.235 28.714 1.00 30.51 13 ALA L CA 1
ATOM 2777 C C . ALA C 3 13 ? 18.194 -17.142 28.684 1.00 30.57 13 ALA L C 1
ATOM 2778 O O . ALA C 3 13 ? 18.173 -16.211 29.496 1.00 29.93 13 ALA L O 1
ATOM 2780 N N . SER C 3 14 ? 19.139 -17.263 27.759 1.00 30.89 14 SER L N 1
ATOM 2781 C CA . SER C 3 14 ? 20.222 -16.303 27.549 1.00 31.58 14 SER L CA 1
ATOM 2782 C C . SER C 3 14 ? 19.995 -15.491 26.270 1.00 31.15 14 SER L C 1
ATOM 2783 O O . SER C 3 14 ? 19.292 -15.940 25.366 1.00 30.58 14 SER L O 1
ATOM 2786 N N . VAL C 3 15 ? 20.667 -14.326 26.142 1.00 31.64 15 VAL L N 1
ATOM 2787 C CA . VAL C 3 15 ? 20.658 -13.523 24.904 1.00 32.77 15 VAL L CA 1
ATOM 2788 C C . VAL C 3 15 ? 21.238 -14.407 23.779 1.00 33.12 15 VAL L C 1
ATOM 2789 O O . VAL C 3 15 ? 22.265 -15.052 23.984 1.00 33.08 15 VAL L O 1
ATOM 2793 N N . GLY C 3 16 ? 20.499 -14.533 22.683 1.00 33.15 16 GLY L N 1
ATOM 2794 C CA . GLY C 3 16 ? 20.875 -15.370 21.556 1.00 33.73 16 GLY L CA 1
ATOM 2795 C C . GLY C 3 16 ? 20.058 -16.641 21.433 1.00 33.65 16 GLY L C 1
ATOM 2796 O O . GLY C 3 16 ? 20.018 -17.243 20.356 1.00 33.61 16 GLY L O 1
ATOM 2797 N N . ASP C 3 17 ? 19.391 -17.058 22.526 1.00 33.11 17 ASP L N 1
ATOM 2798 C CA . ASP C 3 17 ? 18.600 -18.289 22.534 1.00 33.41 17 ASP L CA 1
ATOM 2799 C C . ASP C 3 17 ? 17.260 -18.150 21.796 1.00 33.91 17 ASP L C 1
ATOM 2800 O O . ASP C 3 17 ? 16.753 -17.042 21.601 1.00 33.80 17 ASP L O 1
ATOM 2805 N N . ARG C 3 18 ? 16.663 -19.288 21.421 1.00 34.09 18 ARG L N 1
ATOM 2806 C CA . ARG C 3 18 ? 15.318 -19.286 20.845 1.00 34.49 18 ARG L CA 1
ATOM 2807 C C . ARG C 3 18 ? 14.381 -19.756 21.963 1.00 35.32 18 ARG L C 1
ATOM 2808 O O . ARG C 3 18 ? 14.693 -20.698 22.700 1.00 36.54 18 ARG L O 1
ATOM 2816 N N . VAL C 3 19 ? 13.270 -19.057 22.133 1.00 34.45 19 VAL L N 1
ATOM 2817 C CA . VAL C 3 19 ? 12.294 -19.391 23.146 1.00 34.41 19 VAL L CA 1
ATOM 2818 C C . VAL C 3 19 ? 10.955 -19.689 22.463 1.00 33.33 19 VAL L C 1
ATOM 2819 O O . VAL C 3 19 ? 10.586 -18.994 21.525 1.00 33.13 19 VAL L O 1
ATOM 2823 N N . THR C 3 20 ? 10.255 -20.741 22.898 1.00 32.72 20 THR L N 1
ATOM 2824 C CA . THR C 3 20 ? 8.927 -21.038 22.380 1.00 32.96 20 THR L CA 1
ATOM 2825 C C . THR C 3 20 ? 7.957 -21.124 23.536 1.00 32.69 20 THR L C 1
ATOM 2826 O O . THR C 3 20 ? 8.175 -21.884 24.488 1.00 33.54 20 THR L O 1
ATOM 2830 N N . ILE C 3 21 ? 6.918 -20.300 23.485 1.00 31.45 21 ILE L N 1
ATOM 2831 C CA . ILE C 3 21 ? 5.885 -20.226 24.500 1.00 31.32 21 ILE L CA 1
ATOM 2832 C C . ILE C 3 21 ? 4.626 -20.760 23.858 1.00 31.30 21 ILE L C 1
ATOM 2833 O O . ILE C 3 21 ? 4.309 -20.385 22.731 1.00 31.43 21 ILE L O 1
ATOM 2838 N N . THR C 3 22 ? 3.898 -21.606 24.566 1.00 30.74 22 THR L N 1
ATOM 2839 C CA . THR C 3 22 ? 2.700 -22.234 24.025 1.00 30.75 22 THR L CA 1
ATOM 2840 C C . THR C 3 22 ? 1.458 -21.753 24.724 1.00 30.66 22 THR L C 1
ATOM 2841 O O . THR C 3 22 ? 1.460 -21.538 25.925 1.00 30.30 22 THR L O 1
ATOM 2845 N N . CYS C 3 23 ? 0.385 -21.609 23.958 1.00 30.66 23 CYS L N 1
ATOM 2846 C CA . CYS C 3 23 ? -0.922 -21.228 24.426 1.00 30.53 23 CYS L CA 1
ATOM 2847 C C . CYS C 3 23 ? -1.918 -22.261 23.876 1.00 30.38 23 CYS L C 1
ATOM 2848 O O . CYS C 3 23 ? -1.951 -22.506 22.682 1.00 30.53 23 CYS L O 1
ATOM 2851 N N . ARG C 3 24 ? -2.688 -22.908 24.749 1.00 30.26 24 ARG L N 1
ATOM 2852 C CA . ARG C 3 24 ? -3.701 -23.870 24.360 1.00 30.68 24 ARG L CA 1
ATOM 2853 C C . ARG C 3 24 ? -5.069 -23.366 24.793 1.00 31.09 24 ARG L C 1
ATOM 2854 O O . ARG C 3 24 ? -5.220 -22.882 25.907 1.00 31.35 24 ARG L O 1
ATOM 2862 N N . ALA C 3 25 ? -6.055 -23.437 23.899 1.00 30.74 25 ALA L N 1
ATOM 2863 C CA . ALA C 3 25 ? -7.416 -23.009 24.201 1.00 30.84 25 ALA L CA 1
ATOM 2864 C C . ALA C 3 25 ? -8.274 -24.251 24.545 1.00 31.01 25 ALA L C 1
ATOM 2865 O O . ALA C 3 25 ? -8.128 -25.290 23.896 1.00 31.32 25 ALA L O 1
ATOM 2867 N N . SER C 3 26 ? -9.206 -24.133 25.514 1.00 30.04 26 SER L N 1
ATOM 2868 C CA . SER C 3 26 ? -10.081 -25.257 25.893 1.00 29.33 26 SER L CA 1
ATOM 2869 C C . SER C 3 26 ? -11.035 -25.687 24.772 1.00 29.30 26 SER L C 1
ATOM 2870 O O . SER C 3 26 ? -11.523 -26.817 24.771 1.00 28.70 26 SER L O 1
ATOM 2873 N N . GLN C 3 27 ? -11.343 -24.770 23.836 1.00 29.13 27 GLN L N 1
ATOM 2874 C CA . GLN C 3 27 ? -12.177 -25.034 22.655 1.00 29.25 27 GLN L CA 1
ATOM 2875 C C . GLN C 3 27 ? -11.533 -24.305 21.477 1.00 29.08 27 GLN L C 1
ATOM 2876 O O . GLN C 3 27 ? -10.723 -23.409 21.706 1.00 28.74 27 GLN L O 1
ATOM 2882 N N . SER C 3 28 ? -11.959 -24.585 20.226 1.00 28.71 28 SER L N 1
ATOM 2883 C CA . SER C 3 28 ? -11.401 -23.855 19.083 1.00 29.22 28 SER L CA 1
ATOM 2884 C C . SER C 3 28 ? -11.640 -22.324 19.168 1.00 29.24 28 SER L C 1
ATOM 2885 O O . SER C 3 28 ? -12.715 -21.872 19.567 1.00 29.87 28 SER L O 1
ATOM 2888 N N . ILE C 3 29 ? -10.609 -21.537 18.835 1.00 27.81 29 ILE L N 1
ATOM 2889 C CA . ILE C 3 29 ? -10.715 -20.084 18.770 1.00 27.57 29 ILE L CA 1
ATOM 2890 C C . ILE C 3 29 ? -10.382 -19.560 17.353 1.00 27.45 29 ILE L C 1
ATOM 2891 O O . ILE C 3 29 ? -10.073 -18.368 17.206 1.00 25.95 29 ILE L O 1
ATOM 2896 N N . SER C 3 30 ? -10.413 -20.467 16.305 1.00 27.82 30 SER L N 1
ATOM 2897 C CA . SER C 3 30 ? -10.048 -20.177 14.906 1.00 28.51 30 SER L CA 1
ATOM 2898 C C . SER C 3 30 ? -8.616 -19.579 14.933 1.00 28.34 30 SER L C 1
ATOM 2899 O O . SER C 3 30 ? -7.752 -20.196 15.551 1.00 29.35 30 SER L O 1
ATOM 2902 N N . SER C 3 31 ? -8.380 -18.381 14.396 1.00 27.51 31 SER L N 1
ATOM 2903 C CA . SER C 3 31 ? -7.085 -17.725 14.549 1.00 27.57 31 SER L CA 1
ATOM 2904 C C . SER C 3 31 ? -7.217 -16.433 15.335 1.00 25.27 31 SER L C 1
ATOM 2905 O O . SER C 3 31 ? -6.345 -15.600 15.217 1.00 25.22 31 SER L O 1
ATOM 2908 N N . TRP C 3 32 ? -8.260 -16.266 16.172 1.00 24.22 32 TRP L N 1
ATOM 2909 C CA . TRP C 3 32 ? -8.445 -15.011 16.919 1.00 23.87 32 TRP L CA 1
ATOM 2910 C C . TRP C 3 32 ? -7.708 -15.023 18.222 1.00 22.37 32 TRP L C 1
ATOM 2911 O O . TRP C 3 32 ? -8.310 -15.145 19.290 1.00 21.45 32 TRP L O 1
ATOM 2922 N N . LEU C 3 33 ? -6.388 -14.950 18.112 1.00 21.89 33 LEU L N 1
ATOM 2923 C CA . LEU C 3 33 ? -5.468 -14.998 19.224 1.00 22.66 33 LEU L CA 1
ATOM 2924 C C . LEU C 3 33 ? -4.432 -13.887 19.059 1.00 21.65 33 LEU L C 1
ATOM 2925 O O . LEU C 3 33 ? -3.902 -13.697 17.977 1.00 21.51 33 LEU L O 1
ATOM 2930 N N . ALA C 3 34 ? -4.124 -13.178 20.142 1.00 21.45 34 ALA L N 1
ATOM 2931 C CA . ALA C 3 34 ? -3.122 -12.138 20.144 1.00 20.82 34 ALA L CA 1
ATOM 2932 C C . ALA C 3 34 ? -2.106 -12.424 21.258 1.00 21.63 34 ALA L C 1
ATOM 2933 O O . ALA C 3 34 ? -2.431 -13.103 22.232 1.00 21.91 34 ALA L O 1
ATOM 2935 N N . TRP C 3 35 ? -0.873 -11.944 21.091 1.00 21.47 35 TRP L N 1
ATOM 2936 C CA . TRP C 3 35 ? 0.208 -12.091 22.069 1.00 21.74 35 TRP L CA 1
ATOM 2937 C C . TRP C 3 35 ? 0.654 -10.698 22.501 1.00 20.96 35 TRP L C 1
ATOM 2938 O O . TRP C 3 35 ? 0.771 -9.803 21.665 1.00 20.11 35 TRP L O 1
ATOM 2949 N N . TYR C 3 36 ? 0.911 -10.533 23.811 1.00 20.76 36 TYR L N 1
ATOM 2950 C CA . TYR C 3 36 ? 1.356 -9.293 24.429 1.00 19.70 36 TYR L CA 1
ATOM 2951 C C . TYR C 3 36 ? 2.629 -9.499 25.239 1.00 19.86 36 TYR L C 1
ATOM 2952 O O . TYR C 3 36 ? 2.825 -10.556 25.817 1.00 19.68 36 TYR L O 1
ATOM 2961 N N . GLN C 3 37 ? 3.409 -8.435 25.381 1.00 19.20 37 GLN L N 1
ATOM 2962 C CA . GLN C 3 37 ? 4.582 -8.402 26.238 1.00 19.74 37 GLN L CA 1
ATOM 2963 C C . GLN C 3 37 ? 4.278 -7.407 27.355 1.00 21.05 37 GLN L C 1
ATOM 2964 O O . GLN C 3 37 ? 3.707 -6.334 27.103 1.00 21.47 37 GLN L O 1
ATOM 2970 N N . GLN C 3 38 ? 4.681 -7.728 28.584 1.00 20.82 38 GLN L N 1
ATOM 2971 C CA . GLN C 3 38 ? 4.476 -6.807 29.697 1.00 20.37 38 GLN L CA 1
ATOM 2972 C C . GLN C 3 38 ? 5.676 -6.784 30.605 1.00 21.40 38 GLN L C 1
ATOM 2973 O O . GLN C 3 38 ? 6.162 -7.828 31.045 1.00 21.44 38 GLN L O 1
ATOM 2979 N N . LYS C 3 39 ? 6.163 -5.596 30.870 1.00 22.22 39 LYS L N 1
ATOM 2980 C CA . LYS C 3 39 ? 7.249 -5.380 31.821 1.00 23.94 39 LYS L CA 1
ATOM 2981 C C . LYS C 3 39 ? 6.662 -4.870 33.140 1.00 25.55 39 LYS L C 1
ATOM 2982 O O . LYS C 3 39 ? 5.594 -4.248 33.132 1.00 24.91 39 LYS L O 1
ATOM 2988 N N . PRO C 3 40 ? 7.301 -5.188 34.289 1.00 27.86 40 PRO L N 1
ATOM 2989 C CA . PRO C 3 40 ? 6.723 -4.764 35.583 1.00 29.45 40 PRO L CA 1
ATOM 2990 C C . PRO C 3 40 ? 6.419 -3.263 35.678 1.00 30.63 40 PRO L C 1
ATOM 2991 O O . PRO C 3 40 ? 7.238 -2.442 35.276 1.00 31.19 40 PRO L O 1
ATOM 2995 N N . GLY C 3 41 ? 5.209 -2.932 36.126 1.00 30.78 41 GLY L N 1
ATOM 2996 C CA . GLY C 3 41 ? 4.788 -1.540 36.278 1.00 31.63 41 GLY L CA 1
ATOM 2997 C C . GLY C 3 41 ? 4.363 -0.836 35.004 1.00 31.83 41 GLY L C 1
ATOM 2998 O O . GLY C 3 41 ? 4.075 0.367 35.017 1.00 33.35 41 GLY L O 1
ATOM 2999 N N . LYS C 3 42 ? 4.348 -1.564 33.879 1.00 29.83 42 LYS L N 1
ATOM 3000 C CA . LYS C 3 42 ? 3.985 -0.992 32.602 1.00 27.97 42 LYS L CA 1
ATOM 3001 C C . LYS C 3 42 ? 2.781 -1.707 32.005 1.00 25.03 42 LYS L C 1
ATOM 3002 O O . LYS C 3 42 ? 2.442 -2.842 32.385 1.00 24.36 42 LYS L O 1
ATOM 3008 N N . ALA C 3 43 ? 2.161 -1.058 31.039 1.00 23.17 43 ALA L N 1
ATOM 3009 C CA . ALA C 3 43 ? 1.049 -1.647 30.321 1.00 23.52 43 ALA L CA 1
ATOM 3010 C C . ALA C 3 43 ? 1.535 -2.726 29.323 1.00 22.80 43 ALA L C 1
ATOM 3011 O O . ALA C 3 43 ? 2.650 -2.641 28.764 1.00 22.97 43 ALA L O 1
ATOM 3013 N N . PRO C 3 44 ? 0.685 -3.717 29.061 1.00 22.15 44 PRO L N 1
ATOM 3014 C CA . PRO C 3 44 ? 1.014 -4.696 28.015 1.00 22.41 44 PRO L CA 1
ATOM 3015 C C . PRO C 3 44 ? 1.175 -4.003 26.639 1.00 22.97 44 PRO L C 1
ATOM 3016 O O . PRO C 3 44 ? 0.665 -2.907 26.388 1.00 23.30 44 PRO L O 1
ATOM 3020 N N . LYS C 3 45 ? 1.947 -4.619 25.794 1.00 22.60 45 LYS L N 1
ATOM 3021 C CA . LYS C 3 45 ? 2.239 -4.124 24.461 1.00 23.00 45 LYS L CA 1
ATOM 3022 C C . LYS C 3 45 ? 1.835 -5.227 23.476 1.00 20.91 45 LYS L C 1
ATOM 3023 O O . LYS C 3 45 ? 2.261 -6.369 23.645 1.00 20.24 45 LYS L O 1
ATOM 3029 N N . LEU C 3 46 ? 1.051 -4.899 22.451 1.00 19.89 46 LEU L N 1
ATOM 3030 C CA . LEU C 3 46 ? 0.662 -5.876 21.432 1.00 20.07 46 LEU L CA 1
ATOM 3031 C C . LEU C 3 46 ? 1.859 -6.273 20.540 1.00 20.74 46 LEU L C 1
ATOM 3032 O O . LEU C 3 46 ? 2.541 -5.406 20.009 1.00 21.35 46 LEU L O 1
ATOM 3037 N N . LEU C 3 47 ? 2.100 -7.574 20.366 1.00 20.56 47 LEU L N 1
ATOM 3038 C CA . LEU C 3 47 ? 3.168 -8.072 19.511 1.00 21.61 47 LEU L CA 1
ATOM 3039 C C . LEU C 3 47 ? 2.608 -8.680 18.225 1.00 22.37 47 LEU L C 1
ATOM 3040 O O . LEU C 3 47 ? 3.143 -8.461 17.128 1.00 23.24 47 LEU L O 1
ATOM 3045 N N . ILE C 3 48 ? 1.602 -9.546 18.379 1.00 21.29 48 ILE L N 1
ATOM 3046 C CA . ILE C 3 48 ? 1.058 -10.334 17.285 1.00 21.60 48 ILE L CA 1
ATOM 3047 C C . ILE C 3 48 ? -0.454 -10.341 17.409 1.00 21.78 48 ILE L C 1
ATOM 3048 O O . ILE C 3 48 ? -0.950 -10.579 18.503 1.00 21.74 48 ILE L O 1
ATOM 3053 N N . TYR C 3 49 ? -1.186 -10.231 16.291 1.00 21.81 49 TYR L N 1
ATOM 3054 C CA . TYR C 3 49 ? -2.641 -10.404 16.291 1.00 22.59 49 TYR L CA 1
ATOM 3055 C C . TYR C 3 49 ? -3.028 -11.432 15.209 1.00 22.99 49 TYR L C 1
ATOM 3056 O O . TYR C 3 49 ? -2.225 -11.744 14.313 1.00 23.62 49 TYR L O 1
ATOM 3065 N N . LYS C 3 50 ? -4.237 -11.992 15.307 1.00 22.61 50 LYS L N 1
ATOM 3066 C CA . LYS C 3 50 ? -4.725 -13.023 14.385 1.00 23.29 50 LYS L CA 1
ATOM 3067 C C . LYS C 3 50 ? -3.731 -14.198 14.239 1.00 24.20 50 LYS L C 1
ATOM 3068 O O . LYS C 3 50 ? -3.469 -14.690 13.123 1.00 24.21 50 LYS L O 1
ATOM 3074 N N . ALA C 3 51 ? -3.156 -14.611 15.393 1.00 24.18 51 ALA L N 1
ATOM 3075 C CA . ALA C 3 51 ? -2.208 -15.727 15.588 1.00 25.04 51 ALA L CA 1
ATOM 3076 C C . ALA C 3 51 ? -0.812 -15.544 14.969 1.00 25.51 51 ALA L C 1
ATOM 3077 O O . ALA C 3 51 ? 0.155 -16.016 15.568 1.00 25.40 51 ALA L O 1
ATOM 3079 N N . SER C 3 52 ? -0.676 -14.846 13.828 1.00 26.32 52 SER L N 1
ATOM 3080 C CA . SER C 3 52 ? 0.619 -14.742 13.165 1.00 27.04 52 SER L CA 1
ATOM 3081 C C . SER C 3 52 ? 0.935 -13.399 12.552 1.00 27.06 52 SER L C 1
ATOM 3082 O O . SER C 3 52 ? 2.025 -13.270 11.986 1.00 27.75 52 SER L O 1
ATOM 3085 N N . SER C 3 53 ? 0.031 -12.398 12.642 1.00 26.25 53 SER L N 1
ATOM 3086 C CA . SER C 3 53 ? 0.330 -11.094 12.028 1.00 26.16 53 SER L CA 1
ATOM 3087 C C . SER C 3 53 ? 1.156 -10.235 12.963 1.00 26.25 53 SER L C 1
ATOM 3088 O O . SER C 3 53 ? 0.737 -9.963 14.079 1.00 25.98 53 SER L O 1
ATOM 3091 N N . LEU C 3 54 ? 2.338 -9.844 12.528 1.00 26.70 54 LEU L N 1
ATOM 3092 C CA . LEU C 3 54 ? 3.238 -9.039 13.338 1.00 28.23 54 LEU L CA 1
ATOM 3093 C C . LEU C 3 54 ? 2.765 -7.591 13.374 1.00 29.06 54 LEU L C 1
ATOM 3094 O O . LEU C 3 54 ? 2.536 -6.984 12.328 1.00 29.01 54 LEU L O 1
ATOM 3099 N N . GLU C 3 55 ? 2.601 -7.047 14.589 1.00 29.42 55 GLU L N 1
ATOM 3100 C CA . GLU C 3 55 ? 2.165 -5.669 14.785 1.00 30.57 55 GLU L CA 1
ATOM 3101 C C . GLU C 3 55 ? 3.238 -4.684 14.301 1.00 32.40 55 GLU L C 1
ATOM 3102 O O . GLU C 3 55 ? 4.431 -4.963 14.404 1.00 32.30 55 GLU L O 1
ATOM 3108 N N . SER C 3 56 ? 2.808 -3.563 13.720 1.00 33.94 56 SER L N 1
ATOM 3109 C CA . SER C 3 56 ? 3.674 -2.497 13.223 1.00 36.28 56 SER L CA 1
ATOM 3110 C C . SER C 3 56 ? 4.629 -2.011 14.311 1.00 36.49 56 SER L C 1
ATOM 3111 O O . SER C 3 56 ? 4.211 -1.770 15.438 1.00 37.35 56 SER L O 1
ATOM 3114 N N . GLY C 3 57 ? 5.912 -1.957 13.994 1.00 36.04 57 GLY L N 1
ATOM 3115 C CA . GLY C 3 57 ? 6.922 -1.518 14.945 1.00 35.98 57 GLY L CA 1
ATOM 3116 C C . GLY C 3 57 ? 7.537 -2.620 15.787 1.00 35.91 57 GLY L C 1
ATOM 3117 O O . GLY C 3 57 ? 8.533 -2.376 16.467 1.00 36.91 57 GLY L O 1
ATOM 3118 N N . VAL C 3 58 ? 6.943 -3.835 15.775 1.00 34.27 58 VAL L N 1
ATOM 3119 C CA . VAL C 3 58 ? 7.459 -4.967 16.549 1.00 33.26 58 VAL L CA 1
ATOM 3120 C C . VAL C 3 58 ? 8.564 -5.687 15.753 1.00 33.75 58 VAL L C 1
ATOM 3121 O O . VAL C 3 58 ? 8.383 -5.991 14.573 1.00 33.88 58 VAL L O 1
ATOM 3125 N N . PRO C 3 59 ? 9.722 -5.946 16.379 1.00 33.86 59 PRO L N 1
ATOM 3126 C CA . PRO C 3 59 ? 10.810 -6.629 15.655 1.00 34.02 59 PRO L CA 1
ATOM 3127 C C . PRO C 3 59 ? 10.432 -8.001 15.102 1.00 34.50 59 PRO L C 1
ATOM 3128 O O . PRO C 3 59 ? 9.625 -8.737 15.689 1.00 34.76 59 PRO L O 1
ATOM 3132 N N . SER C 3 60 ? 11.037 -8.348 13.963 1.00 34.10 60 SER L N 1
ATOM 3133 C CA . SER C 3 60 ? 10.751 -9.581 13.238 1.00 34.47 60 SER L CA 1
ATOM 3134 C C . SER C 3 60 ? 11.247 -10.847 13.927 1.00 32.86 60 SER L C 1
ATOM 3135 O O . SER C 3 60 ? 10.867 -11.937 13.498 1.00 32.84 60 SER L O 1
ATOM 3138 N N . ARG C 3 61 ? 12.047 -10.724 15.001 1.00 31.79 61 ARG L N 1
ATOM 3139 C CA . ARG C 3 61 ? 12.444 -11.901 15.767 1.00 30.80 61 ARG L CA 1
ATOM 3140 C C . ARG C 3 61 ? 11.247 -12.548 16.493 1.00 30.43 61 ARG L C 1
ATOM 3141 O O . ARG C 3 61 ? 11.366 -13.683 16.938 1.00 30.89 61 ARG L O 1
ATOM 3149 N N . PHE C 3 62 ? 10.088 -11.846 16.579 1.00 29.34 62 PHE L N 1
ATOM 3150 C CA . PHE C 3 62 ? 8.865 -12.366 17.163 1.00 29.27 62 PHE L CA 1
ATOM 3151 C C . PHE C 3 62 ? 7.988 -12.927 16.056 1.00 30.30 62 PHE L C 1
ATOM 3152 O O . PHE C 3 62 ? 7.729 -12.258 15.048 1.00 30.28 62 PHE L O 1
ATOM 3160 N N . SER C 3 63 ? 7.532 -14.159 16.242 1.00 30.33 63 SER L N 1
ATOM 3161 C CA . SER C 3 63 ? 6.630 -14.769 15.275 1.00 30.18 63 SER L CA 1
ATOM 3162 C C . SER C 3 63 ? 5.635 -15.655 15.975 1.00 29.36 63 SER L C 1
ATOM 3163 O O . SER C 3 63 ? 5.933 -16.239 17.012 1.00 29.32 63 SER L O 1
ATOM 3166 N N . GLY C 3 64 ? 4.434 -15.682 15.446 1.00 28.57 64 GLY L N 1
ATOM 3167 C CA . GLY C 3 64 ? 3.375 -16.486 16.015 1.00 29.02 64 GLY L CA 1
ATOM 3168 C C . GLY C 3 64 ? 2.901 -17.507 15.015 1.00 29.09 64 GLY L C 1
ATOM 3169 O O . GLY C 3 64 ? 2.929 -17.244 13.818 1.00 28.64 64 GLY L O 1
ATOM 3170 N N . SER C 3 65 ? 2.441 -18.665 15.497 1.00 29.63 65 SER L N 1
ATOM 3171 C CA . SER C 3 65 ? 1.863 -19.693 14.636 1.00 31.30 65 SER L CA 1
ATOM 3172 C C . SER C 3 65 ? 0.764 -20.452 15.386 1.00 31.78 65 SER L C 1
ATOM 3173 O O . SER C 3 65 ? 0.669 -20.381 16.616 1.00 31.60 65 SER L O 1
ATOM 3176 N N . GLY C 3 66 ? -0.108 -21.106 14.636 1.00 32.43 66 GLY L N 1
ATOM 3177 C CA . GLY C 3 66 ? -1.191 -21.870 15.228 1.00 33.05 66 GLY L CA 1
ATOM 3178 C C . GLY C 3 66 ? -2.570 -21.527 14.729 1.00 33.82 66 GLY L C 1
ATOM 3179 O O . GLY C 3 66 ? -2.796 -20.478 14.116 1.00 34.03 66 GLY L O 1
ATOM 3180 N N . SER C 3 67 ? -3.508 -22.427 15.021 1.00 33.74 67 SER L N 1
ATOM 3181 C CA . SER C 3 67 ? -4.917 -22.302 14.681 1.00 34.17 67 SER L CA 1
ATOM 3182 C C . SER C 3 67 ? -5.712 -23.246 15.587 1.00 33.95 67 SER L C 1
ATOM 3183 O O . SER C 3 67 ? -5.173 -24.237 16.080 1.00 34.86 67 SER L O 1
ATOM 3186 N N . GLY C 3 68 ? -6.993 -22.972 15.756 1.00 33.12 68 GLY L N 1
ATOM 3187 C CA . GLY C 3 68 ? -7.864 -23.844 16.530 1.00 32.98 68 GLY L CA 1
ATOM 3188 C C . GLY C 3 68 ? -7.624 -23.830 18.021 1.00 31.90 68 GLY L C 1
ATOM 3189 O O . GLY C 3 68 ? -8.149 -22.960 18.707 1.00 31.99 68 GLY L O 1
ATOM 3190 N N . THR C 3 69 ? -6.872 -24.817 18.549 1.00 30.91 69 THR L N 1
ATOM 3191 C CA . THR C 3 69 ? -6.621 -24.889 19.993 1.00 31.10 69 THR L CA 1
ATOM 3192 C C . THR C 3 69 ? -5.145 -24.835 20.411 1.00 31.57 69 THR L C 1
ATOM 3193 O O . THR C 3 69 ? -4.866 -24.924 21.609 1.00 32.06 69 THR L O 1
ATOM 3197 N N . GLU C 3 70 ? -4.206 -24.738 19.463 1.00 31.00 70 GLU L N 1
ATOM 3198 C CA . GLU C 3 70 ? -2.781 -24.757 19.812 1.00 30.77 70 GLU L CA 1
ATOM 3199 C C . GLU C 3 70 ? -2.024 -23.647 19.115 1.00 29.38 70 GLU L C 1
ATOM 3200 O O . GLU C 3 70 ? -2.104 -23.492 17.892 1.00 29.67 70 GLU L O 1
ATOM 3206 N N . PHE C 3 71 ? -1.368 -22.810 19.899 1.00 28.10 71 PHE L N 1
ATOM 3207 C CA . PHE C 3 71 ? -0.664 -21.639 19.378 1.00 27.35 71 PHE L CA 1
ATOM 3208 C C . PHE C 3 71 ? 0.693 -21.483 20.023 1.00 27.52 71 PHE L C 1
ATOM 3209 O O . PHE C 3 71 ? 0.868 -21.852 21.185 1.00 28.23 71 PHE L O 1
ATOM 3217 N N . THR C 3 72 ? 1.665 -20.942 19.280 1.00 27.04 72 THR L N 1
ATOM 3218 C CA . THR C 3 72 ? 2.990 -20.695 19.838 1.00 26.92 72 THR L CA 1
ATOM 3219 C C . THR C 3 72 ? 3.469 -19.294 19.506 1.00 26.85 72 THR L C 1
ATOM 3220 O O . THR C 3 72 ? 3.109 -18.740 18.464 1.00 27.00 72 THR L O 1
ATOM 3224 N N . LEU C 3 73 ? 4.309 -18.736 20.387 1.00 25.67 73 LEU L N 1
ATOM 3225 C CA . LEU C 3 73 ? 5.012 -17.469 20.194 1.00 25.89 73 LEU L CA 1
ATOM 3226 C C . LEU C 3 73 ? 6.474 -17.851 20.257 1.00 27.69 73 LEU L C 1
ATOM 3227 O O . LEU C 3 73 ? 6.905 -18.487 21.218 1.00 27.95 73 LEU L O 1
ATOM 3232 N N . THR C 3 74 ? 7.232 -17.497 19.232 1.00 28.62 74 THR L N 1
ATOM 3233 C CA . THR C 3 74 ? 8.637 -17.829 19.170 1.00 30.26 74 THR L CA 1
ATOM 3234 C C . THR C 3 74 ? 9.425 -16.550 19.069 1.00 31.78 74 THR L C 1
ATOM 3235 O O . THR C 3 74 ? 9.065 -15.643 18.316 1.00 32.71 74 THR L O 1
ATOM 3239 N N . ILE C 3 75 ? 10.483 -16.468 19.842 1.00 32.10 75 ILE L N 1
ATOM 3240 C CA . ILE C 3 75 ? 11.389 -15.340 19.791 1.00 33.54 75 ILE L CA 1
ATOM 3241 C C . ILE C 3 75 ? 12.716 -15.975 19.361 1.00 35.27 75 ILE L C 1
ATOM 3242 O O . ILE C 3 75 ? 13.262 -16.793 20.095 1.00 35.93 75 ILE L O 1
ATOM 3247 N N . SER C 3 76 ? 13.181 -15.674 18.163 1.00 36.13 76 SER L N 1
ATOM 3248 C CA . SER C 3 76 ? 14.432 -16.237 17.665 1.00 38.11 76 SER L CA 1
ATOM 3249 C C . SER C 3 76 ? 15.566 -15.285 18.073 1.00 39.61 76 SER L C 1
ATOM 3250 O O . SER C 3 76 ? 15.431 -14.084 17.878 1.00 40.58 76 SER L O 1
ATOM 3253 N N . SER C 3 77 ? 16.649 -15.792 18.657 1.00 39.81 77 SER L N 1
ATOM 3254 C CA . SER C 3 77 ? 17.769 -14.947 19.099 1.00 39.73 77 SER L CA 1
ATOM 3255 C C . SER C 3 77 ? 17.307 -13.801 20.043 1.00 38.77 77 SER L C 1
ATOM 3256 O O . SER C 3 77 ? 17.149 -12.639 19.651 1.00 39.27 77 SER L O 1
ATOM 3259 N N . LEU C 3 78 ? 17.003 -14.187 21.271 1.00 36.62 78 LEU L N 1
ATOM 3260 C CA . LEU C 3 78 ? 16.522 -13.336 22.335 1.00 35.16 78 LEU L CA 1
ATOM 3261 C C . LEU C 3 78 ? 17.475 -12.154 22.595 1.00 33.57 78 LEU L C 1
ATOM 3262 O O . LEU C 3 78 ? 18.701 -12.317 22.576 1.00 33.22 78 LEU L O 1
ATOM 3267 N N . GLN C 3 79 ? 16.908 -10.968 22.831 1.00 31.77 79 GLN L N 1
ATOM 3268 C CA A GLN C 3 79 ? 17.677 -9.757 23.119 0.50 31.56 79 GLN L CA 1
ATOM 3269 C CA B GLN C 3 79 ? 17.689 -9.763 23.117 0.50 31.77 79 GLN L CA 1
ATOM 3270 C C . GLN C 3 79 ? 17.374 -9.243 24.541 1.00 31.64 79 GLN L C 1
ATOM 3271 O O . GLN C 3 79 ? 16.336 -9.587 25.099 1.00 30.90 79 GLN L O 1
ATOM 3282 N N . PRO C 3 80 ? 18.245 -8.412 25.167 1.00 31.92 80 PRO L N 1
ATOM 3283 C CA . PRO C 3 80 ? 17.939 -7.918 26.530 1.00 31.84 80 PRO L CA 1
ATOM 3284 C C . PRO C 3 80 ? 16.543 -7.305 26.738 1.00 31.07 80 PRO L C 1
ATOM 3285 O O . PRO C 3 80 ? 15.974 -7.465 27.804 1.00 31.61 80 PRO L O 1
ATOM 3289 N N . ASP C 3 81 ? 15.990 -6.623 25.731 1.00 29.77 81 ASP L N 1
ATOM 3290 C CA . ASP C 3 81 ? 14.652 -6.027 25.824 1.00 29.50 81 ASP L CA 1
ATOM 3291 C C . ASP C 3 81 ? 13.521 -7.084 25.927 1.00 28.52 81 ASP L C 1
ATOM 3292 O O . ASP C 3 81 ? 12.383 -6.737 26.249 1.00 28.89 81 ASP L O 1
ATOM 3297 N N . ASP C 3 82 ? 13.813 -8.353 25.625 1.00 27.32 82 ASP L N 1
ATOM 3298 C CA . ASP C 3 82 ? 12.779 -9.385 25.582 1.00 26.93 82 ASP L CA 1
ATOM 3299 C C . ASP C 3 82 ? 12.509 -10.098 26.897 1.00 25.07 82 ASP L C 1
ATOM 3300 O O . ASP C 3 82 ? 11.576 -10.892 26.945 1.00 24.50 82 ASP L O 1
ATOM 3305 N N . PHE C 3 83 ? 13.301 -9.835 27.964 1.00 24.70 83 PHE L N 1
ATOM 3306 C CA . PHE C 3 83 ? 13.036 -10.474 29.252 1.00 24.04 83 PHE L CA 1
ATOM 3307 C C . PHE C 3 83 ? 11.847 -9.717 29.815 1.00 23.96 83 PHE L C 1
ATOM 3308 O O . PHE C 3 83 ? 11.920 -8.515 30.036 1.00 24.67 83 PHE L O 1
ATOM 3316 N N . ALA C 3 84 ? 10.711 -10.396 29.898 1.00 22.68 84 ALA L N 1
ATOM 3317 C CA . ALA C 3 84 ? 9.440 -9.794 30.271 1.00 21.96 84 ALA L CA 1
ATOM 3318 C C . ALA C 3 84 ? 8.407 -10.953 30.481 1.00 22.01 84 ALA L C 1
ATOM 3319 O O . ALA C 3 84 ? 8.784 -12.125 30.388 1.00 22.05 84 ALA L O 1
ATOM 3321 N N . THR C 3 85 ? 7.138 -10.645 30.806 1.00 21.38 85 THR L N 1
ATOM 3322 C CA . THR C 3 85 ? 6.093 -11.639 30.853 1.00 21.61 85 THR L CA 1
ATOM 3323 C C . THR C 3 85 ? 5.307 -11.544 29.532 1.00 21.37 85 THR L C 1
ATOM 3324 O O . THR C 3 85 ? 5.163 -10.459 28.956 1.00 21.87 85 THR L O 1
ATOM 3328 N N . TYR C 3 86 ? 4.866 -12.680 29.021 1.00 20.04 86 TYR L N 1
ATOM 3329 C CA . TYR C 3 86 ? 4.111 -12.732 27.771 1.00 20.55 86 TYR L CA 1
ATOM 3330 C C . TYR C 3 86 ? 2.739 -13.315 28.049 1.00 21.54 86 TYR L C 1
ATOM 3331 O O . TYR C 3 86 ? 2.642 -14.268 28.815 1.00 22.83 86 TYR L O 1
ATOM 3340 N N . TYR C 3 87 ? 1.683 -12.749 27.451 1.00 20.21 87 TYR L N 1
ATOM 3341 C CA . TYR C 3 87 ? 0.330 -13.267 27.640 1.00 20.11 87 TYR L CA 1
ATOM 3342 C C . TYR C 3 87 ? -0.334 -13.488 26.294 1.00 21.34 87 TYR L C 1
ATOM 3343 O O . TYR C 3 87 ? -0.183 -12.660 25.395 1.00 22.42 87 TYR L O 1
ATOM 3352 N N . CYS C 3 88 ? -1.173 -14.520 26.193 1.00 20.47 88 CYS L N 1
ATOM 3353 C CA . CYS C 3 88 ? -1.975 -14.723 24.996 1.00 21.30 88 CYS L CA 1
ATOM 3354 C C . CYS C 3 88 ? -3.419 -14.290 25.332 1.00 21.36 88 CYS L C 1
ATOM 3355 O O . CYS C 3 88 ? -3.790 -14.189 26.506 1.00 21.68 88 CYS L O 1
ATOM 3358 N N . GLN C 3 89 ? -4.179 -13.933 24.314 1.00 19.96 89 GLN L N 1
ATOM 3359 C CA . GLN C 3 89 ? -5.556 -13.484 24.472 1.00 19.53 89 GLN L CA 1
ATOM 3360 C C . GLN C 3 89 ? -6.394 -14.097 23.360 1.00 19.31 89 GLN L C 1
ATOM 3361 O O . GLN C 3 89 ? -6.012 -13.992 22.189 1.00 18.72 89 GLN L O 1
ATOM 3367 N N . GLN C 3 90 ? -7.577 -14.650 23.699 1.00 19.14 90 GLN L N 1
ATOM 3368 C CA . GLN C 3 90 ? -8.480 -15.084 22.656 1.00 19.34 90 GLN L CA 1
ATOM 3369 C C . GLN C 3 90 ? -9.581 -14.029 22.490 1.00 19.37 90 GLN L C 1
ATOM 3370 O O . GLN C 3 90 ? -10.066 -13.448 23.475 1.00 18.69 90 GLN L O 1
ATOM 3376 N N . TYR C 3 91 ? -9.978 -13.789 21.244 1.00 19.36 91 TYR L N 1
ATOM 3377 C CA . TYR C 3 91 ? -11.093 -12.893 20.962 1.00 20.51 91 TYR L CA 1
ATOM 3378 C C . TYR C 3 91 ? -12.016 -13.527 19.924 1.00 22.36 91 TYR L C 1
ATOM 3379 O O . TYR C 3 91 ? -12.558 -12.842 19.068 1.00 23.03 91 TYR L O 1
ATOM 3388 N N . ASN C 3 92 ? -12.223 -14.842 20.033 1.00 22.82 92 ASN L N 1
ATOM 3389 C CA . ASN C 3 92 ? -13.135 -15.583 19.182 1.00 24.05 92 ASN L CA 1
ATOM 3390 C C . ASN C 3 92 ? -14.548 -15.340 19.732 1.00 24.87 92 ASN L C 1
ATOM 3391 O O . ASN C 3 92 ? -15.455 -14.994 18.972 1.00 24.92 92 ASN L O 1
ATOM 3396 N N . ILE C 3 93 ? -14.738 -15.507 21.062 1.00 25.06 93 ILE L N 1
ATOM 3397 C CA . ILE C 3 93 ? -16.065 -15.345 21.673 1.00 26.52 93 ILE L CA 1
ATOM 3398 C C . ILE C 3 93 ? -15.971 -14.654 23.028 1.00 26.65 93 ILE L C 1
ATOM 3399 O O . ILE C 3 93 ? -14.926 -14.697 23.675 1.00 27.26 93 ILE L O 1
ATOM 3404 N N . TYR C 3 94 ? -17.083 -14.094 23.488 1.00 26.12 94 TYR L N 1
ATOM 3405 C CA . TYR C 3 94 ? -17.150 -13.482 24.797 1.00 25.50 94 TYR L CA 1
ATOM 3406 C C . TYR C 3 94 ? -17.283 -14.563 25.886 1.00 24.36 94 TYR L C 1
ATOM 3407 O O . TYR C 3 94 ? -17.997 -15.540 25.700 1.00 24.70 94 TYR L O 1
ATOM 3416 N N . PRO C 3 95 ? -16.751 -14.306 27.086 1.00 23.01 95 PRO L N 1
ATOM 3417 C CA . PRO C 3 95 ? -15.889 -13.163 27.406 1.00 21.80 95 PRO L CA 1
ATOM 3418 C C . PRO C 3 95 ? -14.498 -13.350 26.817 1.00 21.48 95 PRO L C 1
ATOM 3419 O O . PRO C 3 95 ? -14.018 -14.485 26.681 1.00 21.68 95 PRO L O 1
ATOM 3423 N N . ILE C 3 96 ? -13.834 -12.230 26.463 1.00 20.66 96 ILE L N 1
ATOM 3424 C CA . ILE C 3 96 ? -12.421 -12.231 26.062 1.00 19.53 96 ILE L CA 1
ATOM 3425 C C . ILE C 3 96 ? -11.622 -12.774 27.277 1.00 20.09 96 ILE L C 1
ATOM 3426 O O . ILE C 3 96 ? -11.943 -12.446 28.422 1.00 19.35 96 ILE L O 1
ATOM 3431 N N . THR C 3 97 ? -10.699 -13.707 27.024 1.00 20.74 97 THR L N 1
ATOM 3432 C CA . THR C 3 97 ? -9.914 -14.321 28.077 1.00 20.88 97 THR L CA 1
ATOM 3433 C C . THR C 3 97 ? -8.457 -14.326 27.697 1.00 20.89 97 THR L C 1
ATOM 3434 O O . THR C 3 97 ? -8.111 -14.412 26.521 1.00 20.48 97 THR L O 1
ATOM 3438 N N . PHE C 3 98 ? -7.608 -14.340 28.721 1.00 20.92 98 PHE L N 1
ATOM 3439 C CA . PHE C 3 98 ? -6.166 -14.316 28.598 1.00 20.14 98 PHE L CA 1
ATOM 3440 C C . PHE C 3 98 ? -5.554 -15.562 29.217 1.00 20.92 98 PHE L C 1
ATOM 3441 O O . PHE C 3 98 ? -6.113 -16.124 30.162 1.00 20.74 98 PHE L O 1
ATOM 3449 N N . GLY C 3 99 ? -4.396 -15.948 28.703 1.00 21.68 99 GLY L N 1
ATOM 3450 C CA . GLY C 3 99 ? -3.572 -16.996 29.297 1.00 22.61 99 GLY L CA 1
ATOM 3451 C C . GLY C 3 99 ? -2.975 -16.471 30.604 1.00 23.24 99 GLY L C 1
ATOM 3452 O O . GLY C 3 99 ? -2.980 -15.260 30.867 1.00 22.59 99 GLY L O 1
ATOM 3453 N N . GLY C 3 100 ? -2.447 -17.377 31.429 1.00 23.67 100 GLY L N 1
ATOM 3454 C CA . GLY C 3 100 ? -1.910 -17.009 32.736 1.00 24.30 100 GLY L CA 1
ATOM 3455 C C . GLY C 3 100 ? -0.561 -16.320 32.770 1.00 25.06 100 GLY L C 1
ATOM 3456 O O . GLY C 3 100 ? -0.130 -15.857 33.823 1.00 25.75 100 GLY L O 1
ATOM 3457 N N . GLY C 3 101 ? 0.105 -16.246 31.631 1.00 24.53 101 GLY L N 1
ATOM 3458 C CA . GLY C 3 101 ? 1.392 -15.589 31.518 1.00 24.34 101 GLY L CA 1
ATOM 3459 C C . GLY C 3 101 ? 2.561 -16.542 31.547 1.00 24.82 101 GLY L C 1
ATOM 3460 O O . GLY C 3 101 ? 2.483 -17.614 32.161 1.00 25.32 101 GLY L O 1
ATOM 3461 N N . THR C 3 102 ? 3.651 -16.157 30.859 1.00 23.97 102 THR L N 1
ATOM 3462 C CA . THR C 3 102 ? 4.901 -16.894 30.853 1.00 24.26 102 THR L CA 1
ATOM 3463 C C . THR C 3 102 ? 5.979 -15.851 31.109 1.00 24.70 102 THR L C 1
ATOM 3464 O O . THR C 3 102 ? 6.158 -14.933 30.291 1.00 24.38 102 THR L O 1
ATOM 3468 N N . LYS C 3 103 ? 6.721 -16.013 32.206 1.00 23.89 103 LYS L N 1
ATOM 3469 C CA . LYS C 3 103 ? 7.806 -15.104 32.502 1.00 25.00 103 LYS L CA 1
ATOM 3470 C C . LYS C 3 103 ? 9.107 -15.579 31.853 1.00 24.37 103 LYS L C 1
ATOM 3471 O O . LYS C 3 103 ? 9.551 -16.697 32.108 1.00 25.42 103 LYS L O 1
ATOM 3477 N N . VAL C 3 104 ? 9.721 -14.733 31.036 1.00 22.53 104 VAL L N 1
ATOM 3478 C CA . VAL C 3 104 ? 11.001 -15.030 30.417 1.00 23.10 104 VAL L CA 1
ATOM 3479 C C . VAL C 3 104 ? 12.098 -14.338 31.230 1.00 23.51 104 VAL L C 1
ATOM 3480 O O . VAL C 3 104 ? 12.196 -13.107 31.246 1.00 23.31 104 VAL L O 1
ATOM 3484 N N . GLU C 3 105 ? 12.909 -15.131 31.923 1.00 23.86 105 GLU L N 1
ATOM 3485 C CA . GLU C 3 105 ? 13.947 -14.580 32.789 1.00 25.27 105 GLU L CA 1
ATOM 3486 C C . GLU C 3 105 ? 15.369 -14.975 32.353 1.00 26.52 105 GLU L C 1
ATOM 3487 O O . GLU C 3 105 ? 15.557 -15.882 31.526 1.00 27.04 105 GLU L O 1
ATOM 3493 N N . ILE C 3 106 ? 16.348 -14.208 32.843 1.00 26.33 106 ILE L N 1
ATOM 3494 C CA . ILE C 3 106 ? 17.756 -14.332 32.485 1.00 27.70 106 ILE L CA 1
ATOM 3495 C C . ILE C 3 106 ? 18.425 -15.500 33.157 1.00 28.59 106 ILE L C 1
ATOM 3496 O O . ILE C 3 106 ? 18.489 -15.584 34.388 1.00 28.96 106 ILE L O 1
ATOM 3501 N N . LYS C 3 107 ? 18.941 -16.406 32.345 1.00 29.19 107 LYS L N 1
ATOM 3502 C CA . LYS C 3 107 ? 19.688 -17.543 32.839 1.00 29.69 107 LYS L CA 1
ATOM 3503 C C . LYS C 3 107 ? 21.064 -17.057 33.255 1.00 29.80 107 LYS L C 1
ATOM 3504 O O . LYS C 3 107 ? 21.689 -16.265 32.547 1.00 30.37 107 LYS L O 1
ATOM 3510 N N . ARG C 3 108 ? 21.538 -17.522 34.400 1.00 29.25 108 ARG L N 1
ATOM 3511 C CA . ARG C 3 108 ? 22.898 -17.232 34.883 1.00 28.66 108 ARG L CA 1
ATOM 3512 C C . ARG C 3 108 ? 23.374 -18.437 35.685 1.00 29.34 108 ARG L C 1
ATOM 3513 O O . ARG C 3 108 ? 22.610 -19.393 35.843 1.00 29.23 108 ARG L O 1
ATOM 3521 N N . THR C 3 109 ? 24.628 -18.423 36.175 1.00 29.79 109 THR L N 1
ATOM 3522 C CA . THR C 3 109 ? 25.136 -19.552 36.959 1.00 30.38 109 THR L CA 1
ATOM 3523 C C . THR C 3 109 ? 24.452 -19.657 38.316 1.00 30.16 109 THR L C 1
ATOM 3524 O O . THR C 3 109 ? 24.002 -18.652 38.878 1.00 29.63 109 THR L O 1
ATOM 3528 N N . VAL C 3 110 ? 24.367 -20.875 38.863 1.00 29.93 110 VAL L N 1
ATOM 3529 C CA . VAL C 3 110 ? 23.778 -21.078 40.188 1.00 30.16 110 VAL L CA 1
ATOM 3530 C C . VAL C 3 110 ? 24.567 -20.266 41.249 1.00 30.02 110 VAL L C 1
ATOM 3531 O O . VAL C 3 110 ? 25.795 -20.149 41.152 1.00 30.01 110 VAL L O 1
ATOM 3535 N N . ALA C 3 111 ? 23.849 -19.610 42.161 1.00 29.03 111 ALA L N 1
ATOM 3536 C CA . ALA C 3 111 ? 24.443 -18.823 43.233 1.00 28.25 111 ALA L CA 1
ATOM 3537 C C . ALA C 3 111 ? 23.672 -19.150 44.502 1.00 27.77 111 ALA L C 1
ATOM 3538 O O . ALA C 3 111 ? 22.449 -18.971 44.545 1.00 27.57 111 ALA L O 1
ATOM 3540 N N . ALA C 3 112 ? 24.359 -19.677 45.513 1.00 26.49 112 ALA L N 1
ATOM 3541 C CA . ALA C 3 112 ? 23.721 -19.971 46.793 1.00 26.62 112 ALA L CA 1
ATOM 3542 C C . ALA C 3 112 ? 23.377 -18.624 47.516 1.00 26.03 112 ALA L C 1
ATOM 3543 O O . ALA C 3 112 ? 24.118 -17.645 47.397 1.00 26.02 112 ALA L O 1
ATOM 3545 N N . PRO C 3 113 ? 22.301 -18.594 48.308 1.00 25.57 113 PRO L N 1
ATOM 3546 C CA . PRO C 3 113 ? 21.999 -17.370 49.066 1.00 25.83 113 PRO L CA 1
ATOM 3547 C C . PRO C 3 113 ? 22.948 -17.161 50.248 1.00 26.36 113 PRO L C 1
ATOM 3548 O O . PRO C 3 113 ? 23.447 -18.127 50.829 1.00 26.62 113 PRO L O 1
ATOM 3552 N N . SER C 3 114 ? 23.218 -15.890 50.568 1.00 25.73 114 SER L N 1
ATOM 3553 C CA . SER C 3 114 ? 23.910 -15.463 51.779 1.00 25.65 114 SER L CA 1
ATOM 3554 C C . SER C 3 114 ? 22.724 -15.222 52.729 1.00 24.56 114 SER L C 1
ATOM 3555 O O . SER C 3 114 ? 21.814 -14.468 52.377 1.00 24.05 114 SER L O 1
ATOM 3558 N N . VAL C 3 115 ? 22.687 -15.884 53.885 1.00 23.74 115 VAL L N 1
ATOM 3559 C CA . VAL C 3 115 ? 21.522 -15.797 54.774 1.00 23.82 115 VAL L CA 1
ATOM 3560 C C . VAL C 3 115 ? 21.823 -14.975 56.004 1.00 23.19 115 VAL L C 1
ATOM 3561 O O . VAL C 3 115 ? 22.905 -15.084 56.579 1.00 22.08 115 VAL L O 1
ATOM 3565 N N . PHE C 3 116 ? 20.897 -14.104 56.371 1.00 22.72 116 PHE L N 1
ATOM 3566 C CA . PHE C 3 116 ? 21.044 -13.244 57.544 1.00 22.63 116 PHE L CA 1
ATOM 3567 C C . PHE C 3 116 ? 19.757 -13.300 58.346 1.00 22.35 116 PHE L C 1
ATOM 3568 O O . PHE C 3 116 ? 18.673 -13.341 57.771 1.00 22.97 116 PHE L O 1
ATOM 3576 N N . ILE C 3 117 ? 19.858 -13.270 59.668 1.00 21.45 117 ILE L N 1
ATOM 3577 C CA . ILE C 3 11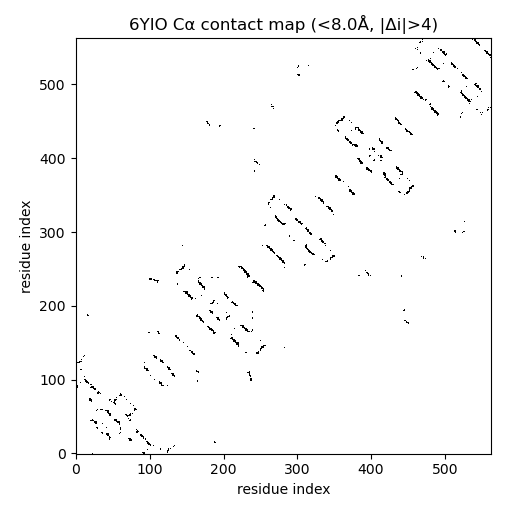7 ? 18.670 -13.240 60.537 1.00 20.85 117 ILE L CA 1
ATOM 3578 C C . ILE C 3 117 ? 18.764 -12.005 61.430 1.00 20.96 117 ILE L C 1
ATOM 3579 O O . ILE C 3 117 ? 19.850 -11.664 61.925 1.00 20.25 117 ILE L O 1
ATOM 3584 N N . PHE C 3 118 ? 17.630 -11.320 61.612 1.00 20.28 118 PHE L N 1
ATOM 3585 C CA . PHE C 3 118 ? 17.518 -10.126 62.423 1.00 20.80 118 PHE L CA 1
ATOM 3586 C C . PHE C 3 118 ? 16.446 -10.291 63.507 1.00 22.25 118 PHE L C 1
ATOM 3587 O O . PHE C 3 118 ? 15.262 -10.455 63.207 1.00 22.26 118 PHE L O 1
ATOM 3595 N N . PRO C 3 119 ? 16.842 -10.143 64.782 1.00 23.40 119 PRO L N 1
ATOM 3596 C CA . PRO C 3 119 ? 15.844 -10.106 65.855 1.00 23.30 119 PRO L CA 1
ATOM 3597 C C . PRO C 3 119 ? 15.006 -8.815 65.754 1.00 23.23 119 PRO L C 1
ATOM 3598 O O . PRO C 3 119 ? 15.413 -7.853 65.088 1.00 22.26 119 PRO L O 1
ATOM 3602 N N . PRO C 3 120 ? 13.847 -8.737 66.440 1.00 24.15 120 PRO L N 1
ATOM 3603 C CA . PRO C 3 120 ? 13.098 -7.474 66.443 1.00 24.97 120 PRO L CA 1
ATOM 3604 C C . PRO C 3 120 ? 13.889 -6.385 67.157 1.00 26.97 120 PRO L C 1
ATOM 3605 O O . PRO C 3 120 ? 14.623 -6.662 68.118 1.00 27.12 120 PRO L O 1
ATOM 3609 N N . SER C 3 121 ? 13.740 -5.145 66.699 1.00 27.54 121 SER L N 1
ATOM 3610 C CA . SER C 3 121 ? 14.389 -4.013 67.346 1.00 28.53 121 SER L CA 1
ATOM 3611 C C . SER C 3 121 ? 13.762 -3.786 68.730 1.00 29.71 121 SER L C 1
ATOM 3612 O O . SER C 3 121 ? 12.591 -4.120 68.956 1.00 29.43 121 SER L O 1
ATOM 3615 N N . ASP C 3 122 ? 14.522 -3.181 69.642 1.00 31.02 122 ASP L N 1
ATOM 3616 C CA . ASP C 3 122 ? 13.994 -2.832 70.962 1.00 32.53 122 ASP L CA 1
ATOM 3617 C C . ASP C 3 122 ? 12.881 -1.784 70.839 1.00 32.30 122 ASP L C 1
ATOM 3618 O O . ASP C 3 122 ? 11.908 -1.832 71.600 1.00 32.34 122 ASP L O 1
ATOM 3623 N N . GLU C 3 123 ? 12.981 -0.895 69.826 1.00 31.91 123 GLU L N 1
ATOM 3624 C CA . GLU C 3 123 ? 11.973 0.125 69.528 1.00 32.24 123 GLU L CA 1
ATOM 3625 C C . GLU C 3 123 ? 10.626 -0.517 69.153 1.00 31.45 123 GLU L C 1
ATOM 3626 O O . GLU C 3 123 ? 9.580 -0.039 69.603 1.00 31.85 123 GLU L O 1
ATOM 3632 N N . GLN C 3 124 ? 10.645 -1.604 68.346 1.00 29.80 124 GLN L N 1
ATOM 3633 C CA . GLN C 3 124 ? 9.398 -2.282 67.991 1.00 29.41 124 GLN L CA 1
ATOM 3634 C C . GLN C 3 124 ? 8.815 -3.015 69.211 1.00 30.58 124 GLN L C 1
ATOM 3635 O O . GLN C 3 124 ? 7.605 -2.974 69.447 1.00 29.95 124 GLN L O 1
ATOM 3641 N N . LEU C 3 125 ? 9.679 -3.696 69.981 1.00 32.37 125 LEU L N 1
ATOM 3642 C CA . LEU C 3 125 ? 9.260 -4.434 71.178 1.00 34.86 125 LEU L CA 1
ATOM 3643 C C . LEU C 3 125 ? 8.501 -3.510 72.160 1.00 38.82 125 LEU L C 1
ATOM 3644 O O . LEU C 3 125 ? 7.478 -3.917 72.720 1.00 39.64 125 LEU L O 1
ATOM 3649 N N . LYS C 3 126 ? 8.910 -2.229 72.238 1.00 40.71 126 LYS L N 1
ATOM 3650 C CA . LYS C 3 126 ? 8.234 -1.223 73.071 1.00 43.18 126 LYS L CA 1
ATOM 3651 C C . LYS C 3 126 ? 6.739 -1.049 72.738 1.00 44.84 126 LYS L C 1
ATOM 3652 O O . LYS C 3 126 ? 6.007 -0.530 73.579 1.00 45.97 126 LYS L O 1
ATOM 3658 N N . SER C 3 127 ? 6.275 -1.484 71.541 1.00 44.70 127 SER L N 1
ATOM 3659 C CA . SER C 3 127 ? 4.874 -1.339 71.126 1.00 45.13 127 SER L CA 1
ATOM 3660 C C . SER C 3 127 ? 4.014 -2.620 71.170 1.00 44.36 127 SER L C 1
ATOM 3661 O O . SER C 3 127 ? 2.835 -2.564 70.802 1.00 45.31 127 SER L O 1
ATOM 3664 N N . GLY C 3 128 ? 4.580 -3.746 71.595 1.00 42.48 128 GLY L N 1
ATOM 3665 C CA . GLY C 3 128 ? 3.802 -4.975 71.746 1.00 41.26 128 GLY L CA 1
ATOM 3666 C C . GLY C 3 128 ? 3.849 -6.038 70.665 1.00 39.68 128 GLY L C 1
ATOM 3667 O O . GLY C 3 128 ? 3.183 -7.070 70.797 1.00 39.63 128 GLY L O 1
ATOM 3668 N N . THR C 3 129 ? 4.631 -5.814 69.594 1.00 37.66 129 THR L N 1
ATOM 3669 C CA . THR C 3 129 ? 4.753 -6.773 68.492 1.00 36.37 129 THR L CA 1
ATOM 3670 C C . THR C 3 129 ? 6.220 -7.040 68.177 1.00 32.64 129 THR L C 1
ATOM 3671 O O . THR C 3 129 ? 7.070 -6.175 68.393 1.00 31.84 129 THR L O 1
ATOM 3675 N N . ALA C 3 130 ? 6.526 -8.257 67.728 1.00 30.51 130 ALA L N 1
ATOM 3676 C CA . ALA C 3 130 ? 7.875 -8.634 67.371 1.00 28.75 130 ALA L CA 1
ATOM 3677 C C . ALA C 3 130 ? 7.898 -9.141 65.925 1.00 27.59 130 ALA L C 1
ATOM 3678 O O . ALA C 3 130 ? 7.070 -9.967 65.534 1.00 29.02 130 ALA L O 1
ATOM 3680 N N . SER C 3 131 ? 8.792 -8.595 65.129 1.00 24.58 131 SER L N 1
ATOM 3681 C CA . SER C 3 131 ? 9.000 -9.052 63.766 1.00 23.26 131 SER L CA 1
ATOM 3682 C C . SER C 3 131 ? 10.424 -9.604 63.702 1.00 22.90 131 SER L C 1
ATOM 3683 O O . SER C 3 131 ? 11.376 -8.886 64.000 1.00 23.41 131 SER L O 1
ATOM 3686 N N . VAL C 3 132 ? 10.573 -10.872 63.323 1.00 21.35 132 VAL L N 1
ATOM 3687 C CA . VAL C 3 132 ? 11.901 -11.474 63.158 1.00 21.53 132 VAL L CA 1
ATOM 3688 C C . VAL C 3 132 ? 12.070 -11.572 61.637 1.00 21.56 132 VAL L C 1
ATOM 3689 O O . VAL C 3 132 ? 11.156 -12.045 60.950 1.00 21.34 132 VAL L O 1
ATOM 3693 N N . VAL C 3 133 ? 13.193 -11.083 61.097 1.00 21.16 133 VAL L N 1
ATOM 3694 C CA . VAL C 3 133 ? 13.386 -11.068 59.643 1.00 22.01 133 VAL L CA 1
ATOM 3695 C C . VAL C 3 133 ? 14.527 -11.968 59.186 1.00 23.01 133 VAL L C 1
ATOM 3696 O O . VAL C 3 133 ? 15.611 -11.923 59.768 1.00 23.11 133 VAL L O 1
ATOM 3700 N N . CYS C 3 134 ? 14.287 -12.777 58.142 1.00 22.90 134 CYS L N 1
ATOM 3701 C CA . CYS C 3 134 ? 15.310 -13.650 57.546 1.00 24.05 134 CYS L CA 1
ATOM 3702 C C . CYS C 3 134 ? 15.543 -13.144 56.126 1.00 23.17 134 CYS L C 1
ATOM 3703 O O . CYS C 3 134 ? 14.592 -12.994 55.368 1.00 23.57 134 CYS L O 1
ATOM 3706 N N . LEU C 3 135 ? 16.782 -12.842 55.779 1.00 22.32 135 LEU L N 1
ATOM 3707 C CA . LEU C 3 135 ? 17.153 -12.356 54.459 1.00 22.25 135 LEU L CA 1
ATOM 3708 C C . LEU C 3 135 ? 17.942 -13.422 53.712 1.00 21.27 135 LEU L C 1
ATOM 3709 O O . LEU C 3 135 ? 18.931 -13.923 54.234 1.00 21.26 135 LEU L O 1
ATOM 3714 N N . LEU C 3 136 ? 17.529 -13.748 52.477 1.00 20.75 136 LEU L N 1
ATOM 3715 C CA . LEU C 3 136 ? 18.235 -14.681 51.576 1.00 21.12 136 LEU L CA 1
ATOM 3716 C C . LEU C 3 136 ? 18.731 -13.765 50.482 1.00 21.56 136 LEU L C 1
ATOM 3717 O O . LEU C 3 136 ? 17.910 -13.228 49.743 1.00 19.98 136 LEU L O 1
ATOM 3722 N N . ASN C 3 137 ? 20.040 -13.513 50.406 1.00 22.05 137 ASN L N 1
ATOM 3723 C CA . ASN C 3 137 ? 20.553 -12.516 49.474 1.00 23.47 137 ASN L CA 1
ATOM 3724 C C . ASN C 3 137 ? 21.302 -13.048 48.265 1.00 23.91 137 ASN L C 1
ATOM 3725 O O . ASN C 3 137 ? 22.177 -13.901 48.421 1.00 23.76 137 ASN L O 1
ATOM 3730 N N . ASN C 3 138 ? 21.002 -12.482 47.062 1.00 23.82 138 ASN L N 1
ATOM 3731 C CA . ASN C 3 138 ? 21.712 -12.750 45.805 1.00 23.89 138 ASN L CA 1
ATOM 3732 C C . ASN C 3 138 ? 21.866 -14.243 45.456 1.00 23.46 138 ASN L C 1
ATOM 3733 O O . ASN C 3 138 ? 22.973 -14.772 45.396 1.00 22.72 138 ASN L O 1
ATOM 3738 N N . PHE C 3 139 ? 20.746 -14.895 45.219 1.00 23.18 139 PHE L N 1
ATOM 3739 C CA . PHE C 3 139 ? 20.724 -16.300 44.879 1.00 23.05 139 PHE L CA 1
ATOM 3740 C C . PHE C 3 139 ? 20.157 -16.526 43.469 1.00 23.06 139 PHE L C 1
ATOM 3741 O O . PHE C 3 139 ? 19.492 -15.667 42.909 1.00 22.40 139 PHE L O 1
ATOM 3749 N N . TYR C 3 140 ? 20.430 -17.682 42.911 1.00 23.28 140 TYR L N 1
ATOM 3750 C CA . TYR C 3 140 ? 19.937 -18.067 41.594 1.00 24.16 140 TYR L CA 1
ATOM 3751 C C . TYR C 3 140 ? 19.998 -19.601 41.518 1.00 25.19 140 TYR L C 1
ATOM 3752 O O . TYR C 3 140 ? 21.032 -20.179 41.862 1.00 24.97 140 TYR L O 1
ATOM 3761 N N . PRO C 3 141 ? 18.914 -20.289 41.108 1.00 26.49 141 PRO L N 1
ATOM 3762 C CA . PRO C 3 141 ? 17.631 -19.760 40.611 1.00 27.30 141 PRO L CA 1
ATOM 3763 C C . PRO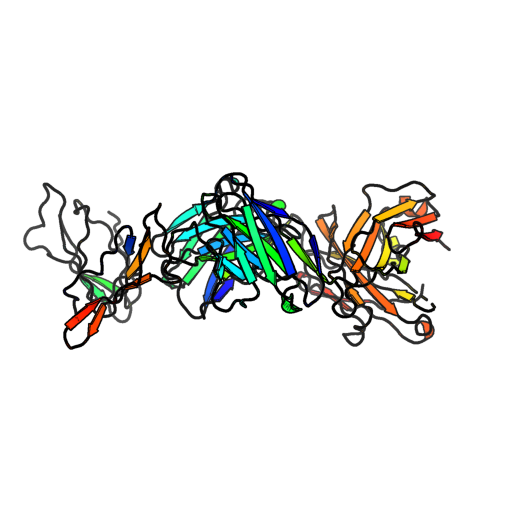 C 3 141 ? 16.649 -19.286 41.702 1.00 27.99 141 PRO L C 1
ATOM 3764 O O . PRO C 3 141 ? 16.958 -19.379 42.880 1.00 27.09 141 PRO L O 1
ATOM 3768 N N . ARG C 3 142 ? 15.486 -18.740 41.287 1.00 29.51 142 ARG L N 1
ATOM 3769 C CA . ARG C 3 142 ? 14.444 -18.157 42.129 1.00 31.19 142 ARG L CA 1
ATOM 3770 C C . ARG C 3 142 ? 13.861 -19.103 43.180 1.00 32.09 142 ARG L C 1
ATOM 3771 O O . ARG C 3 142 ? 13.505 -18.646 44.274 1.00 32.14 142 ARG L O 1
ATOM 3779 N N . GLU C 3 143 ? 13.758 -20.408 42.863 1.00 32.36 143 GLU L N 1
ATOM 3780 C CA . GLU C 3 143 ? 13.217 -21.394 43.797 1.00 33.30 143 GLU L CA 1
ATOM 3781 C C . GLU C 3 143 ? 14.034 -21.447 45.083 1.00 33.07 143 GLU L C 1
ATOM 3782 O O . GLU C 3 143 ? 15.205 -21.810 45.059 1.00 32.59 143 GLU L O 1
ATOM 3788 N N . ALA C 3 144 ? 13.408 -21.065 46.197 1.00 32.62 144 ALA L N 1
ATOM 3789 C CA . ALA C 3 144 ? 14.013 -21.051 47.524 1.00 33.25 144 ALA L CA 1
ATOM 3790 C C . ALA C 3 144 ? 12.903 -21.273 48.543 1.00 33.58 144 ALA L C 1
ATOM 3791 O O . ALA C 3 144 ? 11.784 -20.780 48.360 1.00 34.40 144 ALA L O 1
ATOM 3793 N N . LYS C 3 145 ? 13.189 -22.031 49.580 1.00 32.50 145 LYS L N 1
ATOM 3794 C CA . LYS C 3 145 ? 12.205 -22.306 50.626 1.00 33.03 145 LYS L CA 1
ATOM 3795 C C . LYS C 3 145 ? 12.753 -21.856 51.983 1.00 32.22 145 LYS L C 1
ATOM 3796 O O . LYS C 3 145 ? 13.926 -22.083 52.294 1.00 31.81 145 LYS L O 1
ATOM 3802 N N . VAL C 3 146 ? 11.916 -21.201 52.776 1.00 31.73 146 VAL L N 1
ATOM 3803 C CA . VAL C 3 146 ? 12.310 -20.750 54.105 1.00 32.21 146 VAL L CA 1
ATOM 3804 C C . VAL C 3 146 ? 11.453 -21.454 55.143 1.00 33.00 146 VAL L C 1
ATOM 3805 O O . VAL C 3 146 ? 10.233 -21.524 54.994 1.00 33.24 146 VAL L O 1
ATOM 3809 N N . GLN C 3 147 ? 12.077 -21.938 56.201 1.00 32.77 147 GLN L N 1
ATOM 3810 C CA . GLN C 3 147 ? 11.366 -22.617 57.263 1.00 33.56 147 GLN L CA 1
ATOM 3811 C C . GLN C 3 147 ? 11.763 -21.984 58.604 1.00 32.08 147 GLN L C 1
ATOM 3812 O O . GLN C 3 147 ? 12.939 -21.953 58.963 1.00 31.75 147 GLN L O 1
ATOM 3818 N N . TRP C 3 148 ? 10.771 -21.467 59.333 1.00 30.54 148 TRP L N 1
ATOM 3819 C CA . TRP C 3 148 ? 10.969 -20.832 60.622 1.00 29.93 148 TRP L CA 1
ATOM 3820 C C . TRP C 3 148 ? 10.796 -21.823 61.783 1.00 31.26 148 TRP L C 1
ATOM 3821 O O . TRP C 3 148 ? 9.838 -22.594 61.814 1.00 31.12 148 TRP L O 1
ATOM 3832 N N . LYS C 3 149 ? 11.688 -21.752 62.760 1.00 32.06 149 LYS L N 1
ATOM 3833 C CA . LYS C 3 149 ? 11.620 -22.585 63.952 1.00 33.67 149 LYS L CA 1
ATOM 3834 C C . LYS C 3 149 ? 11.798 -21.715 65.209 1.00 33.53 149 LYS L C 1
ATOM 3835 O O . LYS C 3 149 ? 12.650 -20.828 65.231 1.00 33.54 149 LYS L O 1
ATOM 3841 N N . VAL C 3 150 ? 10.985 -21.942 66.240 1.00 33.27 150 VAL L N 1
ATOM 3842 C CA . VAL C 3 150 ? 11.109 -21.202 67.501 1.00 33.34 150 VAL L CA 1
ATOM 3843 C C . VAL C 3 150 ? 11.279 -22.254 68.586 1.00 34.52 150 VAL L C 1
ATOM 3844 O O . VAL C 3 150 ? 10.404 -23.093 68.740 1.00 34.84 150 VAL L O 1
ATOM 3848 N N . ASP C 3 151 ? 12.452 -22.309 69.239 1.00 35.34 151 ASP L N 1
ATOM 3849 C CA . ASP C 3 151 ? 12.826 -23.365 70.200 1.00 36.73 151 ASP L CA 1
ATOM 3850 C C . ASP C 3 151 ? 12.615 -24.761 69.588 1.00 39.06 151 ASP L C 1
ATOM 3851 O O . ASP C 3 151 ? 12.060 -25.655 70.233 1.00 38.70 151 ASP L O 1
ATOM 3856 N N . ASN C 3 152 ? 12.994 -24.883 68.288 1.00 40.56 152 ASN L N 1
ATOM 3857 C CA . ASN C 3 152 ? 12.858 -26.054 67.421 1.00 42.30 152 ASN L CA 1
ATOM 3858 C C . ASN C 3 152 ? 11.419 -26.389 66.997 1.00 42.62 152 ASN L C 1
ATOM 3859 O O . ASN C 3 152 ? 11.232 -27.330 66.227 1.00 43.68 152 ASN L O 1
ATOM 3864 N N . ALA C 3 153 ? 10.410 -25.646 67.469 1.00 41.41 153 ALA L N 1
ATOM 3865 C CA . ALA C 3 153 ? 9.028 -25.887 67.061 1.00 40.29 153 ALA L CA 1
ATOM 3866 C C . ALA C 3 153 ? 8.820 -25.182 65.739 1.00 39.24 153 ALA L C 1
ATOM 3867 O O . ALA C 3 153 ? 9.027 -23.968 65.618 1.00 38.21 153 ALA L O 1
ATOM 3869 N N . LEU C 3 154 ? 8.458 -25.965 64.736 1.00 38.52 154 LEU L N 1
ATOM 3870 C CA . LEU C 3 154 ? 8.233 -25.479 63.401 1.00 38.29 154 LEU L CA 1
ATOM 3871 C C . LEU C 3 154 ? 7.051 -24.526 63.371 1.00 36.37 154 LEU L C 1
ATOM 3872 O O . LEU C 3 154 ? 6.030 -24.811 63.993 1.00 36.69 154 LEU L O 1
ATOM 3877 N N . GLN C 3 155 ? 7.208 -23.371 62.695 1.00 34.24 155 GLN L N 1
ATOM 3878 C CA . GLN C 3 155 ? 6.175 -22.347 62.601 1.00 33.22 155 GLN L CA 1
ATOM 3879 C C . GLN C 3 155 ? 5.389 -22.434 61.303 1.00 33.90 155 GLN L C 1
ATOM 3880 O O . GLN C 3 155 ? 5.964 -22.681 60.240 1.00 35.02 155 GLN L O 1
ATOM 3886 N N A SER C 3 156 ? 4.080 -22.180 61.378 0.50 33.41 156 SER L N 1
ATOM 3887 N N B SER C 3 156 ? 4.080 -22.180 61.369 0.50 33.61 156 SER L N 1
ATOM 3888 C CA A SER C 3 156 ? 3.216 -22.198 60.209 0.50 33.47 156 SER L CA 1
ATOM 3889 C CA B SER C 3 156 ? 3.238 -22.199 60.183 0.50 33.88 156 SER L CA 1
ATOM 3890 C C A SER C 3 156 ? 2.156 -21.112 60.334 0.50 33.54 156 SER L C 1
ATOM 3891 C C B SER C 3 156 ? 2.118 -21.170 60.308 0.50 33.75 156 SER L C 1
ATOM 3892 O O A SER C 3 156 ? 1.615 -20.885 61.419 0.50 34.05 156 SER L O 1
ATOM 3893 O O B SER C 3 156 ? 1.513 -21.028 61.373 0.50 34.29 156 SER L O 1
ATOM 3898 N N . GLY C 3 157 ? 1.868 -20.449 59.225 1.00 32.89 157 GLY L N 1
ATOM 3899 C CA . GLY C 3 157 ? 0.823 -19.441 59.177 1.00 31.76 157 GLY L CA 1
ATOM 3900 C C . GLY C 3 157 ? 1.157 -18.081 59.744 1.00 30.11 157 GLY L C 1
ATOM 3901 O O . GLY C 3 157 ? 0.334 -17.168 59.638 1.00 30.46 157 GLY L O 1
ATOM 3902 N N . ASN C 3 158 ? 2.345 -17.922 60.345 1.00 27.92 158 ASN L N 1
ATOM 3903 C CA . ASN C 3 158 ? 2.732 -16.643 60.937 1.00 26.60 158 ASN L CA 1
ATOM 3904 C C . ASN C 3 158 ? 3.933 -15.977 60.236 1.00 24.75 158 ASN L C 1
ATOM 3905 O O . ASN C 3 158 ? 4.614 -15.146 60.835 1.00 24.70 158 ASN L O 1
ATOM 3910 N N . SER C 3 159 ? 4.144 -16.288 58.949 1.00 23.95 159 SER L N 1
ATOM 3911 C CA . SER C 3 159 ? 5.190 -15.638 58.186 1.00 24.66 159 SER L CA 1
ATOM 3912 C C . SER C 3 159 ? 4.710 -15.177 56.809 1.00 24.44 159 SER L C 1
ATOM 3913 O O . SER C 3 159 ? 3.766 -15.743 56.247 1.00 24.42 159 SER L O 1
ATOM 3916 N N . GLN C 3 160 ? 5.339 -14.116 56.293 1.00 23.46 160 GLN L N 1
ATOM 3917 C CA . GLN C 3 160 ? 5.078 -13.568 54.971 1.00 23.54 160 GLN L CA 1
ATOM 3918 C C . GLN C 3 160 ? 6.412 -13.288 54.287 1.00 24.16 160 GLN L C 1
ATOM 3919 O O . GLN C 3 160 ? 7.393 -12.906 54.944 1.00 25.07 160 GLN L O 1
ATOM 3925 N N . GLU C 3 161 ? 6.445 -13.448 52.979 1.00 23.70 161 GLU L N 1
ATOM 3926 C CA . GLU C 3 161 ? 7.679 -13.234 52.239 1.00 24.43 161 GLU L CA 1
ATOM 3927 C C . GLU C 3 161 ? 7.478 -12.511 50.956 1.00 23.46 161 GLU L C 1
ATOM 3928 O O . GLU C 3 161 ? 6.356 -12.429 50.443 1.00 22.62 161 GLU L O 1
ATOM 3934 N N . SER C 3 162 ? 8.546 -11.888 50.487 1.00 22.84 162 SER L N 1
ATOM 3935 C CA . SER C 3 162 ? 8.537 -11.233 49.206 1.00 23.40 162 SER L CA 1
ATOM 3936 C C . SER C 3 162 ? 9.910 -11.344 48.584 1.00 23.15 162 SER L C 1
ATOM 3937 O O . SER C 3 162 ? 10.925 -11.527 49.278 1.00 23.11 162 SER L O 1
ATOM 3940 N N . VAL C 3 163 ? 9.918 -11.315 47.274 1.00 22.91 163 VAL L N 1
ATOM 3941 C CA . VAL C 3 163 ? 11.107 -11.557 46.476 1.00 23.24 163 VAL L CA 1
ATOM 3942 C C . VAL C 3 163 ? 11.302 -10.389 45.541 1.00 22.36 163 VAL L C 1
ATOM 3943 O O . VAL C 3 163 ? 10.330 -9.922 44.935 1.00 22.73 163 VAL L O 1
ATOM 3947 N N . THR C 3 164 ? 12.545 -9.952 45.355 1.00 21.40 164 THR L N 1
ATOM 3948 C CA . THR C 3 164 ? 12.828 -8.896 44.376 1.00 22.11 164 THR L CA 1
ATOM 3949 C C . THR C 3 164 ? 12.740 -9.473 42.928 1.00 22.25 164 THR L C 1
ATOM 3950 O O . THR C 3 164 ? 12.759 -10.712 42.718 1.00 22.44 164 THR L O 1
ATOM 3954 N N . GLU C 3 165 ? 12.714 -8.572 41.925 1.00 20.79 165 GLU L N 1
ATOM 3955 C CA . GLU C 3 165 ? 12.852 -8.997 40.543 1.00 21.68 165 GLU L CA 1
ATOM 3956 C C . GLU C 3 165 ? 14.368 -9.250 40.334 1.00 21.64 165 GLU L C 1
ATOM 3957 O O . GLU C 3 165 ? 15.195 -8.890 41.198 1.00 21.13 165 GLU L O 1
ATOM 3963 N N . GLN C 3 166 ? 14.750 -9.844 39.190 1.00 22.12 166 GLN L N 1
ATOM 3964 C CA . GLN C 3 166 ? 16.170 -10.085 38.902 1.00 23.76 166 GLN L CA 1
ATOM 3965 C C . GLN C 3 166 ? 16.975 -8.817 38.947 1.00 24.99 166 GLN L C 1
ATOM 3966 O O . GLN C 3 166 ? 16.601 -7.822 38.325 1.00 25.71 166 GLN L O 1
ATOM 3972 N N . ASP C 3 167 ? 18.052 -8.837 39.726 1.00 25.46 167 ASP L N 1
ATOM 3973 C CA . ASP C 3 167 ? 18.929 -7.698 39.906 1.00 26.76 167 ASP L CA 1
ATOM 3974 C C . ASP C 3 167 ? 19.468 -7.204 38.549 1.00 28.11 167 ASP L C 1
ATOM 3975 O O . ASP C 3 167 ? 19.858 -8.014 37.702 1.00 27.81 167 ASP L O 1
ATOM 3980 N N . SER C 3 168 ? 19.430 -5.882 38.331 1.00 28.73 168 SER L N 1
ATOM 3981 C CA . SER C 3 168 ? 19.868 -5.301 37.063 1.00 29.96 168 SER L CA 1
ATOM 3982 C C . SER C 3 168 ? 21.341 -5.539 36.773 1.00 29.96 168 SER L C 1
ATOM 3983 O O . SER C 3 168 ? 21.726 -5.562 35.612 1.00 30.68 168 SER L O 1
ATOM 3986 N N . LYS C 3 169 ? 22.164 -5.760 37.811 1.00 29.56 169 LYS L N 1
ATOM 3987 C CA . LYS C 3 169 ? 23.593 -5.988 37.610 1.00 28.64 169 LYS L CA 1
ATOM 3988 C C . LYS C 3 169 ? 23.971 -7.467 37.525 1.00 27.50 169 LYS L C 1
ATOM 3989 O O . LYS C 3 169 ? 24.710 -7.825 36.618 1.00 27.85 169 LYS L O 1
ATOM 3995 N N . ASP C 3 170 ? 23.556 -8.312 38.500 1.00 25.97 170 ASP L N 1
ATOM 3996 C CA . ASP C 3 170 ? 24.040 -9.700 38.517 1.00 25.12 170 ASP L CA 1
ATOM 3997 C C . ASP C 3 170 ? 22.971 -10.776 38.239 1.00 24.25 170 ASP L C 1
ATOM 3998 O O . ASP C 3 170 ? 23.287 -11.970 38.322 1.00 24.15 170 ASP L O 1
ATOM 4003 N N . SER C 3 171 ? 21.729 -10.357 37.936 1.00 23.60 171 SER L N 1
ATOM 4004 C CA . SER C 3 171 ? 20.598 -11.240 37.605 1.00 23.54 171 SER L CA 1
ATOM 4005 C C . SER C 3 171 ? 20.234 -12.245 38.704 1.00 23.49 171 SER L C 1
ATOM 4006 O O . SER C 3 171 ? 19.604 -13.269 38.419 1.00 24.49 171 SER L O 1
ATOM 4009 N N . THR C 3 172 ? 20.546 -11.927 39.970 1.00 22.18 172 THR L N 1
ATOM 4010 C CA . THR C 3 172 ? 20.166 -12.781 41.087 1.00 21.39 172 THR L CA 1
ATOM 4011 C C . THR C 3 172 ? 18.810 -12.316 41.684 1.00 21.36 172 THR L C 1
ATOM 4012 O O . THR C 3 172 ? 18.263 -11.284 41.299 1.00 21.90 172 THR L O 1
ATOM 4016 N N . TYR C 3 173 ? 18.278 -13.091 42.616 1.00 21.37 173 TYR L N 1
ATOM 4017 C CA . TYR C 3 173 ? 17.069 -12.775 43.380 1.00 22.23 173 TYR L CA 1
ATOM 4018 C C . TYR C 3 173 ? 17.469 -12.588 44.827 1.00 21.41 173 TYR L C 1
ATOM 4019 O O . TYR C 3 173 ? 18.495 -13.097 45.258 1.00 22.02 173 TYR L O 1
ATOM 4028 N N . SER C 3 174 ? 16.657 -11.877 45.570 1.00 20.26 174 SER L N 1
ATOM 4029 C CA . SER C 3 174 ? 16.794 -11.751 47.011 1.00 20.74 174 SER L CA 1
ATOM 4030 C C . SER C 3 174 ? 15.379 -11.948 47.599 1.00 21.20 174 SER L C 1
ATOM 4031 O O . SER C 3 174 ? 14.359 -11.672 46.933 1.00 21.18 174 SER L O 1
ATOM 4034 N N . LEU C 3 175 ? 15.319 -12.508 48.792 1.00 20.52 175 LEU L N 1
ATOM 4035 C CA . LEU C 3 175 ? 14.031 -12.823 49.421 1.00 21.23 175 LEU L CA 1
ATOM 4036 C C . LEU C 3 175 ? 14.097 -12.417 50.880 1.00 20.65 175 LEU L C 1
ATOM 4037 O O . LEU C 3 175 ? 15.118 -12.604 51.535 1.00 20.05 175 LEU L O 1
ATOM 4042 N N . SER C 3 176 ? 13.001 -11.906 51.397 1.00 20.65 176 SER L N 1
ATOM 4043 C CA . SER C 3 176 ? 12.915 -11.513 52.783 1.00 23.42 176 SER L CA 1
ATOM 4044 C C . SER C 3 176 ? 11.696 -12.216 53.347 1.00 24.64 176 SER L C 1
ATOM 4045 O O . SER C 3 176 ? 10.626 -12.176 52.736 1.00 24.95 176 SER L O 1
ATOM 4048 N N . SER C 3 177 ? 11.843 -12.871 54.482 1.00 24.38 177 SER L N 1
ATOM 4049 C CA . SER C 3 177 ? 10.715 -13.515 55.158 1.00 24.41 177 SER L CA 1
ATOM 4050 C C . SER C 3 177 ? 10.593 -12.882 56.556 1.00 24.96 177 SER L C 1
ATOM 4051 O O . SER C 3 177 ? 11.600 -12.650 57.207 1.00 25.55 177 SER L O 1
ATOM 4054 N N . THR C 3 178 ? 9.379 -12.574 56.993 1.00 24.34 178 THR L N 1
ATOM 4055 C CA . THR C 3 178 ? 9.143 -11.973 58.290 1.00 24.24 178 THR L CA 1
ATOM 4056 C C . THR C 3 178 ? 8.219 -12.854 59.108 1.00 23.90 178 THR L C 1
ATOM 4057 O O . THR C 3 178 ? 7.096 -13.149 58.674 1.00 22.34 178 THR L O 1
ATOM 4061 N N . LEU C 3 179 ? 8.696 -13.246 60.304 1.00 23.40 179 LEU L N 1
ATOM 4062 C CA . LEU C 3 179 ? 7.945 -14.029 61.277 1.00 24.02 179 LEU L CA 1
ATOM 4063 C C . LEU C 3 179 ? 7.330 -13.028 62.241 1.00 25.23 179 LEU L C 1
ATOM 4064 O O . LEU C 3 179 ? 8.061 -12.218 62.828 1.00 24.56 179 LEU L O 1
ATOM 4069 N N . THR C 3 180 ? 6.000 -13.057 62.398 1.00 26.50 180 THR L N 1
ATOM 4070 C CA . THR C 3 180 ? 5.328 -12.116 63.286 1.00 27.78 180 THR L CA 1
ATOM 4071 C C . THR C 3 180 ? 4.818 -12.826 64.526 1.00 27.71 180 THR L C 1
ATOM 4072 O O . THR C 3 180 ? 4.032 -13.754 64.416 1.00 26.76 180 THR L O 1
ATOM 4076 N N . LEU C 3 181 ? 5.249 -12.377 65.697 1.00 28.46 181 LEU L N 1
ATOM 4077 C CA . LEU C 3 181 ? 4.797 -12.925 66.978 1.00 30.00 181 LEU L CA 1
ATOM 4078 C C . LEU C 3 181 ? 4.383 -11.769 67.861 1.00 29.93 181 LEU L C 1
ATOM 4079 O O . LEU C 3 181 ? 4.823 -10.636 67.648 1.00 29.67 181 LEU L O 1
ATOM 4084 N N . SER C 3 182 ? 3.589 -12.055 68.901 1.00 30.11 182 SER L N 1
ATOM 4085 C CA . SER C 3 182 ? 3.291 -11.046 69.904 1.00 30.94 182 SER L CA 1
ATOM 4086 C C . SER C 3 182 ? 4.571 -10.882 70.772 1.00 30.78 182 SER L C 1
ATOM 4087 O O . SER C 3 182 ? 5.418 -11.790 70.838 1.00 30.22 182 SER L O 1
ATOM 4090 N N . LYS C 3 183 ? 4.713 -9.741 71.447 1.00 31.16 183 LYS L N 1
ATOM 4091 C CA . LYS C 3 183 ? 5.856 -9.523 72.349 1.00 32.24 183 LYS L CA 1
ATOM 4092 C C . LYS C 3 183 ? 5.822 -10.574 73.485 1.00 32.28 183 LYS L C 1
ATOM 4093 O O . LYS C 3 183 ? 6.862 -11.143 73.816 1.00 31.99 183 LYS L O 1
ATOM 4099 N N . ALA C 3 184 ? 4.609 -10.914 73.983 1.00 31.60 184 ALA L N 1
ATOM 4100 C CA . ALA C 3 184 ? 4.488 -11.943 75.019 1.00 32.19 184 ALA L CA 1
ATOM 4101 C C . ALA C 3 184 ? 5.049 -13.303 74.566 1.00 31.58 184 ALA L C 1
ATOM 4102 O O . ALA C 3 184 ? 5.879 -13.850 75.282 1.00 31.97 184 ALA L O 1
ATOM 4104 N N . ASP C 3 185 ? 4.656 -13.818 73.382 1.00 30.70 185 ASP L N 1
ATOM 4105 C CA . ASP C 3 185 ? 5.175 -15.091 72.873 1.00 30.69 185 ASP L CA 1
ATOM 4106 C C . ASP C 3 185 ? 6.682 -15.005 72.580 1.00 29.97 185 ASP L C 1
ATOM 4107 O O . ASP C 3 185 ? 7.409 -15.958 72.877 1.00 29.43 185 ASP L O 1
ATOM 4112 N N . TYR C 3 186 ? 7.142 -13.868 71.991 1.00 28.74 186 TYR L N 1
ATOM 4113 C CA . TYR C 3 186 ? 8.561 -13.641 71.721 1.00 27.11 186 TYR L CA 1
ATOM 4114 C C . TYR C 3 186 ? 9.416 -13.764 72.983 1.00 27.04 186 TYR L C 1
ATOM 4115 O O . TYR C 3 186 ? 10.437 -14.440 72.954 1.00 26.14 186 TYR L O 1
ATOM 4124 N N . GLU C 3 187 ? 9.004 -13.123 74.091 1.00 28.39 187 GLU L N 1
ATOM 4125 C CA . GLU C 3 187 ? 9.765 -13.192 75.334 1.00 29.73 187 GLU L CA 1
ATOM 4126 C C . GLU C 3 187 ? 9.726 -14.592 76.009 1.00 30.02 187 GLU L C 1
ATOM 4127 O O . GLU C 3 187 ? 10.472 -14.828 76.952 1.00 30.99 187 GLU L O 1
ATOM 4133 N N . LYS C 3 188 ? 8.843 -15.482 75.569 1.00 29.43 188 LYS L N 1
ATOM 4134 C CA . LYS C 3 188 ? 8.726 -16.823 76.147 1.00 30.45 188 LYS L CA 1
ATOM 4135 C C . LYS C 3 188 ? 9.606 -17.881 75.502 1.00 30.66 188 LYS L C 1
ATOM 4136 O O . LYS C 3 188 ? 9.673 -19.007 75.992 1.00 31.57 188 LYS L O 1
ATOM 4142 N N . HIS C 3 189 ? 10.279 -17.535 74.412 1.00 29.84 189 HIS L N 1
ATOM 4143 C CA . HIS C 3 189 ? 11.138 -18.453 73.693 1.00 28.59 189 HIS L CA 1
ATOM 4144 C C . HIS C 3 189 ? 12.513 -17.878 73.500 1.00 27.28 189 HIS L C 1
ATOM 4145 O O . HIS C 3 189 ? 12.708 -16.662 73.559 1.00 27.05 189 HIS L O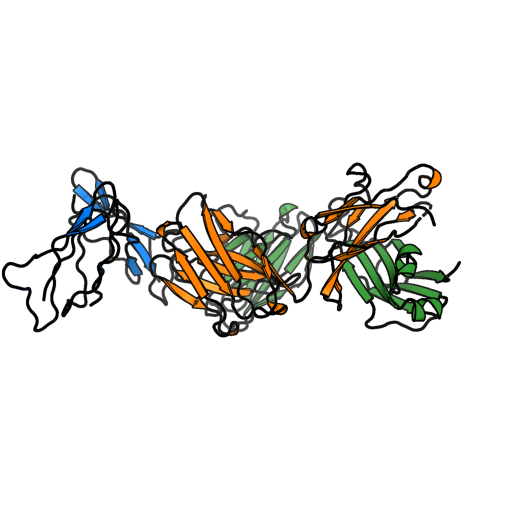 1
ATOM 4152 N N . LYS C 3 190 ? 13.480 -18.760 73.352 1.00 26.23 190 LYS L N 1
ATOM 4153 C CA . LYS C 3 190 ? 14.865 -18.376 73.262 1.00 26.22 190 LYS L CA 1
ATOM 4154 C C . LYS C 3 190 ? 15.479 -18.472 71.865 1.00 25.45 190 LYS L C 1
ATOM 4155 O O . LYS C 3 190 ? 16.044 -17.498 71.401 1.00 24.99 190 LYS L O 1
ATOM 4161 N N . VAL C 3 191 ? 15.393 -19.629 71.200 1.00 25.70 191 VAL L N 1
ATOM 4162 C CA . VAL C 3 191 ? 16.050 -19.837 69.908 1.00 26.56 191 VAL L CA 1
ATOM 4163 C C . VAL C 3 191 ? 15.151 -19.552 68.712 1.00 26.98 191 VAL L C 1
ATOM 4164 O O . VAL C 3 191 ? 14.111 -20.176 68.553 1.00 27.84 191 VAL L O 1
ATOM 4168 N N . TYR C 3 192 ? 15.578 -18.630 67.860 1.00 26.01 192 TYR L N 1
ATOM 4169 C CA . TYR C 3 192 ? 14.859 -18.217 66.664 1.00 25.70 192 TYR L CA 1
ATOM 4170 C C . TYR C 3 192 ? 15.689 -18.575 65.489 1.00 27.04 192 TYR L C 1
ATOM 4171 O O . TYR C 3 192 ? 16.826 -18.132 65.425 1.00 27.77 192 TYR L O 1
ATOM 4180 N N . ALA C 3 193 ? 15.170 -19.417 64.588 1.00 27.18 193 ALA L N 1
ATOM 4181 C CA . ALA C 3 193 ? 15.974 -19.872 63.457 1.00 28.31 193 ALA L CA 1
ATOM 4182 C C . ALA C 3 193 ? 15.230 -19.892 62.133 1.00 29.37 193 ALA L C 1
ATOM 4183 O O . ALA C 3 193 ? 14.038 -20.202 62.081 1.00 29.03 193 ALA L O 1
ATOM 4185 N N . CYS C 3 194 ? 15.957 -19.598 61.049 1.00 29.87 194 CYS L N 1
ATOM 4186 C CA . CYS C 3 194 ? 15.407 -19.754 59.712 1.00 30.05 194 CYS L CA 1
ATOM 4187 C C . CYS C 3 194 ? 16.291 -20.705 58.915 1.00 29.99 194 CYS L C 1
ATOM 4188 O O . CYS C 3 194 ? 17.519 -20.587 58.909 1.00 29.96 194 CYS L O 1
ATOM 4191 N N . GLU C 3 195 ? 15.661 -21.732 58.364 1.00 30.02 195 GLU L N 1
ATOM 4192 C CA . GLU C 3 195 ? 16.331 -22.773 57.607 1.00 30.72 195 GLU L CA 1
ATOM 4193 C C . GLU C 3 195 ? 15.996 -22.570 56.158 1.00 30.69 195 GLU L C 1
ATOM 4194 O O . GLU C 3 195 ? 14.835 -22.463 55.802 1.00 31.16 195 GLU L O 1
ATOM 4200 N N . VAL C 3 196 ? 17.022 -22.451 55.324 1.00 29.84 196 VAL L N 1
ATOM 4201 C CA . VAL C 3 196 ? 16.863 -22.134 53.919 1.00 29.62 196 VAL L CA 1
ATOM 4202 C C . VAL C 3 196 ? 17.229 -23.303 53.045 1.00 30.51 196 VAL L C 1
ATOM 4203 O O . VAL C 3 196 ? 18.295 -23.899 53.209 1.00 31.00 196 VAL L O 1
ATOM 4207 N N . THR C 3 197 ? 16.355 -23.630 52.104 1.00 30.77 197 THR L N 1
ATOM 4208 C CA . THR C 3 197 ? 16.623 -24.695 51.146 1.00 31.59 197 THR L CA 1
ATOM 4209 C C . THR C 3 197 ? 16.775 -24.036 49.768 1.00 30.89 197 THR L C 1
ATOM 4210 O O . THR C 3 197 ? 15.938 -23.233 49.361 1.00 30.75 197 THR L O 1
ATOM 4214 N N . HIS C 3 198 ? 17.898 -24.307 49.103 1.00 29.91 198 HIS L N 1
ATOM 4215 C CA . HIS C 3 198 ? 18.210 -23.774 47.780 1.00 29.59 198 HIS L CA 1
ATOM 4216 C C . HIS C 3 198 ? 19.174 -24.749 47.113 1.00 30.95 198 HIS L C 1
ATOM 4217 O O . HIS C 3 198 ? 20.026 -25.311 47.798 1.00 31.32 198 HIS L O 1
ATOM 4224 N N . GLN C 3 199 ? 19.057 -24.932 45.779 1.00 32.16 199 GLN L N 1
ATOM 4225 C CA . GLN C 3 199 ? 19.888 -25.894 45.035 1.00 33.00 199 GLN L CA 1
ATOM 4226 C C . GLN C 3 199 ? 21.385 -25.553 45.016 1.00 33.46 199 GLN L C 1
ATOM 4227 O O . GLN C 3 199 ? 22.216 -26.444 44.808 1.00 33.64 199 GLN L O 1
ATOM 4233 N N . GLY C 3 200 ? 21.729 -24.303 45.308 1.00 33.20 200 GLY L N 1
ATOM 4234 C CA . GLY C 3 200 ? 23.124 -23.897 45.405 1.00 33.44 200 GLY L CA 1
ATOM 4235 C C . GLY C 3 200 ? 23.782 -24.336 46.697 1.00 33.72 200 GLY L C 1
ATOM 4236 O O . GLY C 3 200 ? 25.007 -24.288 46.812 1.00 33.51 200 GLY L O 1
ATOM 4237 N N . LEU C 3 201 ? 22.970 -24.747 47.705 1.00 33.88 201 LEU L N 1
ATOM 4238 C CA . LEU C 3 201 ? 23.477 -25.227 48.989 1.00 34.68 201 LEU L CA 1
ATOM 4239 C C . LEU C 3 201 ? 23.524 -26.763 48.950 1.00 36.51 201 LEU L C 1
ATOM 4240 O O . LEU C 3 201 ? 22.597 -27.394 48.432 1.00 37.11 201 LEU L O 1
ATOM 4245 N N . SER C 3 202 ? 24.589 -27.361 49.473 1.00 37.49 202 SER L N 1
ATOM 4246 C CA . SER C 3 202 ? 24.718 -28.829 49.482 1.00 38.70 202 SER L CA 1
ATOM 4247 C C . SER C 3 202 ? 23.649 -29.481 50.378 1.00 39.34 202 SER L C 1
ATOM 4248 O O . SER C 3 202 ? 23.188 -30.577 50.090 1.00 40.69 202 SER L O 1
ATOM 4251 N N . SER C 3 203 ? 23.220 -28.776 51.414 1.00 38.37 203 SER L N 1
ATOM 4252 C CA . SER C 3 203 ? 22.158 -29.186 52.328 1.00 38.13 203 SER L CA 1
ATOM 4253 C C . SER C 3 203 ? 21.551 -27.903 52.936 1.00 37.06 203 SER L C 1
ATOM 4254 O O . SER C 3 203 ? 22.218 -26.865 52.944 1.00 36.18 203 SER L O 1
ATOM 4257 N N . PRO C 3 204 ? 20.293 -27.931 53.434 1.00 36.86 204 PRO L N 1
ATOM 4258 C CA . PRO C 3 204 ? 19.707 -26.697 53.995 1.00 36.58 204 PRO L CA 1
ATOM 4259 C C . PRO C 3 204 ? 20.564 -26.003 55.067 1.00 36.36 204 PRO L C 1
ATOM 4260 O O . PRO C 3 204 ? 21.197 -26.652 55.900 1.00 36.75 204 PRO L O 1
ATOM 4264 N N . VAL C 3 205 ? 20.621 -24.671 55.008 1.00 35.54 205 VAL L N 1
ATOM 4265 C CA . VAL C 3 205 ? 21.419 -23.858 55.923 1.00 35.56 205 VAL L CA 1
ATOM 4266 C C . VAL C 3 205 ? 20.518 -23.247 56.992 1.00 34.28 205 VAL L C 1
ATOM 4267 O O . VAL C 3 205 ? 19.454 -22.751 56.663 1.00 33.72 205 VAL L O 1
ATOM 4271 N N . THR C 3 206 ? 20.958 -23.245 58.254 1.00 33.21 206 THR L N 1
ATOM 4272 C CA . THR C 3 206 ? 20.174 -22.643 59.328 1.00 32.37 206 THR L CA 1
ATOM 4273 C C . THR C 3 206 ? 20.945 -21.469 59.896 1.00 30.72 206 THR L C 1
ATOM 4274 O O . THR C 3 206 ? 22.118 -21.598 60.214 1.00 30.71 206 THR L O 1
ATOM 4278 N N . LYS C 3 207 ? 20.291 -20.326 60.010 1.00 29.09 207 LYS L N 1
ATOM 4279 C CA . LYS C 3 207 ? 20.822 -19.133 60.647 1.00 28.29 207 LYS L CA 1
ATOM 4280 C C . LYS C 3 207 ? 19.927 -18.893 61.852 1.00 27.73 207 LYS L C 1
ATOM 4281 O O . LYS C 3 207 ? 18.695 -18.944 61.738 1.00 28.01 207 LYS L O 1
ATOM 4287 N N . SER C 3 208 ? 20.538 -18.635 63.005 1.00 26.93 208 SER L N 1
ATOM 4288 C CA . SER C 3 208 ? 19.769 -18.442 64.230 1.00 27.02 208 SER L CA 1
ATOM 4289 C C . SER C 3 208 ? 20.380 -17.446 65.195 1.00 25.91 208 SER L C 1
ATOM 4290 O O . SER C 3 208 ? 21.548 -17.065 65.062 1.00 25.87 208 SER L O 1
ATOM 4293 N N . PHE C 3 209 ? 19.579 -17.013 66.167 1.00 25.04 209 PHE L N 1
ATOM 4294 C CA . PHE C 3 209 ? 20.036 -16.183 67.257 1.00 24.51 209 PHE L CA 1
ATOM 4295 C C . PHE C 3 209 ? 19.322 -16.647 68.536 1.00 25.13 209 PHE L C 1
ATOM 4296 O O . PHE C 3 209 ? 18.269 -17.314 68.508 1.00 24.50 209 PHE L O 1
ATOM 4304 N N . ASN C 3 210 ? 19.905 -16.279 69.662 1.00 25.12 210 ASN L N 1
ATOM 4305 C CA . ASN C 3 210 ? 19.306 -16.549 70.951 1.00 25.10 210 ASN L CA 1
ATOM 4306 C C . ASN C 3 210 ? 18.796 -15.226 71.420 1.00 24.69 210 ASN L C 1
ATOM 4307 O O . ASN C 3 210 ? 19.560 -14.274 71.461 1.00 24.70 210 ASN L O 1
ATOM 4312 N N . ARG C 3 211 ? 17.510 -15.123 71.764 1.00 24.50 211 ARG L N 1
ATOM 4313 C CA . ARG C 3 211 ? 16.919 -13.883 72.284 1.00 26.02 211 ARG L CA 1
ATOM 4314 C C . ARG C 3 211 ? 17.672 -13.397 73.519 1.00 29.21 211 ARG L C 1
ATOM 4315 O O . ARG C 3 211 ? 17.886 -14.168 74.449 1.00 28.93 211 ARG L O 1
ATOM 4323 N N . GLY C 3 212 ? 18.060 -12.131 73.508 1.00 31.89 212 GLY L N 1
ATOM 4324 C CA . GLY C 3 212 ? 18.790 -11.529 74.613 1.00 34.52 212 GLY L CA 1
ATOM 4325 C C . GLY C 3 212 ? 20.293 -11.745 74.563 1.00 37.81 212 GLY L C 1
ATOM 4326 O O . GLY C 3 212 ? 20.986 -11.364 75.509 1.00 39.16 212 GLY L O 1
ATOM 4327 N N . GLU C 3 213 ? 20.819 -12.400 73.505 1.00 38.75 213 GLU L N 1
ATOM 4328 C CA . GLU C 3 213 ? 22.256 -12.660 73.383 1.00 40.32 213 GLU L CA 1
ATOM 4329 C C . GLU C 3 213 ? 22.909 -11.723 72.360 1.00 42.58 213 GLU L C 1
ATOM 4330 O O . GLU C 3 213 ? 22.470 -10.581 72.185 1.00 43.91 213 GLU L O 1
#

Sequence (563 aa):
ELCDDDPPEIPHATFKAMAYKEGTMMLNCECKRGFRRIKSGSLYMLCTGNSSHSSWDNQCQCMQPVDQASLPGHCREPPPWENEATERIYHFVVGQMMVYYQCVQGYRALHRGPAESVCKMTHGKTRWTQPQLICTQVQLVQSGAEVKKPGSSVKVSCKASGGTFSSLAISWVRQAPGQGLEWMGGIIPIFGTANYAQKFQGRVTITADESTSTAYMELSSSLRSEDTAVYYCARGGSVSGTLVDFDIWGQGTMVTVSSASTKGPSVFPLAPGTAALGCCLVKDYFPEPVTVSWNSGALTSGVHTFPAVLQSSGLYSLSSVVTVPSSSSLGTQTYICCNVNHKPSNTKVDKKVEPKDIQMTQSPSTLSASVGDRVTITCRASQSISSWLAWYQQKPGKAPKLLIYKASSLESGVPSRFSGSGSGTEFTLTISSLQQPDDFATYYCQQYNIYPITFGGGTKVEIKRTVAAPSVFIFPPSDEQLKSGTASVVCLLNNFYPREAKVQWKVDNALQSSGNSQESVTEQDSKDSTYSLSSTLTLSKADYEKHKVYACEVTHQGLSSPVTKSFNRGE

Foldseek 3Di:
DWAPDDADDAPQKDKAFPFAFFQKKKALAFAPPQDWDPPADGIWTWHFDQAFIETPRDTDSDDPDFDTHGPGTGHDGDDDPRGYPDIDMIGDAFTKMFMDGHPVWDWPDDDTFMWGWHCPPNHIDIDHGPTHID/DKAWAKDAAAEAEAQAKDKIKIFIDPDFQAQWKKFKWWAAVPGDIDTAKIAGPPVGDIDGDCVLVPQWDWGADRVRRMIMIMGGRDDQVPFTWMKIFTFPDNPGGPGDGDHIYPTYGYGYHNDDADFWDWAKQAKCKMKIWIKGDFGDDDDKDKDKPVPPDDPQKDKDDWDQDPVRGIITIIMGMDRPVCQVPDWIWIWMADVVVRDIDTDTHHHD/DKAKAKPDQEDADAQQAKDKIKIFIPWWLFQQKWKWWDAPPDDTDTAAGSQFHGDPPHDPQWGKDDGTTMIMIMRGRHDPVRQTKMKMWGDSDPPIDIYPIYGYAYDDDFDFWDKDKAWADPVVLVVWKTKIKIKGPFGPDPDKDKWKAFLNRTDDDQKDKDKDQQDPPRGGIMMMMIGIDTSVVVVVTFKIKMWMDDPSDPGIDIDIGTPPD

Nearest PDB structures (foldseek):
  6yio-assembly1_L  TM=1.005E+00  e=8.576E-43  Homo sapiens
  3ncj-assembly1_L  TM=9.976E-01  e=8.086E-40  Homo sapiens
  7y3n-assembly2_D  TM=9.856E-01  e=1.771E-39  Homo sapiens
  4zfo-assembly1_B  TM=9.909E-01  e=3.675E-38  Mus musculus
  6vos-assembly1_L  TM=8.279E-01  e=6.897E-39  Macaca mulatta

GO terms:
  GO:0004911 interleukin-2 receptor activity (F, IDA)
  GO:0038110 interleukin-2-mediated signaling pathway (P, IDA)
  GO:0005886 plasma membrane (C, IC)
  GO:0002664 regulation of T cell tolerance induction (P, IMP)
  GO:0004911 interleukin-2 receptor activity (F, TAS)
  GO:0005886 plasma membrane (C, TAS)
  GO:0006915 apoptotic process (P, TAS)
  GO:0006955 immune response (P, TAS)
  GO:0007166 cell surface receptor signaling pathway (P, TAS)
  GO:0005515 protein binding (F, IPI)
  GO:0005893 interleukin-2 receptor complex (C, TAS)
  GO:0004911 interleukin-2 receptor activity (F, IMP)